Protein AF-E2AE82-F1 (afdb_monomer_lite)

Secondary structure (DSSP, 8-state):
-HHHHSPPGGG--HHHHHHHHHTTS-GGGS-HHHHHHHHHHHHT---TTSPPEEEEEEEEEEEGGGSTTTS-----HHHHHHHHHHHHHHHHHHHHHHHHHTTS---------------------------SEEEEEEEEEEESEEETT-EEEEE-TT--HHHHHHHHHTT----TT--TTTPPTT--EEEEE--EEEEEETTEEEE-SEEETT-EEEEES-TTT-SS-EEEESSTTSPPPPP---SS---EEEEEEESSGGGHHHHHHHHHHHHHH-SS-EEEE-TTS-EEEEESSHHHHHHHHHHIIIIIS-S-EEEPPPBPPPEEEEEPPPSB-TTS-B---------EEEE-TTS-EEEEEEEEEPPHHHHHHHHHTHHHHHHHHHHHHTTTGGGS--------------PPPHHHHHHHHHHHHHHHHHHHHTT--TTSGGGEEEEETTTSSSEEEEE-SSS-PPPTT--------TTHHHHHHHHHHHHHHHHS-TTTSPPB-SEEEEEEEEEE---S-S-S-HHHHHHHHHHHHHHHHHHHHHHHHHSEEEEE-----------GGGS--

Structure (mmCIF, N/CA/C/O backbone):
data_AF-E2AE82-F1
#
_entry.id   AF-E2AE82-F1
#
loop_
_atom_site.group_PDB
_atom_site.id
_atom_site.type_symbol
_atom_site.label_atom_id
_atom_site.label_alt_id
_atom_site.label_comp_id
_atom_site.label_asym_id
_atom_site.label_entity_id
_atom_site.label_seq_id
_atom_site.pdbx_PDB_ins_code
_atom_site.Cartn_x
_atom_site.Cartn_y
_atom_site.Cartn_z
_atom_site.occupancy
_atom_site.B_iso_or_equiv
_atom_site.auth_seq_id
_atom_site.auth_comp_id
_atom_site.auth_asym_id
_atom_site.auth_atom_id
_atom_site.pdbx_PDB_model_num
ATOM 1 N N . MET A 1 1 ? -6.298 -28.578 24.357 1.00 80.62 1 MET A N 1
ATOM 2 C CA . MET A 1 1 ? -5.634 -28.427 23.041 1.00 80.62 1 MET A CA 1
ATOM 3 C C . MET A 1 1 ? -5.231 -26.990 22.696 1.00 80.62 1 MET A C 1
ATOM 5 O O . MET A 1 1 ? -4.040 -26.758 22.571 1.00 80.62 1 MET A O 1
ATOM 9 N N . VAL A 1 2 ? -6.140 -26.010 22.533 1.00 84.06 2 VAL A N 1
ATOM 10 C CA . VAL A 1 2 ? -5.733 -24.626 22.163 1.00 84.06 2 VAL A CA 1
ATOM 11 C C . VAL A 1 2 ? -4.888 -23.969 23.257 1.00 84.06 2 VAL A C 1
ATOM 13 O O . VAL A 1 2 ? -3.794 -23.511 22.957 1.00 84.06 2 VAL A O 1
ATOM 16 N N . CYS A 1 3 ? -5.317 -24.024 24.523 1.00 84.38 3 CYS A N 1
ATOM 17 C CA . CYS A 1 3 ? -4.539 -23.496 25.657 1.00 84.38 3 CYS A CA 1
ATOM 18 C C . CYS A 1 3 ? -3.195 -24.217 25.884 1.00 84.38 3 CYS A C 1
ATOM 20 O O . CYS A 1 3 ? -2.328 -23.691 26.569 1.00 84.38 3 CYS A O 1
ATOM 22 N N . GLU A 1 4 ? -3.027 -25.419 25.326 1.00 85.06 4 GLU A N 1
ATOM 23 C CA . GLU A 1 4 ? -1.782 -26.195 25.415 1.00 85.06 4 GLU A CA 1
ATOM 24 C C . GLU A 1 4 ? -0.842 -25.899 24.238 1.00 85.06 4 GLU A C 1
ATOM 26 O O . GLU A 1 4 ? 0.372 -25.917 24.406 1.00 85.06 4 GLU A O 1
ATOM 31 N N . LYS A 1 5 ? -1.392 -25.638 23.040 1.00 87.38 5 LYS A N 1
ATOM 32 C CA . LYS A 1 5 ? -0.624 -25.427 21.801 1.00 87.38 5 LYS A CA 1
ATOM 33 C C . LYS A 1 5 ? -0.334 -23.959 21.500 1.00 87.38 5 LYS A C 1
ATOM 35 O O . LYS A 1 5 ? 0.694 -23.657 20.902 1.00 87.38 5 LYS A O 1
ATOM 40 N N . VAL A 1 6 ? -1.243 -23.055 21.854 1.00 85.25 6 VAL A N 1
ATOM 41 C CA . VAL A 1 6 ? -1.092 -21.618 21.619 1.00 85.25 6 VAL A CA 1
ATOM 42 C C . VAL A 1 6 ? -0.493 -20.992 22.877 1.00 85.25 6 VAL A C 1
ATOM 44 O O . VAL A 1 6 ? -1.086 -21.114 23.950 1.00 85.25 6 VAL A O 1
ATOM 47 N N . PRO A 1 7 ? 0.674 -20.331 22.780 1.00 84.94 7 PRO A N 1
ATOM 48 C CA . PRO A 1 7 ? 1.296 -19.712 23.938 1.00 84.94 7 PRO A CA 1
ATOM 49 C C . PRO A 1 7 ? 0.413 -18.595 24.496 1.00 84.94 7 PRO A C 1
ATOM 51 O O . PRO A 1 7 ? -0.254 -17.870 23.752 1.00 84.94 7 PRO A O 1
ATOM 54 N N . ALA A 1 8 ? 0.445 -18.436 25.820 1.00 84.06 8 ALA A N 1
ATOM 55 C CA . ALA A 1 8 ? -0.186 -17.306 26.487 1.00 84.06 8 ALA A CA 1
ATOM 56 C C . ALA A 1 8 ? 0.379 -15.974 25.947 1.00 84.06 8 ALA A C 1
ATOM 58 O O . ALA A 1 8 ? 1.541 -15.938 25.533 1.00 84.06 8 ALA A O 1
ATOM 59 N N . PRO A 1 9 ? -0.385 -14.868 25.991 1.00 81.12 9 PRO A N 1
ATOM 60 C CA . PRO A 1 9 ? 0.091 -13.553 25.553 1.00 81.12 9 PRO A CA 1
ATOM 61 C C . PRO A 1 9 ? 1.410 -13.110 26.207 1.00 81.12 9 PRO A C 1
ATOM 63 O O . PRO A 1 9 ? 2.216 -12.470 25.546 1.00 81.12 9 PRO A O 1
ATOM 66 N N . SER A 1 10 ? 1.667 -13.522 27.451 1.00 81.75 10 SER A N 1
ATOM 67 C CA . SER A 1 10 ? 2.916 -13.267 28.183 1.00 81.75 10 SER A CA 1
ATOM 68 C C . SER A 1 10 ? 4.113 -14.113 27.727 1.00 81.75 10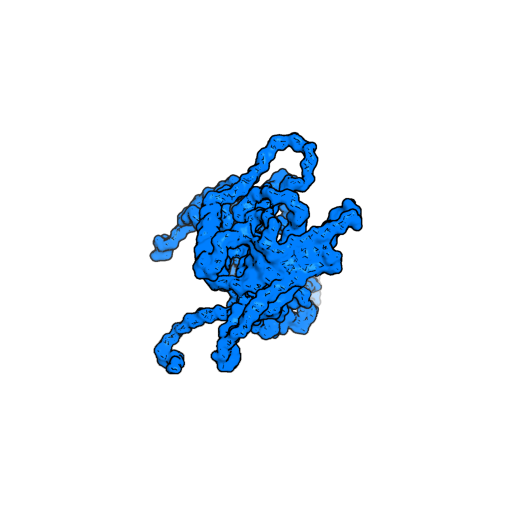 SER A C 1
ATOM 70 O O . SER A 1 10 ? 5.242 -13.843 28.110 1.00 81.75 10 SER A O 1
ATOM 72 N N . LYS A 1 11 ? 3.897 -15.153 26.913 1.00 82.25 11 LYS A N 1
ATOM 73 C CA . LYS A 1 11 ? 4.943 -16.057 26.400 1.00 82.25 11 LYS A CA 1
ATOM 74 C C . LYS A 1 11 ? 5.244 -15.796 24.922 1.00 82.25 11 LYS A C 1
ATOM 76 O O . LYS A 1 11 ? 5.406 -16.727 24.133 1.00 82.25 11 LYS A O 1
ATOM 81 N N . LEU A 1 12 ? 5.271 -14.527 24.524 1.00 79.62 12 LEU A N 1
ATOM 82 C CA . LEU A 1 12 ? 5.731 -14.132 23.196 1.00 79.62 12 LEU A CA 1
ATOM 83 C C . LEU A 1 12 ? 7.255 -14.289 23.109 1.00 79.62 12 LEU A C 1
ATOM 85 O O . LEU A 1 12 ? 7.984 -13.849 23.988 1.00 79.62 12 LEU A O 1
ATOM 89 N N . THR A 1 13 ? 7.736 -14.914 22.036 1.00 82.62 13 THR A N 1
ATOM 90 C CA . THR A 1 13 ? 9.173 -15.051 21.763 1.00 82.62 13 THR A CA 1
ATOM 91 C C . THR A 1 13 ? 9.798 -13.696 21.441 1.00 82.62 13 THR A C 1
ATOM 93 O O . THR A 1 13 ? 9.227 -12.951 20.636 1.00 82.62 13 THR A O 1
ATOM 96 N N . ASP A 1 14 ? 11.001 -13.437 21.953 1.00 82.88 14 ASP A N 1
ATOM 97 C CA . ASP A 1 14 ? 11.799 -12.235 21.675 1.00 82.88 14 ASP A CA 1
ATOM 98 C C . ASP A 1 14 ? 11.850 -11.873 20.188 1.00 82.88 14 ASP A C 1
ATOM 100 O O . ASP A 1 14 ? 11.563 -10.736 19.825 1.00 82.88 14 ASP A O 1
ATOM 104 N N . GLU A 1 15 ? 12.112 -12.848 19.313 1.00 80.81 15 GLU A N 1
ATOM 105 C CA . GLU A 1 15 ? 12.199 -12.620 17.864 1.00 80.81 15 GLU A CA 1
ATOM 106 C C . GLU A 1 15 ? 10.904 -12.057 17.268 1.00 80.81 15 GLU A C 1
ATOM 108 O O . GLU A 1 15 ? 10.925 -11.254 16.336 1.00 80.81 15 GLU A O 1
ATOM 113 N N . LYS A 1 16 ? 9.753 -12.480 17.797 1.00 80.38 16 LYS A N 1
ATOM 114 C CA . LYS A 1 16 ? 8.446 -12.027 17.319 1.00 80.38 16 LYS A CA 1
ATOM 115 C C . LYS A 1 16 ? 8.169 -10.600 17.775 1.00 80.38 16 LYS A C 1
ATOM 117 O O . LYS A 1 16 ? 7.620 -9.826 17.000 1.00 80.38 16 LYS A O 1
ATOM 122 N N . ILE A 1 17 ? 8.562 -10.254 18.999 1.00 82.25 17 ILE A N 1
ATOM 123 C CA . ILE A 1 17 ? 8.445 -8.890 19.528 1.00 82.25 17 ILE A CA 1
ATOM 124 C C . ILE A 1 17 ? 9.373 -7.952 18.759 1.00 82.25 17 ILE A C 1
ATOM 126 O O . ILE A 1 17 ? 8.938 -6.889 18.329 1.00 82.25 17 ILE A O 1
ATOM 130 N N . GLU A 1 18 ? 10.618 -8.366 18.525 1.00 82.62 18 GLU A N 1
ATOM 131 C CA . GLU A 1 18 ? 11.568 -7.592 17.730 1.00 82.62 18 GLU A CA 1
ATOM 132 C C . GLU A 1 18 ? 11.017 -7.338 16.330 1.00 82.62 18 GLU A C 1
ATOM 134 O O . GLU A 1 18 ? 10.918 -6.182 15.942 1.00 82.62 18 GLU A O 1
ATOM 139 N N . ARG A 1 19 ? 10.527 -8.369 15.627 1.00 79.25 19 ARG A N 1
ATOM 140 C CA . ARG A 1 19 ? 9.892 -8.198 14.307 1.00 79.25 19 ARG A CA 1
ATOM 141 C C . ARG A 1 19 ? 8.677 -7.269 14.328 1.00 79.25 19 ARG A C 1
ATOM 143 O O . ARG A 1 19 ? 8.459 -6.552 13.360 1.00 79.25 19 ARG A O 1
ATOM 150 N N . LEU A 1 20 ? 7.881 -7.271 15.399 1.00 79.25 20 LEU A N 1
ATOM 151 C CA . LEU A 1 20 ? 6.728 -6.372 15.521 1.00 79.25 20 LEU A CA 1
ATOM 152 C C . LEU A 1 20 ? 7.162 -4.914 15.715 1.00 79.25 20 LEU A C 1
ATOM 154 O O . LEU A 1 20 ? 6.654 -4.037 15.021 1.00 79.25 20 LEU A O 1
ATOM 158 N N . ILE A 1 21 ? 8.102 -4.662 16.632 1.00 80.12 21 ILE A N 1
ATOM 159 C CA . ILE A 1 21 ? 8.591 -3.318 16.981 1.00 80.12 21 ILE A CA 1
ATOM 160 C C . ILE A 1 21 ? 9.441 -2.734 15.851 1.00 80.12 21 ILE A C 1
ATOM 162 O O . ILE A 1 21 ? 9.303 -1.565 15.503 1.00 80.12 21 ILE A O 1
ATOM 166 N N . SER A 1 22 ? 10.362 -3.522 15.305 1.00 70.44 22 SER A N 1
ATOM 167 C CA . SER A 1 22 ? 11.329 -3.041 14.326 1.00 70.44 22 SER A CA 1
ATOM 168 C C . SER A 1 22 ? 10.821 -3.160 12.893 1.00 70.44 22 SER A C 1
ATOM 170 O O . SER A 1 22 ? 11.313 -2.446 12.019 1.00 70.44 22 SER A O 1
ATOM 172 N N . GLY A 1 23 ? 9.809 -3.995 12.640 1.00 72.56 23 GLY A N 1
ATOM 173 C CA . GLY A 1 23 ? 9.274 -4.189 11.302 1.00 72.56 23 GLY A CA 1
ATOM 174 C C . GLY A 1 23 ? 10.338 -4.734 10.358 1.00 72.56 23 GLY A C 1
ATOM 175 O O . GLY A 1 23 ? 10.967 -5.756 10.625 1.00 72.56 23 GLY A O 1
ATOM 176 N N . ASN A 1 24 ? 10.588 -3.986 9.282 1.00 63.53 24 ASN A N 1
ATOM 177 C CA . ASN A 1 24 ? 11.689 -4.245 8.348 1.00 63.53 24 ASN A CA 1
ATOM 178 C C . ASN A 1 24 ? 13.029 -3.633 8.804 1.00 63.53 24 ASN A C 1
ATOM 180 O O . ASN A 1 24 ? 14.074 -3.923 8.219 1.00 63.53 24 ASN A O 1
ATOM 184 N N . ASN A 1 25 ? 13.033 -2.768 9.821 1.00 66.44 25 ASN A N 1
ATOM 185 C CA . ASN A 1 25 ? 14.244 -2.181 10.392 1.00 66.44 25 ASN A CA 1
ATOM 186 C C . ASN A 1 25 ? 14.858 -3.111 11.445 1.00 66.44 25 ASN A C 1
ATOM 188 O O . ASN A 1 25 ? 14.202 -4.023 11.941 1.00 66.44 25 ASN A O 1
ATOM 192 N N . ASP A 1 26 ? 16.138 -2.911 11.765 1.00 68.12 26 ASP A N 1
ATOM 193 C CA . ASP A 1 26 ? 16.765 -3.705 12.823 1.00 68.12 26 ASP A CA 1
ATOM 194 C C . ASP A 1 26 ? 16.470 -3.084 14.171 1.00 68.12 26 ASP A C 1
ATOM 196 O O . ASP A 1 26 ? 16.619 -1.873 14.353 1.00 68.12 26 ASP A O 1
ATOM 200 N N . PHE A 1 27 ? 16.127 -3.928 15.135 1.00 74.44 27 PHE A N 1
ATOM 201 C CA . PHE A 1 27 ? 15.828 -3.499 16.492 1.00 74.44 27 PHE A CA 1
ATOM 202 C C . PHE A 1 27 ? 16.988 -2.717 17.137 1.00 74.44 27 PHE A C 1
ATOM 204 O O . PHE A 1 27 ? 16.759 -1.714 17.809 1.00 74.44 27 PHE A O 1
ATOM 211 N N . SER A 1 28 ? 18.239 -3.102 16.862 1.00 70.50 28 SER A N 1
ATOM 212 C CA . SER A 1 28 ? 19.435 -2.441 17.409 1.00 70.50 28 SER A CA 1
ATOM 213 C C . SER A 1 28 ? 19.640 -1.005 16.919 1.00 70.50 28 SER A C 1
ATOM 215 O O . SER A 1 28 ? 20.284 -0.214 17.602 1.00 70.50 28 SER A O 1
ATOM 217 N N . THR A 1 29 ? 19.082 -0.644 15.759 1.00 73.38 29 THR A N 1
ATOM 218 C CA . THR A 1 29 ? 19.197 0.714 15.196 1.00 73.38 29 THR A CA 1
ATOM 219 C C . THR A 1 29 ? 18.207 1.705 15.809 1.00 73.38 29 THR A C 1
ATOM 221 O O . THR A 1 29 ? 18.295 2.911 15.558 1.00 73.38 29 THR A O 1
ATOM 224 N N . LEU A 1 30 ? 17.246 1.206 16.593 1.00 79.12 30 LEU A N 1
ATOM 225 C CA . LEU A 1 30 ? 16.227 2.025 17.233 1.00 79.12 30 LEU A CA 1
ATOM 226 C C . LEU A 1 30 ? 16.790 2.748 18.468 1.00 79.12 30 LEU A C 1
ATOM 228 O O . LEU A 1 30 ? 17.711 2.236 19.107 1.00 79.12 30 LEU A O 1
ATOM 232 N N . PRO A 1 31 ? 16.227 3.917 18.833 1.00 81.25 31 PRO A N 1
ATOM 233 C CA . PRO A 1 31 ? 16.608 4.648 20.039 1.00 81.25 31 PRO A CA 1
ATOM 234 C C . PRO A 1 31 ? 16.547 3.783 21.303 1.00 81.25 31 PRO A C 1
ATOM 236 O O . PRO A 1 31 ? 15.691 2.908 21.425 1.00 81.25 31 PRO A O 1
ATOM 239 N N . LEU A 1 32 ? 17.405 4.076 22.284 1.00 82.31 32 LEU A N 1
ATOM 240 C CA . LEU A 1 32 ? 17.462 3.325 23.545 1.00 82.31 32 LEU A CA 1
ATOM 241 C C . LEU A 1 32 ? 16.112 3.315 24.285 1.00 82.31 32 LEU A C 1
ATOM 243 O O . LEU A 1 32 ? 15.723 2.304 24.862 1.00 82.31 32 LEU A O 1
ATOM 247 N N . GLU A 1 33 ? 15.369 4.421 24.231 1.00 81.75 33 GLU A N 1
ATOM 248 C CA . GLU A 1 33 ? 14.017 4.530 24.795 1.00 81.75 33 GLU A CA 1
ATOM 249 C C . GLU A 1 33 ? 13.037 3.560 24.128 1.00 81.75 33 GLU A C 1
ATOM 251 O O . GLU A 1 33 ? 12.271 2.884 24.810 1.00 81.75 33 GLU A O 1
ATOM 256 N N . THR A 1 34 ? 13.120 3.415 22.805 1.00 83.56 34 THR A N 1
ATOM 257 C CA . THR A 1 34 ? 12.347 2.423 22.056 1.00 83.56 34 THR A CA 1
ATOM 258 C C . THR A 1 34 ? 12.752 1.000 22.433 1.00 83.56 34 THR A C 1
ATOM 260 O O . THR A 1 34 ? 11.893 0.133 22.586 1.00 83.56 34 THR A O 1
ATOM 263 N N . GLN A 1 35 ? 14.049 0.745 22.623 1.00 83.44 35 GLN A N 1
ATOM 264 C CA . GLN A 1 35 ? 14.538 -0.580 23.007 1.00 83.44 35 GLN A CA 1
ATOM 265 C C . GLN A 1 35 ? 14.032 -1.002 24.391 1.00 83.44 35 GLN A C 1
ATOM 267 O O . GLN A 1 35 ? 13.719 -2.175 24.595 1.00 83.44 35 GLN A O 1
ATOM 272 N N . ARG A 1 36 ? 13.868 -0.053 25.324 1.00 85.50 36 ARG A N 1
ATOM 273 C CA . ARG A 1 36 ? 13.263 -0.318 26.640 1.00 85.50 36 ARG A CA 1
ATOM 274 C C . ARG A 1 36 ? 11.829 -0.825 26.537 1.00 85.50 36 ARG A C 1
ATOM 276 O O . ARG A 1 36 ? 11.420 -1.607 27.382 1.00 85.50 36 ARG A O 1
ATOM 283 N N . LEU A 1 37 ? 11.079 -0.470 25.492 1.00 84.69 37 LEU A N 1
ATOM 284 C CA . LEU A 1 37 ? 9.717 -0.983 25.322 1.00 84.69 37 LEU A CA 1
ATOM 285 C C . LEU A 1 37 ? 9.694 -2.507 25.146 1.00 84.69 37 LEU A C 1
ATOM 287 O O . LEU A 1 37 ? 8.719 -3.133 25.546 1.00 84.69 37 LEU A O 1
ATOM 291 N N . LYS A 1 38 ? 10.768 -3.135 24.637 1.00 85.12 38 LYS A N 1
ATOM 292 C CA . LYS A 1 38 ? 10.855 -4.602 24.503 1.00 85.12 38 LYS A CA 1
ATOM 293 C C . LYS A 1 38 ? 10.608 -5.318 25.833 1.00 85.12 38 LYS A C 1
ATOM 295 O O . LYS A 1 38 ? 9.912 -6.331 25.845 1.00 85.12 38 LYS A O 1
ATOM 300 N N . THR A 1 39 ? 11.124 -4.798 26.948 1.00 84.31 39 THR A N 1
ATOM 301 C CA . THR A 1 39 ? 10.893 -5.417 28.264 1.00 84.31 39 THR A CA 1
ATOM 302 C C . THR A 1 39 ? 9.424 -5.315 28.673 1.00 84.31 39 THR A C 1
ATOM 304 O O . THR A 1 39 ? 8.871 -6.282 29.189 1.00 84.31 39 THR A O 1
ATOM 307 N N . ALA A 1 40 ? 8.760 -4.204 28.344 1.00 83.38 40 ALA A N 1
ATOM 308 C CA . ALA A 1 40 ? 7.330 -4.011 28.582 1.00 83.38 40 ALA A CA 1
ATOM 309 C C . ALA A 1 40 ? 6.448 -4.979 27.764 1.00 83.38 40 ALA A C 1
ATOM 311 O O . ALA A 1 40 ? 5.409 -5.424 28.257 1.00 83.38 40 ALA A O 1
ATOM 312 N N . PHE A 1 41 ? 6.859 -5.354 26.544 1.00 82.12 41 PHE A N 1
ATOM 313 C CA . PHE A 1 41 ? 6.185 -6.403 25.759 1.00 82.12 41 PHE A CA 1
ATOM 314 C C . PHE A 1 41 ? 6.375 -7.799 26.341 1.00 82.12 41 PHE A C 1
ATOM 316 O O . PHE A 1 41 ? 5.440 -8.595 26.321 1.00 82.12 41 PHE A O 1
ATOM 323 N N . LEU A 1 42 ? 7.584 -8.104 26.819 1.00 83.81 42 LEU A N 1
ATOM 324 C CA . LEU A 1 42 ? 7.905 -9.419 27.374 1.00 83.81 42 LEU A CA 1
ATOM 325 C C . LEU A 1 42 ? 7.141 -9.687 28.666 1.00 83.81 42 LEU A C 1
ATOM 327 O O . LEU A 1 42 ? 6.625 -10.783 28.858 1.00 83.81 42 LEU A O 1
ATOM 331 N N . LEU A 1 43 ? 7.054 -8.680 29.534 1.00 83.25 43 LEU A N 1
ATOM 332 C CA . LEU A 1 43 ? 6.354 -8.809 30.807 1.00 83.25 43 LEU A CA 1
ATOM 333 C C . LEU A 1 43 ? 4.830 -8.821 30.625 1.00 83.25 43 LEU A C 1
ATOM 335 O O . LEU A 1 43 ? 4.139 -9.520 31.361 1.00 83.25 43 LEU A O 1
ATOM 339 N N . CYS A 1 44 ? 4.305 -8.125 29.604 1.00 83.38 44 CYS A N 1
ATOM 340 C CA . CYS A 1 44 ? 2.863 -8.005 29.354 1.00 83.38 44 CYS A CA 1
ATOM 341 C C . CYS A 1 44 ? 2.103 -7.537 30.618 1.00 83.38 44 CYS A C 1
ATOM 343 O O . CYS A 1 44 ? 1.003 -8.007 30.920 1.00 83.38 44 CYS A O 1
ATOM 345 N N . ASP A 1 45 ? 2.711 -6.618 31.373 1.00 84.12 45 ASP A N 1
ATOM 346 C CA . ASP A 1 45 ? 2.184 -6.176 32.661 1.00 84.12 45 ASP A CA 1
ATOM 347 C C . ASP A 1 45 ? 0.958 -5.255 32.492 1.00 84.12 45 ASP A C 1
ATOM 349 O O . ASP A 1 45 ? 0.974 -4.343 31.659 1.00 84.12 45 ASP A O 1
ATOM 353 N N . PRO A 1 46 ? -0.104 -5.438 33.303 1.00 82.81 46 PRO A N 1
ATOM 354 C CA . PRO A 1 46 ? -1.306 -4.600 33.283 1.00 82.81 46 PRO A CA 1
ATOM 355 C C . PRO A 1 46 ? -1.211 -3.364 34.201 1.00 82.81 46 PRO A C 1
ATOM 357 O O . PRO A 1 46 ? -2.221 -2.691 34.439 1.00 82.81 46 PRO A O 1
ATOM 360 N N . SER A 1 47 ? -0.037 -3.099 34.777 1.00 84.69 47 SER A N 1
ATOM 361 C CA . SER A 1 47 ? 0.200 -1.989 35.706 1.00 84.69 47 SER A CA 1
ATOM 362 C C . SER A 1 47 ? 0.108 -0.626 35.003 1.00 84.69 47 SER A C 1
ATOM 364 O O . SER A 1 47 ? 0.464 -0.523 33.830 1.00 84.69 47 SER A O 1
ATOM 366 N N . PRO A 1 48 ? -0.353 0.435 35.697 1.00 75.56 48 PRO A N 1
ATOM 367 C CA . PRO A 1 48 ? -0.480 1.775 35.114 1.00 75.56 48 PRO A CA 1
ATOM 368 C C . PRO A 1 48 ? 0.869 2.477 34.888 1.00 75.56 48 PRO A C 1
ATOM 370 O O . PRO A 1 48 ? 0.927 3.418 34.108 1.00 75.56 48 PRO A O 1
ATOM 373 N N . ASP A 1 49 ? 1.938 2.020 35.546 1.00 79.81 49 ASP A N 1
ATOM 374 C CA . ASP A 1 49 ? 3.275 2.627 35.451 1.00 79.81 49 ASP A CA 1
ATOM 375 C C . ASP A 1 49 ? 4.018 2.241 34.160 1.00 79.81 49 ASP A C 1
ATOM 377 O O . ASP A 1 49 ? 5.044 2.829 33.815 1.00 79.81 49 ASP A O 1
ATOM 381 N N . VAL A 1 50 ? 3.515 1.231 33.445 1.00 86.12 50 VAL A N 1
ATOM 382 C CA . VAL A 1 50 ? 4.105 0.705 32.210 1.00 86.12 50 VAL A CA 1
ATOM 383 C C . VAL A 1 50 ? 3.461 1.407 31.010 1.00 86.12 50 VAL A C 1
ATOM 385 O O . VAL A 1 50 ? 2.242 1.597 31.006 1.00 86.12 50 VAL A O 1
ATOM 388 N N . PRO A 1 51 ? 4.236 1.783 29.971 1.00 87.50 51 PRO A N 1
ATOM 389 C CA . PRO A 1 51 ? 3.681 2.429 28.789 1.00 87.50 51 PRO A CA 1
ATOM 390 C C . PRO A 1 51 ? 2.618 1.553 28.124 1.00 87.50 51 PRO A C 1
ATOM 392 O O . PRO A 1 51 ? 2.841 0.371 27.850 1.00 87.50 51 PRO A O 1
ATOM 395 N N . VAL A 1 52 ? 1.464 2.153 27.835 1.00 89.88 52 VAL A N 1
ATOM 396 C CA . VAL A 1 52 ? 0.371 1.461 27.151 1.00 89.88 52 VAL A CA 1
ATOM 397 C C . VAL A 1 52 ? 0.729 1.356 25.682 1.00 89.88 52 VAL A C 1
ATOM 399 O O . VAL A 1 52 ? 1.056 2.368 25.071 1.00 89.88 52 VAL A O 1
ATOM 402 N N . ILE A 1 53 ? 0.655 0.154 25.109 1.00 90.69 53 ILE A N 1
ATOM 403 C CA . ILE A 1 53 ? 0.877 -0.053 23.675 1.00 90.69 53 ILE A CA 1
ATOM 404 C C . ILE A 1 53 ? -0.256 -0.887 23.097 1.00 90.69 53 ILE A C 1
ATOM 406 O O . ILE A 1 53 ? -0.507 -2.019 23.521 1.00 90.69 53 ILE A O 1
ATOM 410 N N . VAL A 1 54 ? -0.922 -0.327 22.095 1.00 91.88 54 VAL A N 1
ATOM 411 C CA . VAL A 1 54 ? -2.074 -0.923 21.424 1.00 91.88 54 VAL A CA 1
ATOM 412 C C . VAL A 1 54 ? -1.833 -0.925 19.926 1.00 91.88 54 VAL A C 1
ATOM 414 O O . VAL A 1 54 ? -1.346 0.049 19.363 1.00 91.88 54 VAL A O 1
ATOM 417 N N . PHE A 1 55 ? -2.222 -2.004 19.258 1.00 91.62 55 PHE A N 1
ATOM 418 C CA . PHE A 1 55 ? -2.248 -2.051 17.802 1.00 91.62 55 PHE A CA 1
ATOM 419 C C . PHE A 1 55 ? -3.677 -2.075 17.289 1.00 91.62 55 PHE A C 1
ATOM 421 O O . PHE A 1 55 ? -4.430 -2.983 17.641 1.00 91.62 55 PHE A O 1
ATOM 428 N N . VAL A 1 56 ? -4.019 -1.125 16.425 1.00 91.00 56 VAL A N 1
ATOM 429 C CA . VAL A 1 56 ? -5.271 -1.101 15.670 1.00 91.00 56 VAL A CA 1
ATOM 430 C C . VAL A 1 56 ? -5.034 -1.789 14.329 1.00 91.00 56 VAL A C 1
ATOM 432 O O . VAL A 1 56 ? -4.243 -1.313 13.514 1.00 91.00 56 VAL A O 1
ATOM 435 N N . SER A 1 57 ? -5.709 -2.920 14.109 1.00 87.38 57 SER A N 1
ATOM 436 C CA . SER A 1 57 ? -5.528 -3.734 12.896 1.00 87.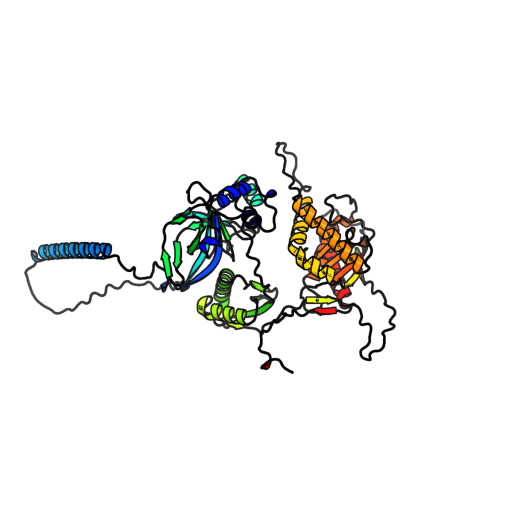38 57 SER A CA 1
ATOM 437 C C . SER A 1 57 ? -6.493 -3.372 11.772 1.00 87.38 57 SER A C 1
ATOM 439 O O . SER A 1 57 ? -6.117 -3.452 10.609 1.00 87.38 57 SER A O 1
ATOM 441 N N . LYS A 1 58 ? -7.739 -3.033 12.111 1.00 86.81 58 LYS A N 1
ATOM 442 C CA . LYS A 1 58 ? -8.774 -2.622 11.155 1.00 86.81 58 LYS A CA 1
ATOM 443 C C . LYS A 1 58 ? -9.866 -1.845 11.868 1.00 86.81 58 LYS A C 1
ATOM 445 O O . LYS A 1 58 ? -10.058 -2.027 13.071 1.00 86.81 58 LYS A O 1
ATOM 450 N N . MET A 1 59 ? -10.621 -1.047 11.133 1.00 88.50 59 MET A N 1
ATOM 451 C CA . MET A 1 59 ? -11.880 -0.495 11.624 1.00 88.50 59 MET A CA 1
ATOM 452 C C . MET A 1 59 ? -13.049 -1.279 11.042 1.00 88.50 59 MET A C 1
ATOM 454 O O . MET A 1 59 ? -12.910 -1.994 10.058 1.00 88.50 59 MET A O 1
ATOM 458 N N . PHE A 1 60 ? -14.208 -1.220 11.671 1.00 87.69 60 PHE A N 1
ATOM 459 C CA . PHE A 1 60 ? -15.425 -1.735 11.065 1.00 87.69 60 PHE A CA 1
ATOM 460 C C . PHE A 1 60 ? -16.597 -0.860 11.478 1.00 87.69 60 PHE A C 1
ATOM 462 O O . PHE A 1 60 ? -16.614 -0.284 12.567 1.00 87.69 60 PHE A O 1
ATOM 469 N N . LEU A 1 61 ? -17.554 -0.728 10.567 1.00 86.12 61 LEU A N 1
ATOM 470 C CA . LEU A 1 61 ? -18.748 0.067 10.794 1.00 86.12 61 LEU A CA 1
ATOM 471 C C . LEU A 1 61 ? -19.727 -0.729 11.649 1.00 86.12 61 LEU A C 1
ATOM 473 O O . LEU A 1 61 ? -20.009 -1.893 11.358 1.00 86.12 61 LEU A O 1
ATOM 477 N N . VAL A 1 62 ? -20.247 -0.084 12.685 1.00 86.00 62 VAL A N 1
ATOM 478 C CA . VAL A 1 62 ? -21.302 -0.612 13.540 1.00 86.00 62 VAL A CA 1
ATOM 479 C C . VAL A 1 62 ? -22.488 0.331 13.459 1.00 86.00 62 VAL A C 1
ATOM 481 O O . VAL A 1 62 ? -22.353 1.528 13.702 1.00 86.00 62 VAL A O 1
ATOM 484 N N . GLU A 1 63 ? -23.651 -0.207 13.109 1.00 82.75 63 GLU A N 1
ATOM 485 C CA . GLU A 1 63 ? -24.911 0.537 13.124 1.00 82.75 63 GLU A CA 1
ATOM 486 C C . GLU A 1 63 ? -25.186 1.074 14.529 1.00 82.75 63 GLU A C 1
ATOM 488 O O . GLU A 1 63 ? -24.941 0.386 15.527 1.00 82.75 63 GLU A O 1
ATOM 493 N N . ARG A 1 64 ? -25.693 2.306 14.628 1.00 80.44 64 ARG A N 1
ATOM 494 C CA . ARG A 1 64 ? -25.912 2.944 15.933 1.00 80.44 64 ARG A CA 1
ATOM 495 C C . ARG A 1 64 ? -26.827 2.143 16.851 1.00 80.44 64 ARG A C 1
ATOM 497 O O . ARG A 1 64 ? -26.595 2.154 18.058 1.00 80.44 64 ARG A O 1
ATOM 504 N N . ASP A 1 65 ? -27.785 1.409 16.304 1.00 78.44 65 ASP A N 1
ATOM 505 C CA . ASP A 1 65 ? -28.718 0.570 17.066 1.00 78.44 65 ASP A CA 1
ATOM 506 C C . ASP A 1 65 ? -28.025 -0.606 17.766 1.00 78.44 65 ASP A C 1
ATOM 508 O O . ASP A 1 65 ? -28.463 -1.092 18.811 1.00 78.44 65 ASP A O 1
ATOM 512 N N . MET A 1 66 ? -26.902 -1.062 17.211 1.00 77.62 66 MET A N 1
ATOM 513 C CA . MET A 1 66 ? -26.112 -2.155 17.770 1.00 77.62 66 MET A CA 1
ATOM 514 C C . MET A 1 66 ? -25.138 -1.682 18.852 1.00 77.62 66 MET A C 1
ATOM 516 O O . MET A 1 66 ? -24.565 -2.520 19.553 1.00 77.62 66 MET A O 1
ATOM 520 N N . LEU A 1 67 ? -24.953 -0.367 19.018 1.00 81.31 67 LEU A N 1
ATOM 521 C CA . LEU A 1 67 ? -24.075 0.169 20.051 1.00 81.31 67 LEU A CA 1
ATOM 522 C C . LEU A 1 67 ? -24.686 -0.025 21.449 1.00 81.31 67 LEU A C 1
ATOM 524 O O . LEU A 1 67 ? -25.887 0.181 21.641 1.00 81.31 67 LEU A O 1
ATOM 528 N N . PRO A 1 68 ? -23.865 -0.331 22.469 1.00 76.44 68 PRO A N 1
ATOM 529 C CA . PRO A 1 68 ? -24.363 -0.644 23.814 1.00 76.44 68 PRO A CA 1
ATOM 530 C C . PRO A 1 68 ? -25.051 0.541 24.499 1.00 76.44 68 PRO A C 1
ATOM 532 O O . PRO A 1 68 ? -25.837 0.356 25.421 1.00 76.44 68 PRO A O 1
ATOM 535 N N . GLU A 1 69 ? -24.729 1.762 24.070 1.00 75.81 69 GLU A N 1
ATOM 536 C CA . GLU A 1 69 ? -25.289 3.009 24.600 1.00 75.81 69 GLU A CA 1
ATOM 537 C C . GLU A 1 69 ? -26.746 3.216 24.186 1.00 75.81 69 GLU A C 1
ATOM 539 O O . GLU A 1 69 ? -27.530 3.760 24.960 1.00 75.81 69 GLU A O 1
ATOM 544 N N . ASN A 1 70 ? -27.093 2.759 22.981 1.00 74.31 70 ASN A N 1
ATOM 545 C CA . ASN A 1 70 ? -28.415 2.941 22.389 1.00 74.31 70 ASN A CA 1
ATOM 546 C C . ASN A 1 70 ? -29.319 1.730 22.624 1.00 74.31 70 ASN A C 1
ATOM 548 O O . ASN A 1 70 ? -30.540 1.836 22.511 1.00 74.31 70 ASN A O 1
ATOM 552 N N . ARG A 1 71 ? -28.744 0.577 22.992 1.00 70.69 71 ARG A N 1
ATOM 553 C CA . ARG A 1 71 ? -29.539 -0.571 23.416 1.00 70.69 71 ARG A CA 1
ATOM 554 C C . ARG A 1 71 ? -30.213 -0.273 24.759 1.00 70.69 71 ARG A C 1
ATOM 556 O O . ARG A 1 71 ? -29.551 0.194 25.691 1.00 70.69 71 ARG A O 1
ATOM 563 N N . PRO A 1 72 ? -31.508 -0.598 24.915 1.00 63.72 72 PRO A N 1
ATOM 564 C CA . PRO A 1 72 ? -32.147 -0.538 26.219 1.00 63.72 72 PRO A CA 1
ATOM 565 C C . PRO A 1 72 ? -31.419 -1.511 27.152 1.00 63.72 72 PRO A C 1
ATOM 567 O O . PRO A 1 72 ? -31.481 -2.725 26.962 1.00 63.72 72 PRO A O 1
ATOM 570 N N . LYS A 1 73 ? -30.687 -0.980 28.141 1.00 63.41 73 LYS A N 1
ATOM 571 C CA . LYS A 1 73 ? -29.972 -1.799 29.128 1.00 63.41 73 LYS A CA 1
ATOM 572 C C . LYS A 1 73 ? -30.948 -2.790 29.763 1.00 63.41 73 LYS A C 1
ATOM 574 O O . LYS A 1 73 ? -31.963 -2.376 30.329 1.00 63.41 73 LYS A O 1
ATOM 579 N N . SER A 1 74 ? -30.629 -4.081 29.706 1.00 56.78 74 SER A N 1
ATOM 580 C CA . SER A 1 74 ? -31.303 -5.093 30.516 1.00 56.78 74 SER A CA 1
ATOM 581 C C . SER A 1 74 ? -30.968 -4.812 31.979 1.00 56.78 74 SER A C 1
ATOM 583 O O . SER A 1 74 ? -29.862 -5.099 32.433 1.00 56.78 74 SER A O 1
ATOM 585 N N . LEU A 1 75 ? -31.891 -4.161 32.685 1.00 64.25 75 LEU A N 1
ATOM 586 C CA . LEU A 1 75 ? -31.699 -3.759 34.076 1.00 64.25 75 LEU A CA 1
ATOM 587 C C . LEU A 1 75 ? -31.502 -4.992 34.955 1.00 64.25 75 LEU A C 1
ATOM 589 O O . LEU A 1 75 ? -32.250 -5.968 34.855 1.00 64.25 75 LEU A O 1
ATOM 593 N N . THR A 1 76 ? -30.523 -4.919 35.848 1.00 69.56 76 THR A N 1
ATOM 594 C CA . THR A 1 76 ? -30.334 -5.935 36.887 1.00 69.56 76 THR A CA 1
ATOM 595 C C . THR A 1 76 ? -31.508 -5.927 37.876 1.00 69.56 76 THR A C 1
ATOM 597 O O . THR A 1 76 ? -32.226 -4.931 38.017 1.00 69.56 76 THR A O 1
ATOM 600 N N . SER A 1 77 ? -31.736 -7.042 38.581 1.00 65.12 77 SER A N 1
ATOM 601 C CA . SER A 1 77 ? -32.828 -7.150 39.565 1.00 65.12 77 SER A CA 1
ATOM 602 C C . SER A 1 77 ? -32.729 -6.105 40.682 1.00 65.12 77 SER A C 1
ATOM 604 O O . SER A 1 77 ? -33.757 -5.638 41.173 1.00 65.12 77 SER A O 1
ATOM 606 N N . GLU A 1 78 ? -31.510 -5.702 41.049 1.00 72.12 78 GLU A N 1
ATOM 607 C CA . GLU A 1 78 ? -31.245 -4.652 42.039 1.00 72.12 78 GLU A CA 1
ATOM 608 C C . GLU A 1 78 ? -31.560 -3.249 41.500 1.00 72.12 78 GLU A C 1
ATOM 610 O O . GLU A 1 78 ? -32.230 -2.471 42.178 1.00 72.12 78 GLU A O 1
ATOM 615 N N . GLU A 1 79 ? -31.184 -2.934 40.257 1.00 73.44 79 GLU A N 1
ATOM 616 C CA . GLU A 1 79 ? -31.526 -1.653 39.616 1.00 73.44 79 GLU A CA 1
ATOM 617 C C . GLU A 1 79 ? -33.039 -1.511 39.376 1.00 73.44 79 GLU A C 1
ATOM 619 O O . GLU A 1 79 ? -33.598 -0.418 39.503 1.00 73.44 79 GLU A O 1
ATOM 624 N N . LEU A 1 80 ? -33.733 -2.616 39.076 1.00 67.88 80 LEU A N 1
ATOM 625 C CA . LEU A 1 80 ? -35.197 -2.666 38.999 1.00 67.88 80 LEU A CA 1
ATOM 626 C C . LEU A 1 80 ? -35.849 -2.401 40.361 1.00 67.88 80 LEU A C 1
ATOM 628 O O . LEU A 1 80 ? -36.862 -1.702 40.418 1.00 67.88 80 LEU A O 1
ATOM 632 N N . ALA A 1 81 ? -35.280 -2.927 41.448 1.00 74.44 81 ALA A N 1
ATOM 633 C CA . ALA A 1 81 ? -35.756 -2.666 42.804 1.00 74.44 81 ALA A CA 1
ATOM 634 C C . ALA A 1 81 ? -35.546 -1.195 43.199 1.00 74.44 81 ALA A C 1
ATOM 636 O O . ALA A 1 81 ? -36.492 -0.544 43.636 1.00 74.44 81 ALA A O 1
ATOM 637 N N . GLN A 1 82 ? -34.362 -0.634 42.939 1.00 78.50 82 GLN A N 1
ATOM 638 C CA . GLN A 1 82 ? -34.063 0.777 43.211 1.00 78.50 82 GLN A CA 1
ATOM 639 C C . GLN A 1 82 ? -34.942 1.729 42.391 1.00 78.50 82 GLN A C 1
ATOM 641 O O . GLN A 1 82 ? -35.473 2.697 42.932 1.00 78.50 82 GLN A O 1
ATOM 646 N N . ARG A 1 83 ? -35.182 1.443 41.102 1.00 77.44 83 ARG A N 1
ATOM 647 C CA . ARG A 1 83 ? -36.130 2.232 40.294 1.00 77.44 83 ARG A CA 1
ATOM 648 C C . ARG A 1 83 ? -37.556 2.148 40.827 1.00 77.44 83 ARG A C 1
ATOM 650 O O . ARG A 1 83 ? -38.241 3.165 40.831 1.00 77.44 83 ARG A O 1
ATOM 657 N N . ARG A 1 84 ? -38.008 0.977 41.288 1.00 76.94 84 ARG A N 1
ATOM 658 C CA . ARG A 1 84 ? -39.330 0.823 41.922 1.00 76.94 84 ARG A CA 1
ATOM 659 C C . ARG A 1 84 ? -39.429 1.626 43.221 1.00 76.94 84 ARG A C 1
ATOM 661 O O . ARG A 1 84 ? -40.465 2.243 43.447 1.00 76.94 84 ARG A O 1
ATOM 668 N N . GLU A 1 85 ? -38.365 1.668 44.020 1.00 79.38 85 GLU A N 1
ATOM 669 C CA . GLU A 1 85 ? -38.282 2.468 45.249 1.00 79.38 85 GLU A CA 1
ATOM 670 C C . GLU A 1 85 ? -38.353 3.973 44.943 1.00 79.38 85 GLU A C 1
ATOM 672 O O . GLU A 1 85 ? -39.176 4.682 45.513 1.00 79.38 85 GLU A O 1
ATOM 677 N N . ILE A 1 86 ? -37.574 4.449 43.964 1.00 83.56 86 ILE A N 1
ATOM 678 C CA . ILE A 1 86 ? -37.559 5.858 43.533 1.00 83.56 86 ILE A CA 1
ATOM 679 C C . ILE A 1 86 ? -38.915 6.271 42.951 1.00 83.56 86 ILE A C 1
ATOM 681 O O . ILE A 1 86 ? -39.404 7.363 43.233 1.00 83.56 86 ILE A O 1
ATOM 685 N N . VAL A 1 87 ? -39.547 5.415 42.141 1.00 82.31 87 VAL A N 1
ATOM 686 C CA . VAL A 1 87 ? -40.892 5.677 41.606 1.00 82.31 87 VAL A CA 1
ATOM 687 C C . VAL A 1 87 ? -41.919 5.723 42.737 1.00 82.31 87 VAL A C 1
ATOM 689 O O . VAL A 1 87 ? -42.773 6.605 42.734 1.00 82.31 87 VAL A O 1
ATOM 692 N N . ARG A 1 88 ? -41.814 4.833 43.733 1.00 81.69 88 ARG A N 1
ATOM 693 C CA . ARG A 1 88 ? -42.689 4.833 44.913 1.00 81.69 88 ARG A CA 1
ATOM 694 C C . ARG A 1 88 ? -42.507 6.102 45.753 1.00 81.69 88 ARG A C 1
ATOM 696 O O . ARG A 1 88 ? -43.509 6.690 46.142 1.00 81.69 88 ARG A O 1
ATOM 703 N N . GLN A 1 89 ? -41.271 6.552 45.968 1.00 82.12 89 GLN A N 1
ATOM 704 C CA . GLN A 1 89 ? -40.964 7.803 46.672 1.00 82.12 89 GLN A CA 1
ATOM 705 C C . GLN A 1 89 ? -41.485 9.027 45.912 1.00 82.12 89 GLN A C 1
ATOM 707 O O . GLN A 1 89 ? -42.200 9.833 46.490 1.00 82.12 89 GLN A O 1
ATOM 712 N N . LYS A 1 90 ? -41.245 9.125 44.597 1.00 84.81 90 LYS A N 1
ATOM 713 C CA . LYS A 1 90 ? -41.780 10.224 43.771 1.00 84.81 90 LYS A CA 1
ATOM 714 C C . LYS A 1 90 ? -43.306 10.241 43.718 1.00 84.81 90 LYS A C 1
ATOM 716 O O . LYS A 1 90 ? -43.904 11.312 43.693 1.00 84.81 90 LYS A O 1
ATOM 721 N N . HIS A 1 91 ? -43.941 9.071 43.688 1.00 82.12 91 HIS A N 1
ATOM 722 C CA . HIS A 1 91 ? -45.397 8.958 43.723 1.00 82.12 91 HIS A CA 1
ATOM 723 C C . HIS A 1 91 ? -45.961 9.341 45.099 1.00 82.12 91 HIS A C 1
ATOM 725 O O . HIS A 1 91 ? -46.996 9.996 45.165 1.00 82.12 91 HIS A O 1
ATOM 731 N N . ALA A 1 92 ? -45.269 8.985 46.188 1.00 82.50 92 ALA A N 1
ATOM 732 C CA . ALA A 1 92 ? -45.611 9.423 47.539 1.00 82.50 92 ALA A CA 1
ATOM 733 C C . ALA A 1 92 ? -45.467 10.947 47.687 1.00 82.50 92 ALA A C 1
ATOM 735 O O . ALA A 1 92 ? -46.411 11.599 48.111 1.00 82.50 92 ALA A O 1
ATOM 736 N N . GLU A 1 93 ? -44.363 11.532 47.215 1.00 81.75 93 GLU A N 1
ATOM 737 C CA . GLU A 1 93 ? -44.152 12.987 47.196 1.00 81.75 93 GLU A CA 1
ATOM 738 C C . GLU A 1 93 ? -45.183 13.722 46.323 1.00 81.75 93 GLU A C 1
ATOM 740 O O . GLU A 1 93 ? -45.618 14.821 46.660 1.00 81.75 93 GLU A O 1
ATOM 745 N N . GLN A 1 94 ? -45.604 13.143 45.192 1.00 78.56 94 GLN A N 1
ATOM 746 C CA . GLN A 1 94 ? -46.679 13.709 44.368 1.00 78.56 94 GLN A CA 1
ATOM 747 C C . GLN A 1 94 ? -48.049 13.616 45.038 1.00 78.56 94 GLN A C 1
ATOM 749 O O . GLN A 1 94 ? -48.846 14.541 44.893 1.00 78.56 94 GLN A O 1
ATOM 754 N N . LEU A 1 95 ? -48.332 12.528 45.757 1.00 75.62 95 LEU A N 1
ATOM 755 C CA . LEU A 1 95 ? -49.542 12.388 46.565 1.00 75.62 95 LEU A CA 1
ATOM 756 C C . LEU A 1 95 ? -49.552 13.389 47.717 1.00 75.62 95 LEU A C 1
ATOM 758 O O . LEU A 1 95 ? -50.564 14.045 47.914 1.00 75.62 95 LEU A O 1
ATOM 762 N N . GLU A 1 96 ? -48.428 13.576 48.405 1.00 72.25 96 GLU A N 1
ATOM 763 C CA . GLU A 1 96 ? -48.274 14.591 49.451 1.00 72.25 96 GLU A CA 1
ATOM 764 C C . GLU A 1 96 ? -48.402 16.014 48.893 1.00 72.25 96 GLU A C 1
ATOM 766 O O . GLU A 1 96 ? -49.050 16.868 49.491 1.00 72.25 96 GLU A O 1
ATOM 771 N N . ARG A 1 97 ? -47.869 16.284 47.695 1.00 68.94 97 ARG A N 1
ATOM 772 C CA . ARG A 1 97 ? -48.096 17.572 47.021 1.00 68.94 97 ARG A CA 1
ATOM 773 C C . ARG A 1 97 ? -49.553 17.761 46.610 1.00 68.94 97 ARG A C 1
ATOM 775 O O . ARG A 1 97 ? -50.048 18.882 46.694 1.00 68.94 97 ARG A O 1
ATOM 782 N N . LYS A 1 98 ? -50.254 16.702 46.195 1.00 66.50 98 LYS A N 1
ATOM 783 C CA . LYS A 1 98 ? -51.684 16.771 45.858 1.00 66.50 98 LYS A CA 1
ATOM 784 C C . LYS A 1 98 ? -52.555 16.985 47.095 1.00 66.50 98 LYS A C 1
ATOM 786 O O . LYS A 1 98 ? -53.410 17.857 47.054 1.00 66.50 98 LYS A O 1
ATOM 791 N N . THR A 1 99 ? -52.284 16.307 48.208 1.00 56.91 99 THR A N 1
ATOM 792 C CA . THR A 1 99 ? -53.041 16.487 49.460 1.00 56.91 99 THR A CA 1
ATOM 793 C C . THR A 1 99 ? -52.800 17.847 50.118 1.00 56.91 99 THR A C 1
ATOM 795 O O . THR A 1 99 ? -53.696 18.383 50.763 1.00 56.91 99 THR A O 1
ATOM 798 N N . VAL A 1 100 ? -51.625 18.456 49.924 1.00 56.03 100 VAL A N 1
ATOM 799 C CA . VAL A 1 100 ? -51.366 19.849 50.338 1.00 56.03 100 VAL A CA 1
ATOM 800 C C . VAL A 1 100 ? -52.069 20.859 49.417 1.00 56.03 100 VAL A C 1
ATOM 802 O O . VAL A 1 100 ? -52.476 21.920 49.883 1.00 56.03 100 VAL A O 1
ATOM 805 N N . SER A 1 101 ? -52.267 20.524 48.138 1.00 49.12 101 SER A N 1
ATOM 806 C CA . SER A 1 101 ? -52.966 21.382 47.163 1.00 49.12 101 SER A CA 1
ATOM 807 C C . SER A 1 101 ? -54.496 21.292 47.271 1.00 49.12 101 SER A C 1
ATOM 809 O O . SER A 1 101 ? -55.183 22.263 46.988 1.00 49.12 101 SER A O 1
ATOM 811 N N . GLU A 1 102 ? -55.042 20.164 47.734 1.00 47.91 102 GLU A N 1
ATOM 812 C CA . GLU A 1 102 ? -56.491 19.962 47.922 1.00 47.91 102 GLU A CA 1
ATOM 813 C C . GLU A 1 102 ? -57.071 20.689 49.154 1.00 47.91 102 GLU A C 1
ATOM 815 O O . GLU A 1 102 ? -58.287 20.791 49.286 1.00 47.91 102 GLU A O 1
ATOM 820 N N . ASN A 1 103 ? -56.234 21.262 50.031 1.00 44.59 103 ASN A N 1
ATOM 821 C CA . ASN A 1 103 ? -56.695 22.065 51.177 1.00 44.59 103 ASN A CA 1
ATOM 822 C C . ASN A 1 103 ? -56.879 23.564 50.865 1.00 44.59 103 ASN A C 1
ATOM 824 O O . ASN A 1 103 ? -57.328 24.320 51.728 1.00 44.59 103 ASN A O 1
ATOM 828 N N . HIS A 1 104 ? -56.572 24.004 49.644 1.00 43.03 104 HIS A N 1
ATOM 829 C CA . HIS A 1 104 ? -56.836 25.360 49.167 1.00 43.03 104 HIS A CA 1
ATOM 830 C C . HIS A 1 104 ? -57.493 25.290 47.788 1.00 43.03 104 HIS A C 1
ATOM 832 O O . HIS A 1 104 ? -56.791 25.387 46.795 1.00 43.03 104 HIS A O 1
ATOM 838 N N . GLU A 1 105 ? -58.817 25.094 47.745 1.00 33.41 105 GLU A N 1
ATOM 839 C CA . GLU A 1 105 ? -59.769 25.678 46.772 1.00 33.41 105 GLU A CA 1
ATOM 840 C C . GLU A 1 105 ? -61.060 24.839 46.687 1.00 33.41 105 GLU A C 1
ATOM 842 O O . GLU A 1 105 ? -61.225 23.980 45.827 1.00 33.41 105 GLU A O 1
ATOM 847 N N . GLU A 1 106 ? -62.041 25.151 47.540 1.00 33.22 106 GLU A N 1
ATOM 848 C CA . GLU A 1 106 ? -63.451 24.982 47.175 1.00 33.22 106 GLU A CA 1
ATOM 849 C C . GLU A 1 106 ? -64.015 26.357 46.794 1.00 33.22 106 GLU A C 1
ATOM 851 O O . GLU A 1 106 ? -64.261 27.200 47.655 1.00 33.22 106 GLU A O 1
ATOM 856 N N . SER A 1 107 ? -64.219 26.608 45.496 1.00 30.50 107 SER A N 1
ATOM 857 C CA . SER A 1 107 ? -65.488 27.157 44.986 1.00 30.50 107 SER A CA 1
ATOM 858 C C . SER A 1 107 ? -65.525 27.316 43.454 1.00 30.50 107 SER A C 1
ATOM 860 O O . SER A 1 107 ? -64.762 28.054 42.841 1.00 30.50 107 SER A O 1
ATOM 862 N N . THR A 1 108 ? -66.586 26.726 42.890 1.00 29.83 108 THR A N 1
ATOM 863 C CA . THR A 1 108 ? -67.371 27.125 41.700 1.00 29.83 108 THR A CA 1
ATOM 864 C C . THR A 1 108 ? -66.973 26.733 40.254 1.00 29.83 108 THR A C 1
ATOM 866 O O . THR A 1 108 ? -66.107 27.319 39.623 1.00 29.83 108 THR A O 1
ATOM 869 N N . TYR A 1 109 ? -67.826 25.836 39.720 1.00 31.38 109 TYR A N 1
ATOM 870 C CA . TYR A 1 109 ? -68.389 25.661 38.361 1.00 31.38 109 TYR A CA 1
ATOM 871 C C . TYR A 1 109 ? -67.530 25.239 37.143 1.00 31.38 109 TYR A C 1
ATOM 873 O O . TYR A 1 109 ? -66.885 26.037 36.476 1.00 31.38 109 TYR A O 1
ATOM 881 N N . ASN A 1 110 ? -67.727 23.960 36.781 1.00 32.56 110 ASN A N 1
ATOM 882 C CA . ASN A 1 110 ? -67.807 23.315 35.455 1.00 32.56 110 ASN A CA 1
ATOM 883 C C . ASN A 1 110 ? -67.485 24.132 34.183 1.00 32.56 110 ASN A C 1
ATOM 885 O O . ASN A 1 110 ? -68.257 25.002 33.790 1.00 32.56 110 ASN A O 1
ATOM 889 N N . SER A 1 111 ? -66.545 23.633 33.370 1.00 28.73 111 SER A N 1
ATOM 890 C CA . SER A 1 111 ? -66.880 23.022 32.067 1.00 28.73 111 SER A CA 1
ATOM 891 C C . SER A 1 111 ? -65.684 22.298 31.425 1.00 28.73 111 SER A C 1
ATOM 893 O O . SER A 1 111 ? -64.521 22.599 31.665 1.00 28.73 111 SER A O 1
ATOM 895 N N . VAL A 1 112 ? -66.044 21.280 30.647 1.00 40.50 112 VAL A N 1
ATOM 896 C CA . VAL A 1 112 ? -65.257 20.304 29.885 1.00 40.50 112 VAL A CA 1
ATOM 897 C C . VAL A 1 112 ? -64.005 20.871 29.198 1.00 40.50 112 VAL A C 1
ATOM 899 O O . VAL A 1 112 ? -64.111 21.718 28.317 1.00 40.50 112 VAL A O 1
ATOM 902 N N . ALA A 1 113 ? -62.838 20.290 29.497 1.00 28.09 113 ALA A N 1
ATOM 903 C CA . ALA A 1 113 ? -61.674 20.301 28.610 1.00 28.09 113 ALA A CA 1
ATOM 904 C C . ALA A 1 113 ? -60.769 19.088 28.888 1.00 28.09 113 ALA A C 1
ATOM 906 O O . ALA A 1 113 ? -59.997 19.066 29.845 1.00 28.09 113 ALA A O 1
ATOM 907 N N . SER A 1 114 ? -60.847 18.073 28.027 1.00 34.19 114 SER A N 1
ATOM 908 C CA . SER A 1 114 ? -59.799 17.062 27.892 1.00 34.19 114 SER A CA 1
ATOM 909 C C . SER A 1 114 ? -58.546 17.740 27.339 1.00 34.19 114 SER A C 1
ATOM 911 O O . SER A 1 114 ? -58.483 18.055 26.153 1.00 34.19 114 SER A O 1
ATOM 913 N N . LYS A 1 115 ? -57.550 17.976 28.194 1.00 28.53 115 LYS A N 1
ATOM 914 C CA . LYS A 1 115 ? -56.181 18.273 27.770 1.00 28.53 115 LYS A CA 1
ATOM 915 C C . LYS A 1 115 ? -55.343 17.011 27.928 1.00 28.53 115 LYS A C 1
ATOM 917 O O . LYS A 1 115 ? -54.907 16.673 29.023 1.00 28.53 115 LYS A O 1
ATOM 922 N N . ASN A 1 116 ? -55.138 16.328 26.805 1.00 27.95 116 ASN A N 1
ATOM 923 C CA . ASN A 1 116 ? -53.907 15.587 26.580 1.00 27.95 116 ASN A CA 1
ATOM 924 C C . ASN A 1 116 ? -52.784 16.627 26.533 1.00 27.95 116 ASN A C 1
ATOM 926 O O . ASN A 1 116 ? -52.689 17.381 25.567 1.00 27.95 116 ASN A O 1
ATOM 930 N N . GLU A 1 117 ? -51.970 16.707 27.580 1.00 26.41 117 GLU A N 1
ATOM 931 C CA . GLU A 1 117 ? -50.690 17.404 27.488 1.00 26.41 117 GLU A CA 1
ATOM 932 C C . GLU A 1 117 ? -49.670 16.449 26.868 1.00 26.41 117 GLU A C 1
ATOM 934 O O . GLU A 1 117 ? -48.956 15.709 27.541 1.00 26.41 117 GLU A O 1
ATOM 939 N N . GLU A 1 118 ? -49.638 16.470 25.536 1.00 26.55 118 GLU A N 1
ATOM 940 C CA . GLU A 1 118 ? -48.420 16.222 24.780 1.00 26.55 118 GLU A CA 1
ATOM 941 C C . GLU A 1 118 ? -47.400 17.294 25.178 1.00 26.55 118 GLU A C 1
ATOM 943 O O . GLU A 1 118 ? -47.539 18.470 24.836 1.00 26.55 118 GLU A O 1
ATOM 948 N N . VAL A 1 119 ? -46.356 16.901 25.907 1.00 28.84 119 VAL A N 1
ATOM 949 C CA . VAL A 1 119 ? -45.163 17.740 26.022 1.00 28.84 119 VAL A CA 1
ATOM 950 C C . VAL A 1 119 ? -44.387 17.597 24.720 1.00 28.84 119 VAL A C 1
ATOM 952 O O . VAL A 1 119 ? -43.595 16.677 24.527 1.00 28.84 119 VAL A O 1
ATOM 955 N N . SER A 1 120 ? -44.655 18.536 23.819 1.00 23.98 120 SER A N 1
ATOM 956 C CA . SER A 1 120 ? -43.866 18.815 22.630 1.00 23.98 120 SER A CA 1
ATOM 957 C C . SER A 1 120 ? -42.434 19.198 23.027 1.00 23.98 120 SER A C 1
ATOM 959 O O . SER A 1 120 ? -42.175 20.332 23.440 1.00 23.98 120 SER A O 1
ATOM 961 N N . MET A 1 121 ? -41.488 18.276 22.865 1.00 26.34 121 MET A N 1
ATOM 962 C CA . MET A 1 121 ? -40.107 18.654 22.576 1.00 26.34 121 MET A CA 1
ATOM 963 C C . MET A 1 121 ? -40.089 19.133 21.125 1.00 26.34 121 MET A C 1
ATOM 965 O O . MET A 1 121 ? -40.269 18.350 20.197 1.00 26.34 121 MET A O 1
ATOM 969 N N . LYS A 1 122 ? -39.937 20.446 20.936 1.00 23.84 122 LYS A N 1
ATOM 970 C CA . LYS A 1 122 ? -39.555 21.017 19.647 1.00 23.84 122 LYS A CA 1
ATOM 971 C C . LYS A 1 122 ? -38.155 20.500 19.325 1.00 23.84 122 LYS A C 1
ATOM 973 O O . LYS A 1 122 ? -37.178 21.002 19.869 1.00 23.84 122 LYS A O 1
ATOM 978 N N . GLU A 1 123 ? -38.077 19.500 18.459 1.00 25.86 123 GLU A N 1
ATOM 979 C CA . GLU A 1 123 ? -36.884 19.265 17.660 1.00 25.86 123 GLU A CA 1
ATOM 980 C C . GLU A 1 123 ? -36.764 20.444 16.693 1.00 25.86 123 GLU A C 1
ATOM 982 O O . GLU A 1 123 ? -37.532 20.595 15.740 1.00 25.86 123 GLU A O 1
ATOM 987 N N . GLU A 1 124 ? -35.825 21.342 16.979 1.00 25.16 124 GLU A N 1
ATOM 988 C CA . GLU A 1 124 ? -35.264 22.170 15.927 1.00 25.16 124 GLU A CA 1
ATOM 989 C C . GLU A 1 124 ? -34.594 21.225 14.928 1.00 25.16 124 GLU A C 1
ATOM 991 O O . GLU A 1 124 ? -33.589 20.582 15.230 1.00 25.16 124 GLU A O 1
ATOM 996 N N . ASN A 1 125 ? -35.195 21.134 13.741 1.00 26.41 125 ASN A N 1
ATOM 997 C CA . ASN A 1 125 ? -34.591 20.571 12.544 1.00 26.41 125 ASN A CA 1
ATOM 998 C C . ASN A 1 125 ? -33.317 21.354 12.209 1.00 26.41 125 ASN A C 1
ATOM 1000 O O . ASN A 1 125 ? -33.322 22.270 11.387 1.00 26.41 125 ASN A O 1
ATOM 1004 N N . VAL A 1 126 ? -32.214 20.965 12.835 1.00 28.97 126 VAL A N 1
ATOM 1005 C CA . VAL A 1 126 ? -30.905 21.016 12.203 1.00 28.97 126 VAL A CA 1
ATOM 1006 C C . VAL A 1 126 ? -30.759 19.662 11.530 1.00 28.97 126 VAL A C 1
ATOM 1008 O O . VAL A 1 126 ? -30.662 18.635 12.198 1.00 28.97 126 VAL A O 1
ATOM 1011 N N . THR A 1 127 ? -30.818 19.655 10.201 1.00 32.22 127 THR A N 1
ATOM 1012 C CA . THR A 1 127 ? -30.430 18.518 9.366 1.00 32.22 127 THR A CA 1
ATOM 1013 C C . THR A 1 127 ? -28.963 18.205 9.635 1.00 32.22 127 THR A C 1
ATOM 1015 O O . THR A 1 127 ? -28.068 18.706 8.958 1.00 32.22 127 THR A O 1
ATOM 1018 N N . ASP A 1 128 ? -28.722 17.426 10.678 1.00 32.25 128 ASP A N 1
ATOM 1019 C CA . ASP A 1 128 ? -27.441 16.817 10.962 1.00 32.25 128 ASP A CA 1
ATOM 1020 C C . ASP A 1 128 ? -27.467 15.480 10.216 1.00 32.25 128 ASP A C 1
ATOM 1022 O O . ASP A 1 128 ? -28.086 14.515 10.671 1.00 32.25 128 ASP A O 1
ATOM 1026 N N . ASP A 1 129 ? -26.837 15.441 9.038 1.00 37.38 129 ASP A N 1
ATOM 1027 C CA . ASP A 1 129 ? -26.492 14.229 8.280 1.00 37.38 129 ASP A CA 1
ATOM 1028 C C . ASP A 1 129 ? -25.518 13.372 9.126 1.00 37.38 129 ASP A C 1
ATOM 1030 O O . ASP A 1 129 ? -24.350 13.159 8.796 1.00 37.38 129 ASP A O 1
ATOM 1034 N N . LYS A 1 130 ? -25.963 12.900 10.293 1.00 47.62 130 LYS A N 1
ATOM 1035 C CA . LYS A 1 130 ? -25.182 12.042 11.176 1.00 47.62 130 LYS A CA 1
ATOM 1036 C C . LYS A 1 130 ? -25.174 10.653 10.568 1.00 47.62 130 LYS A C 1
ATOM 1038 O O . LYS A 1 130 ? -26.106 9.882 10.768 1.00 47.62 130 LYS A O 1
ATOM 1043 N N . SER A 1 131 ? -24.089 10.329 9.871 1.00 54.16 131 SER A N 1
ATOM 1044 C CA . SER A 1 131 ? -23.707 8.993 9.393 1.00 54.16 131 SER A CA 1
ATOM 1045 C C . SER A 1 131 ? -24.252 7.870 10.278 1.00 54.16 131 SER A C 1
ATOM 1047 O O . SER A 1 131 ? -23.846 7.727 11.416 1.00 54.16 131 SER A O 1
ATOM 1049 N N . ASP A 1 132 ? -25.193 7.078 9.783 1.00 61.22 132 ASP A N 1
ATOM 1050 C CA . ASP A 1 132 ? -26.017 6.119 10.546 1.00 61.22 132 ASP A CA 1
ATOM 1051 C C . ASP A 1 132 ? -25.246 5.029 11.340 1.00 61.22 132 ASP A C 1
ATOM 1053 O O . ASP A 1 132 ? -25.810 4.287 12.145 1.00 61.22 132 ASP A O 1
ATOM 1057 N N . GLY A 1 133 ? -23.929 4.927 11.143 1.00 72.12 133 GLY A N 1
ATOM 1058 C CA . GLY A 1 133 ? -23.045 4.010 11.856 1.00 72.12 133 GLY A CA 1
ATOM 1059 C C . GLY A 1 133 ? -21.853 4.719 12.497 1.00 72.12 133 GLY A C 1
ATOM 1060 O O . GLY A 1 133 ? -21.368 5.733 12.001 1.00 72.12 133 GLY A O 1
ATOM 1061 N N . ALA A 1 134 ? -21.365 4.161 13.603 1.00 82.38 134 ALA A N 1
ATOM 1062 C CA . ALA A 1 134 ? -20.104 4.549 14.221 1.00 82.38 134 ALA A CA 1
ATOM 1063 C C . ALA A 1 134 ? -19.010 3.545 13.840 1.00 82.38 134 ALA A C 1
ATOM 1065 O O . ALA A 1 134 ? -19.230 2.332 13.866 1.00 82.38 134 ALA A O 1
ATOM 1066 N N . LEU A 1 135 ? -17.813 4.034 13.521 1.00 85.62 135 LEU A N 1
ATOM 1067 C CA . LEU A 1 135 ? -16.656 3.166 13.338 1.00 85.62 135 LEU A CA 1
ATOM 1068 C C . LEU A 1 135 ? -16.092 2.720 14.687 1.00 85.62 135 LEU A C 1
ATOM 1070 O O . LEU A 1 135 ? -15.786 3.534 15.564 1.00 85.62 135 LEU A O 1
ATOM 1074 N N . VAL A 1 136 ? -15.905 1.409 14.818 1.00 90.25 136 VAL A N 1
ATOM 1075 C CA . VAL A 1 136 ? -15.214 0.787 15.945 1.00 90.25 136 VAL A CA 1
ATOM 1076 C C . VAL A 1 136 ? -13.895 0.209 15.447 1.00 90.25 136 VAL A C 1
ATOM 1078 O O . VAL A 1 136 ? -13.839 -0.569 14.494 1.00 90.25 136 VAL A O 1
ATOM 1081 N N . ALA A 1 137 ? -12.807 0.603 16.097 1.00 91.19 137 ALA A N 1
ATOM 1082 C CA . ALA A 1 137 ? -11.466 0.138 15.799 1.00 91.19 137 ALA A CA 1
ATOM 1083 C C . ALA A 1 137 ? -11.211 -1.204 16.486 1.00 91.19 137 ALA A C 1
ATOM 1085 O O . ALA A 1 137 ? -11.254 -1.287 17.709 1.00 91.19 137 ALA A O 1
ATOM 1086 N N . PHE A 1 138 ? -10.912 -2.246 15.714 1.00 91.81 138 PHE A N 1
ATOM 1087 C CA . PHE A 1 138 ? -10.478 -3.536 16.232 1.00 91.81 138 PHE A CA 1
ATOM 1088 C C . PHE A 1 138 ? -9.005 -3.462 16.635 1.00 91.81 138 PHE A C 1
ATOM 1090 O O . PHE A 1 138 ? -8.123 -3.269 15.786 1.00 91.81 138 PHE A O 1
ATOM 1097 N N . ALA A 1 139 ? -8.740 -3.633 17.925 1.00 92.50 139 ALA A N 1
ATOM 1098 C CA . ALA A 1 139 ? -7.429 -3.412 18.500 1.00 92.50 139 ALA A CA 1
ATOM 1099 C C . ALA A 1 139 ? -7.012 -4.507 19.487 1.00 92.50 139 ALA A C 1
ATOM 1101 O O . ALA A 1 139 ? -7.836 -5.222 20.058 1.00 92.50 139 ALA A O 1
ATOM 1102 N N . ARG A 1 140 ? -5.701 -4.628 19.706 1.00 92.12 140 ARG A N 1
ATOM 1103 C CA . ARG A 1 140 ? -5.110 -5.507 20.722 1.00 92.12 140 ARG A CA 1
ATOM 1104 C C . ARG A 1 140 ? -4.164 -4.723 21.619 1.00 92.12 140 ARG A C 1
ATOM 1106 O O . ARG A 1 140 ? -3.285 -4.031 21.106 1.00 92.12 140 ARG A O 1
ATOM 1113 N N . VAL A 1 141 ? -4.310 -4.874 22.938 1.00 92.00 141 VAL A N 1
ATOM 1114 C CA . VAL A 1 141 ? -3.359 -4.324 23.917 1.00 92.00 141 VAL A CA 1
ATOM 1115 C C . VAL A 1 141 ? -2.188 -5.291 24.056 1.00 92.00 141 VAL A C 1
ATOM 1117 O O . VAL A 1 141 ? -2.389 -6.472 24.342 1.00 92.00 141 VAL A O 1
ATOM 1120 N N . TYR A 1 142 ? -0.968 -4.803 23.873 1.00 89.44 142 TYR A N 1
ATOM 1121 C CA . TYR A 1 142 ? 0.245 -5.592 24.085 1.00 89.44 142 TYR A CA 1
ATOM 1122 C C . TYR A 1 142 ? 0.912 -5.313 25.431 1.00 89.44 142 TYR A C 1
ATOM 1124 O O . TYR A 1 142 ? 1.503 -6.220 26.007 1.00 89.44 142 TYR A O 1
ATOM 1132 N N . SER A 1 143 ? 0.817 -4.083 25.932 1.00 90.00 143 SER A N 1
ATOM 1133 C CA . SER A 1 143 ? 1.386 -3.692 27.222 1.00 90.00 143 SER A CA 1
ATOM 1134 C C . SER A 1 143 ? 0.532 -2.611 27.882 1.00 90.00 143 SER A C 1
ATOM 1136 O O . SER A 1 143 ? -0.126 -1.839 27.177 1.00 90.00 143 SER A O 1
ATOM 1138 N N . GLY A 1 144 ? 0.528 -2.582 29.215 1.00 90.25 144 GLY A N 1
ATOM 1139 C CA . GLY A 1 144 ? -0.215 -1.624 30.027 1.00 90.25 144 GLY A CA 1
ATOM 1140 C C . GLY A 1 144 ? -1.717 -1.909 30.120 1.00 90.25 144 GLY A C 1
ATOM 1141 O O . GLY A 1 144 ? -2.216 -2.985 29.781 1.00 90.25 144 GLY A O 1
ATOM 1142 N N . SER A 1 145 ? -2.464 -0.922 30.611 1.00 91.44 145 SER A N 1
ATOM 1143 C CA . SER A 1 145 ? -3.925 -0.972 30.654 1.00 91.44 145 SER A CA 1
ATOM 1144 C C . SER A 1 145 ? -4.516 0.351 30.199 1.00 91.44 145 SER A C 1
ATOM 1146 O O . SER A 1 145 ? -4.065 1.395 30.656 1.00 91.44 145 SER A O 1
ATOM 1148 N N . ILE A 1 146 ? -5.520 0.288 29.328 1.00 92.12 146 ILE A N 1
ATOM 1149 C CA . ILE A 1 146 ? -6.199 1.464 28.780 1.00 92.12 146 ILE A CA 1
ATOM 1150 C C . ILE A 1 146 ? -7.519 1.684 29.514 1.00 92.12 146 ILE A C 1
ATOM 1152 O O . ILE A 1 146 ? -8.266 0.727 29.752 1.00 92.12 146 ILE A O 1
ATOM 1156 N N . LYS A 1 147 ? -7.795 2.930 29.891 1.00 92.75 147 LYS A N 1
ATOM 1157 C CA . LYS A 1 147 ? -9.039 3.356 30.531 1.00 92.75 147 LYS A CA 1
ATOM 1158 C C . LYS A 1 147 ? -9.729 4.440 29.713 1.00 92.75 147 LYS A C 1
ATOM 1160 O O . LYS A 1 147 ? -9.113 5.144 28.917 1.00 92.75 147 LYS A O 1
ATOM 1165 N N . ILE A 1 148 ? -11.031 4.580 29.939 1.00 92.81 148 ILE A N 1
ATOM 1166 C CA . ILE A 1 148 ? -11.795 5.719 29.426 1.00 92.81 148 ILE A CA 1
ATOM 1167 C C . ILE A 1 148 ? -11.260 7.006 30.072 1.00 92.81 148 ILE A C 1
ATOM 1169 O O . ILE A 1 148 ? -11.145 7.081 31.295 1.00 92.81 148 ILE A O 1
ATOM 1173 N N . GLY A 1 149 ? -10.953 8.005 29.247 1.00 89.19 149 GLY A N 1
ATOM 1174 C CA . GLY A 1 149 ? -10.372 9.287 29.646 1.00 89.19 149 GLY A CA 1
ATOM 1175 C C . GLY A 1 149 ? -8.850 9.371 29.514 1.00 89.19 149 GLY A C 1
ATOM 1176 O O . GLY A 1 149 ? -8.311 10.467 29.644 1.00 89.19 149 GLY A O 1
ATOM 1177 N N . ASP A 1 150 ? -8.160 8.264 29.221 1.00 89.81 150 ASP A N 1
ATOM 1178 C CA . ASP A 1 150 ? -6.709 8.290 29.026 1.00 89.81 150 ASP A CA 1
ATOM 1179 C C . ASP A 1 150 ? -6.339 9.039 27.736 1.00 89.81 150 ASP A C 1
ATOM 1181 O O . ASP A 1 150 ? -7.000 8.909 26.700 1.00 89.81 150 ASP A O 1
ATOM 1185 N N . GLU A 1 151 ? -5.249 9.803 27.792 1.00 90.12 151 GLU A N 1
ATOM 1186 C CA . GLU A 1 151 ? -4.654 10.457 26.629 1.00 90.12 151 GLU A CA 1
ATOM 1187 C C . GLU A 1 151 ? -3.591 9.552 26.002 1.00 90.12 151 GLU A C 1
ATOM 1189 O O . GLU A 1 151 ? -2.618 9.167 26.653 1.00 90.12 151 GLU A O 1
ATOM 1194 N N . VAL A 1 152 ? -3.756 9.230 24.718 1.00 91.00 152 VAL A N 1
ATOM 1195 C CA . VAL A 1 152 ? -2.835 8.367 23.968 1.00 91.00 152 VAL A CA 1
ATOM 1196 C C . VAL A 1 152 ? -2.413 9.018 22.655 1.00 91.00 152 VAL A C 1
ATOM 1198 O O . VAL A 1 152 ? -3.184 9.725 22.006 1.00 91.00 152 VAL A O 1
ATOM 1201 N N . PHE A 1 153 ? -1.178 8.760 22.234 1.00 90.69 153 PHE A N 1
ATOM 1202 C CA . PHE A 1 153 ? -0.678 9.156 20.923 1.00 90.69 153 PHE A CA 1
ATOM 1203 C C . PHE A 1 153 ? -1.043 8.097 19.885 1.00 90.69 153 PHE A C 1
ATOM 1205 O O . PHE A 1 153 ? -0.717 6.923 20.049 1.00 90.69 153 PHE A O 1
ATOM 1212 N N . VAL A 1 154 ? -1.688 8.516 18.800 1.00 89.94 154 VAL A N 1
ATOM 1213 C CA . VAL A 1 154 ? -1.957 7.701 17.614 1.00 89.94 154 VAL A CA 1
ATOM 1214 C C . VAL A 1 154 ? -0.795 7.878 16.644 1.00 89.94 154 VAL A C 1
ATOM 1216 O O . VAL A 1 154 ? -0.554 8.970 16.124 1.00 89.94 154 VAL A O 1
ATOM 1219 N N . LEU A 1 155 ? -0.074 6.790 16.401 1.00 88.69 155 LEU A N 1
ATOM 1220 C CA . LEU A 1 155 ? 1.101 6.735 15.543 1.00 88.69 155 LEU A CA 1
ATOM 1221 C C . LEU A 1 155 ? 0.715 6.117 14.197 1.00 88.69 155 LEU A C 1
ATOM 1223 O O . LEU A 1 155 ? 0.281 4.962 14.126 1.00 88.69 155 LEU A O 1
ATOM 1227 N N . GLY A 1 156 ? 0.881 6.888 13.124 1.00 84.75 156 GLY A N 1
ATOM 1228 C CA . GLY A 1 156 ? 0.626 6.434 11.758 1.00 84.75 156 GLY A CA 1
ATOM 1229 C C . GLY A 1 156 ? 1.700 5.469 11.229 1.00 84.75 156 GLY A C 1
ATOM 1230 O O . GLY A 1 156 ? 2.806 5.418 11.765 1.00 84.75 156 GLY A O 1
ATOM 1231 N N . PRO A 1 157 ? 1.439 4.753 10.120 1.00 80.62 157 PRO A N 1
ATOM 1232 C CA . PRO A 1 157 ? 2.308 3.682 9.601 1.00 80.62 157 PRO A CA 1
ATOM 1233 C C . PRO A 1 157 ? 3.690 4.149 9.110 1.00 80.62 157 PRO A C 1
ATOM 1235 O O . PRO A 1 157 ? 4.599 3.346 8.937 1.00 80.62 157 PRO A O 1
ATOM 1238 N N . LYS A 1 158 ? 3.864 5.453 8.861 1.00 80.62 158 LYS A N 1
ATOM 1239 C CA . LYS A 1 158 ? 5.147 6.060 8.456 1.00 80.62 158 LYS A CA 1
ATOM 1240 C C . LYS A 1 158 ? 5.899 6.709 9.625 1.00 80.62 158 LYS A C 1
ATOM 1242 O O . LYS A 1 158 ? 6.887 7.410 9.406 1.00 80.62 158 LYS A O 1
ATOM 1247 N N . HIS A 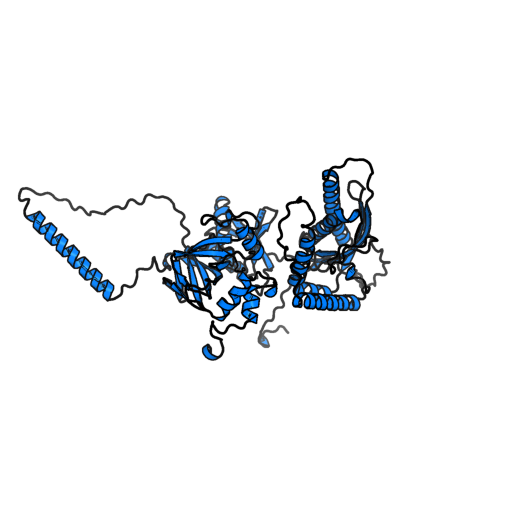1 159 ? 5.424 6.532 10.859 1.00 82.94 159 HIS A N 1
ATOM 1248 C CA . HIS A 1 159 ? 6.040 7.124 12.044 1.00 82.94 159 HIS A CA 1
ATOM 1249 C C . HIS A 1 159 ? 7.418 6.519 12.318 1.00 82.94 159 HIS A C 1
ATOM 1251 O O . HIS A 1 159 ? 7.551 5.303 12.472 1.00 82.94 159 HIS A O 1
ATOM 1257 N N . ASN A 1 160 ? 8.420 7.394 12.435 1.00 81.44 160 ASN A N 1
ATOM 1258 C CA . ASN A 1 160 ? 9.783 7.047 12.816 1.00 81.44 160 ASN A CA 1
ATOM 1259 C C . ASN A 1 160 ? 10.087 7.628 14.207 1.00 81.44 160 ASN A C 1
ATOM 1261 O O . ASN A 1 160 ? 10.149 8.855 14.341 1.00 81.44 160 ASN A O 1
ATOM 1265 N N . PRO A 1 161 ? 10.372 6.792 15.223 1.00 81.19 161 PRO A N 1
ATOM 1266 C CA . PRO A 1 161 ? 10.540 7.261 16.599 1.00 81.19 161 PRO A CA 1
ATOM 1267 C C . PRO A 1 161 ? 11.765 8.165 16.767 1.00 81.19 161 PRO A C 1
ATOM 1269 O O . PRO A 1 161 ? 11.776 9.053 17.602 1.00 81.19 161 PRO A O 1
ATOM 1272 N N . SER A 1 162 ? 12.801 7.988 15.945 1.00 80.75 162 SER A N 1
ATOM 1273 C CA . SER A 1 162 ? 14.024 8.799 16.029 1.00 80.75 162 SER A CA 1
ATOM 1274 C C . SER A 1 162 ? 13.803 10.266 15.693 1.00 80.75 162 SER A C 1
ATOM 1276 O O . SER A 1 162 ? 14.203 11.133 16.456 1.00 80.75 162 SER A O 1
ATOM 1278 N N . VAL A 1 163 ? 13.122 10.521 14.576 1.00 81.44 163 VAL A N 1
ATOM 1279 C CA . VAL A 1 163 ? 12.807 11.882 14.132 1.00 81.44 163 VAL A CA 1
ATOM 1280 C C . VAL A 1 163 ? 11.823 12.530 15.104 1.00 81.44 163 VAL A C 1
ATOM 1282 O O . VAL A 1 163 ? 11.922 13.716 15.392 1.00 81.44 163 VAL A O 1
ATOM 1285 N N . ALA A 1 164 ? 10.884 11.746 15.635 1.00 80.31 164 ALA A N 1
ATOM 1286 C CA . ALA A 1 164 ? 9.919 12.240 16.604 1.00 80.31 164 ALA A CA 1
ATOM 1287 C C . ALA A 1 164 ? 10.574 12.647 17.935 1.00 80.31 164 ALA A C 1
ATOM 1289 O O . ALA A 1 164 ? 10.289 13.730 18.431 1.00 80.31 164 ALA A O 1
ATOM 1290 N N . LEU A 1 165 ? 11.498 11.838 18.462 1.00 81.81 165 LEU A N 1
ATOM 1291 C CA . LEU A 1 165 ? 12.241 12.158 19.685 1.00 81.81 165 LEU A CA 1
ATOM 1292 C C . LEU A 1 165 ? 13.181 13.358 19.510 1.00 81.81 165 LEU A C 1
ATOM 1294 O O . LEU A 1 165 ? 13.350 14.149 20.431 1.00 81.81 165 LEU A O 1
ATOM 1298 N N . GLU A 1 166 ? 13.802 13.515 18.339 1.00 81.94 166 GLU A N 1
ATOM 1299 C CA . GLU A 1 166 ? 14.611 14.704 18.032 1.00 81.94 166 GLU A CA 1
ATOM 1300 C C . GLU A 1 166 ? 13.759 15.980 18.027 1.00 81.94 166 GLU A C 1
ATOM 1302 O O . GLU A 1 166 ? 14.177 17.001 18.569 1.00 81.94 166 GLU A O 1
ATOM 1307 N N . ARG A 1 167 ? 12.540 15.910 17.484 1.00 80.31 167 ARG A N 1
ATOM 1308 C CA . ARG A 1 167 ? 11.590 17.033 17.481 1.00 80.31 167 ARG A CA 1
ATOM 1309 C C . ARG A 1 167 ? 11.045 17.354 18.868 1.00 80.31 167 ARG A C 1
ATOM 1311 O O . ARG A 1 167 ? 10.949 18.524 19.223 1.00 80.31 167 ARG A O 1
ATOM 1318 N N . GLU A 1 168 ? 10.758 16.334 19.671 1.00 79.94 168 GLU A N 1
ATOM 1319 C CA . GLU A 1 168 ? 10.357 16.515 21.069 1.00 79.94 168 GLU A CA 1
ATOM 1320 C C . GLU A 1 168 ? 11.469 17.212 21.869 1.00 79.94 168 GLU A C 1
ATOM 1322 O O . GLU A 1 168 ? 11.212 18.175 22.590 1.00 79.94 168 GLU A O 1
ATOM 1327 N N . LYS A 1 169 ? 12.733 16.815 21.659 1.00 80.19 169 LYS A N 1
ATOM 1328 C CA . LYS A 1 169 ? 13.902 17.493 22.249 1.00 80.19 169 LYS A CA 1
ATOM 1329 C C . LYS A 1 169 ? 14.082 18.925 21.749 1.00 80.19 169 LYS A C 1
ATOM 1331 O O . LYS A 1 169 ? 14.574 19.762 22.499 1.00 80.19 169 LYS A O 1
ATOM 1336 N N . ALA A 1 170 ? 13.671 19.215 20.516 1.00 78.38 170 ALA A N 1
ATOM 1337 C CA . ALA A 1 170 ? 13.636 20.568 19.965 1.00 78.38 170 ALA A CA 1
ATOM 1338 C C . ALA A 1 170 ? 12.469 21.424 20.510 1.00 78.38 170 ALA A C 1
ATOM 1340 O O . ALA A 1 170 ? 12.352 22.590 20.139 1.00 78.38 170 ALA A O 1
ATOM 1341 N N . GLY A 1 171 ? 11.628 20.877 21.398 1.00 70.38 171 GLY A N 1
ATOM 1342 C CA . GLY A 1 171 ? 10.541 21.594 22.068 1.00 70.38 171 GLY A CA 1
ATOM 1343 C C . GLY A 1 171 ? 9.212 21.601 21.309 1.00 70.38 171 GLY A C 1
ATOM 1344 O O . GLY A 1 171 ? 8.313 22.360 21.669 1.00 70.38 171 GLY A O 1
ATOM 1345 N N . GLU A 1 172 ? 9.063 20.781 20.266 1.00 74.69 172 GLU A N 1
ATOM 1346 C CA . GLU A 1 172 ? 7.811 20.675 19.519 1.00 74.69 172 GLU A CA 1
ATOM 1347 C C . GLU A 1 172 ? 6.791 19.816 20.283 1.00 74.69 172 GLU A C 1
ATOM 1349 O O . GLU A 1 172 ? 6.977 18.608 20.440 1.00 74.69 172 GLU A O 1
ATOM 1354 N N . GLN A 1 173 ? 5.699 20.431 20.745 1.00 66.81 173 GLN A N 1
ATOM 1355 C CA . GLN A 1 173 ? 4.585 19.710 21.361 1.00 66.81 173 GLN A CA 1
ATOM 1356 C C . GLN A 1 173 ? 3.536 19.307 20.324 1.00 66.81 173 GLN A C 1
ATOM 1358 O O . GLN A 1 173 ? 3.277 20.019 19.354 1.00 66.81 173 GLN A O 1
ATOM 1363 N N . VAL A 1 174 ? 2.934 18.136 20.536 1.00 70.62 174 VAL A N 1
ATOM 1364 C CA . VAL A 1 174 ? 1.836 17.636 19.706 1.00 70.62 174 VAL A CA 1
ATOM 1365 C C . VAL A 1 174 ? 0.524 18.166 20.274 1.00 70.62 174 VAL A C 1
ATOM 1367 O O . VAL A 1 174 ? 0.091 17.729 21.341 1.00 70.62 174 VAL A O 1
ATOM 1370 N N . ASP A 1 175 ? -0.108 19.087 19.551 1.00 70.00 175 ASP A N 1
ATOM 1371 C CA . ASP A 1 175 ? -1.406 19.642 19.932 1.00 70.00 175 ASP A CA 1
ATOM 1372 C C . ASP A 1 175 ? -2.521 18.584 19.856 1.00 70.00 175 ASP A C 1
ATOM 1374 O O . ASP A 1 175 ? -2.629 17.833 18.882 1.00 70.00 175 ASP A O 1
ATOM 1378 N N . SER A 1 176 ? -3.388 18.558 20.873 1.00 65.25 176 SER A N 1
ATOM 1379 C CA . SER A 1 176 ? -4.507 17.606 20.985 1.00 65.25 176 SER A CA 1
ATOM 1380 C C . SER A 1 176 ? -5.653 17.852 19.995 1.00 65.25 176 SER A C 1
ATOM 1382 O O . SER A 1 176 ? -6.517 16.996 19.852 1.00 65.25 176 SER A O 1
ATOM 1384 N N . SER A 1 177 ? -5.704 19.014 19.337 1.00 63.75 177 SER A N 1
ATOM 1385 C CA . SER A 1 177 ? -6.780 19.384 18.403 1.00 63.75 177 SER A CA 1
ATOM 1386 C C . SER A 1 177 ? -6.485 19.036 16.942 1.00 63.75 177 SER A C 1
ATOM 1388 O O . SER A 1 177 ? -7.367 19.183 16.100 1.00 63.75 177 SER A O 1
ATOM 1390 N N . LEU A 1 178 ? -5.261 18.604 16.619 1.00 72.94 178 LEU A N 1
ATOM 1391 C CA . LEU A 1 178 ? -4.862 18.341 15.238 1.00 72.94 178 LEU A CA 1
ATOM 1392 C C . LEU A 1 178 ? -5.397 16.994 14.740 1.00 72.94 178 LEU A C 1
ATOM 1394 O O . LEU A 1 178 ? -5.124 15.934 15.311 1.00 72.94 178 LEU A O 1
ATOM 1398 N N . VAL A 1 179 ? -6.099 17.048 13.611 1.00 72.50 179 VAL A N 1
ATOM 1399 C CA . VAL A 1 179 ? -6.625 15.889 12.882 1.00 72.50 179 VAL A CA 1
ATOM 1400 C C . VAL A 1 179 ? -5.656 15.494 11.760 1.00 72.50 179 VAL A C 1
ATOM 1402 O O . VAL A 1 179 ? -4.838 16.304 11.322 1.00 72.50 179 VAL A O 1
ATOM 1405 N N . LEU A 1 180 ? -5.747 14.262 11.233 1.00 69.44 180 LEU A N 1
ATOM 1406 C CA . LEU A 1 180 ? -4.915 13.794 10.108 1.00 69.44 180 LEU A CA 1
ATOM 1407 C C . LEU A 1 180 ? -4.881 14.757 8.906 1.00 69.44 180 LEU A C 1
ATOM 1409 O O . LEU A 1 180 ? -3.876 14.805 8.200 1.00 69.44 180 LEU A O 1
ATOM 1413 N N . LYS A 1 181 ? -5.968 15.500 8.661 1.00 67.94 181 LYS A N 1
ATOM 1414 C CA . LYS A 1 181 ? -6.097 16.447 7.540 1.00 67.94 181 LYS A CA 1
ATOM 1415 C C . LYS A 1 181 ? -5.219 17.693 7.706 1.00 67.94 181 LYS A C 1
ATOM 1417 O O . LYS A 1 181 ? -4.771 18.240 6.704 1.00 67.94 181 LYS A O 1
ATOM 1422 N N . ASP A 1 182 ? -4.937 18.088 8.946 1.00 72.56 182 ASP A N 1
ATOM 1423 C CA . ASP A 1 182 ? -4.227 19.329 9.283 1.00 72.56 182 ASP A CA 1
ATOM 1424 C C . ASP A 1 182 ? -2.728 19.098 9.541 1.00 72.56 182 ASP A C 1
ATOM 1426 O O . ASP A 1 182 ? -1.959 20.032 9.789 1.00 72.56 182 ASP A O 1
ATOM 1430 N N . LEU A 1 183 ? -2.279 17.838 9.480 1.00 76.69 183 LEU A N 1
ATOM 1431 C CA . LEU A 1 183 ? -0.880 17.480 9.681 1.00 76.69 183 LEU A CA 1
ATOM 1432 C C . LEU A 1 183 ? -0.016 17.900 8.489 1.00 76.69 183 LEU A C 1
ATOM 1434 O O . LEU A 1 183 ? -0.255 17.530 7.339 1.00 76.69 183 LEU A O 1
ATOM 1438 N N . LYS A 1 184 ? 1.084 18.599 8.787 1.00 74.62 184 LYS A N 1
ATOM 1439 C CA . LYS A 1 184 ? 2.122 18.909 7.795 1.00 74.62 184 LYS A CA 1
ATOM 1440 C C . LYS A 1 184 ? 2.792 17.624 7.270 1.00 74.62 184 LYS A C 1
ATOM 1442 O O . LYS A 1 184 ? 2.964 16.671 8.040 1.00 74.62 184 LYS A O 1
ATOM 1447 N N . PRO A 1 185 ? 3.257 17.601 6.004 1.00 70.75 185 PRO A N 1
ATOM 1448 C CA . PRO A 1 185 ? 4.007 16.475 5.450 1.00 70.75 185 PRO A CA 1
ATOM 1449 C C . PRO A 1 185 ? 5.184 16.074 6.352 1.00 70.75 185 PRO A C 1
ATOM 1451 O O . PRO A 1 185 ? 5.963 16.916 6.793 1.00 70.75 185 PRO A O 1
ATOM 1454 N N . GLY A 1 186 ? 5.297 14.780 6.662 1.00 71.69 186 GLY A N 1
ATOM 1455 C CA . GLY A 1 186 ? 6.321 14.248 7.570 1.00 71.69 186 GLY A CA 1
ATOM 1456 C C . GLY A 1 186 ? 5.963 14.298 9.063 1.00 71.69 186 GLY A C 1
ATOM 1457 O O . GLY A 1 186 ? 6.807 13.949 9.894 1.00 71.69 186 GLY A O 1
ATOM 1458 N N . ARG A 1 187 ? 4.741 14.712 9.428 1.00 79.31 187 ARG A N 1
ATOM 1459 C CA . ARG A 1 187 ? 4.157 14.511 10.765 1.00 79.31 187 ARG A CA 1
ATOM 1460 C C . ARG A 1 187 ? 3.131 13.381 10.704 1.00 79.31 187 ARG A C 1
ATOM 1462 O O . ARG A 1 187 ? 2.246 13.384 9.855 1.00 79.31 187 ARG A O 1
ATOM 1469 N N . HIS A 1 188 ? 3.273 12.400 11.592 1.00 81.25 188 HIS A N 1
ATOM 1470 C CA . HIS A 1 188 ? 2.463 11.173 11.595 1.00 81.25 188 HIS A CA 1
ATOM 1471 C C . HIS A 1 188 ? 1.933 10.823 12.991 1.00 81.25 188 HIS A C 1
ATOM 1473 O O . HIS A 1 188 ? 1.654 9.659 13.266 1.00 81.25 188 HIS A O 1
ATOM 1479 N N . ILE A 1 189 ? 1.843 11.820 13.873 1.00 84.25 189 ILE A N 1
ATOM 1480 C CA . ILE A 1 189 ? 1.439 11.661 15.269 1.00 84.25 189 ILE A CA 1
ATOM 1481 C C . ILE A 1 189 ? 0.232 12.559 15.500 1.00 84.25 189 ILE A C 1
ATOM 1483 O O . ILE A 1 189 ? 0.271 13.737 15.149 1.00 84.25 189 ILE A O 1
ATOM 1487 N N . THR A 1 190 ? -0.809 12.005 16.106 1.00 85.81 190 THR A N 1
ATOM 1488 C CA . THR A 1 190 ? -1.919 12.776 16.677 1.00 85.81 190 THR A CA 1
ATOM 1489 C C . THR A 1 190 ? -2.137 12.338 18.117 1.00 85.81 190 THR A C 1
ATOM 1491 O O . THR A 1 190 ? -1.690 11.258 18.506 1.00 85.81 190 THR A O 1
ATOM 1494 N N . LYS A 1 191 ? -2.781 13.170 18.930 1.00 88.56 191 LYS A N 1
ATOM 1495 C CA . LYS A 1 191 ? -3.084 12.859 20.328 1.00 88.56 191 LYS A CA 1
ATOM 1496 C C . LYS A 1 191 ? -4.597 12.764 20.493 1.00 88.56 191 LYS A C 1
ATOM 1498 O O . LYS A 1 191 ? -5.309 13.637 20.013 1.00 88.56 191 LYS A O 1
ATOM 1503 N N . VAL A 1 192 ? -5.075 11.698 21.132 1.00 88.88 192 VAL A N 1
ATOM 1504 C CA . VAL A 1 192 ? -6.506 11.396 21.270 1.00 88.88 192 VAL A CA 1
ATOM 1505 C C . VAL A 1 192 ? -6.839 11.011 22.704 1.00 88.88 192 VAL A C 1
ATOM 1507 O O . VAL A 1 192 ? -6.093 10.274 23.350 1.00 88.88 192 VAL A O 1
ATOM 1510 N N . THR A 1 193 ? -7.988 11.481 23.185 1.00 90.62 193 THR A N 1
ATOM 1511 C CA . THR A 1 193 ? -8.607 11.034 24.435 1.00 90.62 193 THR A CA 1
ATOM 1512 C C . THR A 1 193 ? -9.516 9.834 24.179 1.00 90.62 193 THR A C 1
ATOM 1514 O O . THR A 1 193 ? -10.389 9.846 23.308 1.00 90.62 193 THR A O 1
ATOM 1517 N N . VAL A 1 194 ? -9.322 8.762 24.945 1.00 90.56 194 VAL A N 1
ATOM 1518 C CA . VAL A 1 194 ? -10.113 7.535 24.808 1.00 90.56 194 VAL A CA 1
ATOM 1519 C C . VAL A 1 194 ? -11.521 7.776 25.346 1.00 90.56 194 VAL A C 1
ATOM 1521 O O . VAL A 1 194 ? -11.731 7.843 26.554 1.00 90.56 194 VAL A O 1
ATOM 1524 N N . SER A 1 195 ? -12.507 7.884 24.458 1.00 88.81 195 SER A N 1
ATOM 1525 C CA . SER A 1 195 ? -13.900 8.131 24.848 1.00 88.81 195 SER A CA 1
ATOM 1526 C C . SER A 1 195 ? -14.661 6.847 25.183 1.00 88.81 195 SER A C 1
ATOM 1528 O O . SER A 1 195 ? -15.385 6.790 26.174 1.00 88.81 195 SER A O 1
ATOM 1530 N N . LYS A 1 196 ? -14.520 5.815 24.344 1.00 89.50 196 LYS A N 1
ATOM 1531 C CA . LYS A 1 196 ? -15.377 4.623 24.362 1.00 89.50 196 LYS A CA 1
ATOM 1532 C C . LYS A 1 196 ? -14.560 3.358 24.125 1.00 89.50 196 LYS A C 1
ATOM 1534 O O . LYS A 1 196 ? -13.816 3.266 23.147 1.00 89.50 196 LYS A O 1
ATOM 1539 N N . LEU A 1 197 ? -14.737 2.379 25.007 1.00 92.50 197 LEU A N 1
ATOM 1540 C CA . LEU A 1 197 ? -14.058 1.086 24.980 1.00 92.50 197 LEU A CA 1
ATOM 1541 C C . LEU A 1 197 ? -15.088 -0.045 25.006 1.00 92.50 197 LEU A C 1
ATOM 1543 O O . LEU A 1 197 ? -16.035 -0.017 25.796 1.00 92.50 197 LEU A O 1
ATOM 1547 N N . TYR A 1 198 ? -14.879 -1.048 24.156 1.00 91.94 198 TYR A N 1
ATOM 1548 C CA . TYR A 1 198 ? -15.803 -2.161 23.970 1.00 91.94 198 TYR A CA 1
ATOM 1549 C C . TYR A 1 198 ? -15.087 -3.511 23.980 1.00 91.94 198 TYR A C 1
ATOM 1551 O O . TYR A 1 198 ? -14.010 -3.647 23.406 1.00 91.94 198 TYR A O 1
ATOM 1559 N N . ILE A 1 199 ? -15.701 -4.544 24.550 1.00 92.06 199 ILE A N 1
ATOM 1560 C CA . ILE A 1 199 ? -15.328 -5.938 24.294 1.00 92.06 199 ILE A CA 1
ATOM 1561 C C . ILE A 1 199 ? -16.220 -6.484 23.178 1.00 92.06 199 ILE A C 1
ATOM 1563 O O . ILE A 1 199 ? -17.421 -6.227 23.128 1.00 92.06 199 ILE A O 1
ATOM 1567 N N . LEU A 1 200 ? -15.599 -7.209 22.250 1.00 89.81 200 LEU A N 1
ATOM 1568 C CA . LEU A 1 200 ? -16.221 -7.707 21.029 1.00 89.81 200 LEU A CA 1
ATOM 1569 C C . LEU A 1 200 ? -16.737 -9.133 21.245 1.00 89.81 200 LEU A C 1
ATOM 1571 O O . LEU A 1 200 ? -15.965 -10.086 21.147 1.00 89.81 200 LEU A O 1
ATOM 1575 N N . MET A 1 201 ? -18.041 -9.288 21.479 1.00 88.19 201 MET A N 1
ATOM 1576 C CA . MET A 1 201 ? -18.720 -10.585 21.618 1.00 88.19 201 MET A CA 1
ATOM 1577 C C . MET A 1 201 ? -19.402 -10.992 20.300 1.00 88.19 201 MET A C 1
ATOM 1579 O O . MET A 1 201 ? -20.582 -11.339 20.237 1.00 88.19 201 MET A O 1
ATOM 1583 N N . GLY A 1 202 ? -18.655 -10.915 19.195 1.00 83.25 202 GLY A N 1
ATOM 1584 C CA . GLY A 1 202 ? -19.153 -11.230 17.853 1.00 83.25 202 GLY A CA 1
ATOM 1585 C C . GLY A 1 202 ? -20.042 -10.125 17.279 1.00 83.25 202 GLY A C 1
ATOM 1586 O O . GLY A 1 202 ? -19.529 -9.188 16.675 1.00 83.25 202 GLY A O 1
ATOM 1587 N N . ARG A 1 203 ? -21.368 -10.255 17.425 1.00 79.06 203 ARG A N 1
ATOM 1588 C CA . ARG A 1 203 ? -22.336 -9.221 16.995 1.00 79.06 203 ARG A CA 1
ATOM 1589 C C . ARG A 1 203 ? -22.601 -8.181 18.076 1.00 79.06 203 ARG A C 1
ATOM 1591 O O . ARG A 1 203 ? -23.059 -7.087 17.768 1.00 79.06 203 ARG A O 1
ATOM 1598 N N . GLU A 1 204 ? -22.360 -8.544 19.328 1.00 82.56 204 GLU A N 1
ATOM 1599 C CA . GLU A 1 204 ? -22.635 -7.684 20.469 1.00 82.56 204 GLU A CA 1
ATOM 1600 C C . GLU A 1 204 ? -21.359 -6.990 20.927 1.00 82.56 204 GLU A C 1
ATOM 1602 O O . GLU A 1 204 ? -20.267 -7.564 20.910 1.00 82.56 204 GLU A O 1
ATOM 1607 N N . LEU A 1 205 ? -21.518 -5.734 21.324 1.00 86.31 205 LEU A N 1
ATOM 1608 C CA . LEU A 1 205 ? -20.483 -4.941 21.960 1.00 86.31 205 LEU A CA 1
ATOM 1609 C C . LEU A 1 205 ? -20.839 -4.827 23.439 1.00 86.31 205 LEU A C 1
ATOM 1611 O O . LEU A 1 205 ? -21.989 -4.569 23.786 1.00 86.31 205 LEU A O 1
ATOM 1615 N N . GLU A 1 206 ? -19.857 -4.994 24.310 1.00 88.19 206 GLU A N 1
ATOM 1616 C CA . GLU A 1 206 ? -20.019 -4.752 25.741 1.00 88.19 206 GLU A CA 1
ATOM 1617 C C . GLU A 1 206 ? -19.154 -3.558 26.132 1.00 88.19 206 GLU A C 1
ATOM 1619 O O . GLU A 1 206 ? -17.951 -3.561 25.880 1.00 88.19 206 GLU A O 1
ATOM 1624 N N . ALA A 1 207 ? -19.751 -2.510 26.699 1.00 90.25 207 ALA A N 1
ATOM 1625 C CA . ALA A 1 207 ? -19.008 -1.320 27.105 1.00 90.25 207 ALA A CA 1
ATOM 1626 C C . ALA A 1 207 ? -18.222 -1.590 28.395 1.00 90.25 207 ALA A C 1
ATOM 1628 O O . ALA A 1 207 ? -18.801 -1.993 29.403 1.00 90.25 207 ALA A O 1
ATOM 1629 N N . VAL A 1 208 ? -16.913 -1.332 28.376 1.00 91.19 208 VAL A N 1
ATOM 1630 C CA . VAL A 1 208 ? -16.011 -1.612 29.504 1.00 91.19 208 VAL A CA 1
ATOM 1631 C C . VAL A 1 208 ? -15.167 -0.385 29.825 1.00 91.19 208 VAL A C 1
ATOM 1633 O O . VAL A 1 208 ? -14.739 0.329 28.931 1.00 91.19 208 VAL A O 1
ATOM 1636 N N . SER A 1 209 ? -14.906 -0.127 31.106 1.00 90.69 209 SER A N 1
ATOM 1637 C CA . SER A 1 209 ? -14.157 1.060 31.546 1.00 90.69 209 SER A CA 1
ATOM 1638 C C . SER A 1 209 ? -12.635 0.915 31.468 1.00 90.69 209 SER A C 1
ATOM 1640 O O . SER A 1 209 ? -11.940 1.915 31.295 1.00 90.69 209 SER A O 1
ATOM 1642 N N . LYS A 1 210 ? -12.111 -0.309 31.616 1.00 92.00 210 LYS A N 1
ATOM 1643 C CA . LYS A 1 210 ? -10.675 -0.617 31.641 1.00 92.00 210 LYS A CA 1
ATOM 1644 C C . LYS A 1 210 ? -10.379 -1.944 30.951 1.00 92.00 210 LYS A C 1
ATOM 1646 O O . LYS A 1 210 ? -11.024 -2.944 31.253 1.00 92.00 210 LYS A O 1
ATOM 1651 N N . ILE A 1 211 ? -9.343 -1.980 30.113 1.00 92.69 211 ILE A N 1
ATOM 1652 C CA . ILE A 1 211 ? -8.897 -3.202 29.428 1.00 92.69 211 ILE A CA 1
ATOM 1653 C C . ILE A 1 211 ? -7.407 -3.455 29.717 1.00 92.69 211 ILE A C 1
ATOM 1655 O O . ILE A 1 211 ? -6.589 -2.557 29.503 1.00 92.69 211 ILE A O 1
ATOM 1659 N N . PRO A 1 212 ? -7.034 -4.647 30.226 1.00 92.56 212 PRO A N 1
ATOM 1660 C CA . PRO A 1 212 ? -5.640 -5.004 30.488 1.00 92.56 212 PRO A CA 1
ATOM 1661 C C . PRO A 1 212 ? -4.914 -5.541 29.241 1.00 92.56 212 PRO A C 1
ATOM 1663 O O . PRO A 1 212 ? -5.541 -5.917 28.246 1.00 92.56 212 PRO A O 1
ATOM 1666 N N . ALA A 1 213 ? -3.583 -5.617 29.330 1.00 91.06 213 ALA A N 1
ATOM 1667 C CA . ALA A 1 213 ? -2.713 -6.202 28.315 1.00 91.06 213 ALA A CA 1
ATOM 1668 C C . ALA A 1 213 ? -3.101 -7.645 27.941 1.00 91.06 213 ALA A C 1
ATOM 1670 O O . ALA A 1 213 ? -3.583 -8.426 28.760 1.00 91.06 213 ALA A O 1
ATOM 1671 N N . GLY A 1 214 ? -2.886 -7.997 26.673 1.00 88.50 214 GLY A N 1
ATOM 1672 C CA . GLY A 1 214 ? -3.158 -9.316 26.104 1.00 88.50 214 GLY A CA 1
ATOM 1673 C C . GLY A 1 214 ? -4.530 -9.449 25.440 1.00 88.50 214 GLY A C 1
ATOM 1674 O O . GLY A 1 214 ? -4.671 -10.279 24.536 1.00 88.50 214 GLY A O 1
ATOM 1675 N N . ASN A 1 215 ? -5.497 -8.610 25.821 1.00 91.56 215 ASN A N 1
ATOM 1676 C CA . ASN A 1 215 ? -6.872 -8.674 25.335 1.00 91.56 215 ASN A CA 1
ATOM 1677 C C . ASN A 1 215 ? -7.082 -7.957 23.995 1.00 91.56 215 ASN A C 1
ATOM 1679 O O . ASN A 1 215 ? -6.366 -7.022 23.620 1.00 91.56 215 ASN A O 1
ATOM 1683 N N . VAL A 1 216 ? -8.108 -8.418 23.282 1.00 93.19 216 VAL A N 1
ATOM 1684 C CA . VAL A 1 216 ? -8.629 -7.818 22.051 1.00 93.19 216 VAL A CA 1
ATOM 1685 C C . VAL A 1 216 ? -9.876 -7.014 22.394 1.00 93.19 216 VAL A C 1
ATOM 1687 O O . VAL A 1 216 ? -10.690 -7.452 23.206 1.00 93.19 216 VAL A O 1
ATOM 1690 N N . PHE A 1 217 ? -10.023 -5.845 21.785 1.00 94.06 217 PHE A N 1
ATOM 1691 C CA . PHE A 1 217 ? -11.079 -4.904 22.116 1.00 94.06 217 PHE A CA 1
ATOM 1692 C C . PHE A 1 217 ? -11.419 -3.964 20.961 1.00 94.06 217 PHE A C 1
ATOM 1694 O O . PHE A 1 217 ? -10.695 -3.870 19.971 1.00 94.06 217 PHE A O 1
ATOM 1701 N N . GLY A 1 218 ? -12.553 -3.287 21.100 1.00 93.00 218 GLY A N 1
ATOM 1702 C CA . GLY A 1 218 ? -13.020 -2.210 20.246 1.00 93.00 218 GLY A CA 1
ATOM 1703 C C . GLY A 1 218 ? -12.739 -0.843 20.871 1.00 93.00 218 GLY A C 1
ATOM 1704 O O . GLY A 1 218 ? -13.015 -0.647 22.053 1.00 93.00 218 GLY A O 1
ATOM 1705 N N . ILE A 1 219 ? -12.247 0.114 20.085 1.00 92.31 219 ILE A N 1
ATOM 1706 C CA . ILE A 1 219 ? -12.153 1.531 20.481 1.00 92.31 219 ILE A CA 1
ATOM 1707 C C . ILE A 1 219 ? -13.071 2.357 19.585 1.00 92.31 219 ILE A C 1
ATOM 1709 O O . ILE A 1 219 ? -12.995 2.249 18.362 1.00 92.31 219 ILE A O 1
ATOM 1713 N N . GLY A 1 220 ? -13.929 3.183 20.178 1.00 89.25 220 GLY A N 1
ATOM 1714 C CA . GLY A 1 220 ? -14.750 4.145 19.440 1.00 89.25 220 GLY A CA 1
ATOM 1715 C C . GLY A 1 220 ? -14.052 5.496 19.255 1.00 89.25 220 GLY A C 1
ATOM 1716 O O . GLY A 1 220 ? -13.219 5.885 20.071 1.00 89.25 220 GLY A O 1
ATOM 1717 N N . GLY A 1 221 ? -14.422 6.234 18.203 1.00 84.75 221 GLY A N 1
ATOM 1718 C CA . GLY A 1 221 ? -14.027 7.642 18.030 1.00 84.75 221 GLY A CA 1
ATOM 1719 C C . GLY A 1 221 ? -12.631 7.881 17.442 1.00 84.75 221 GLY A C 1
ATOM 1720 O O . GLY A 1 221 ? -12.083 8.962 17.609 1.00 84.75 221 GLY A O 1
ATOM 1721 N N . LEU A 1 222 ? -12.050 6.892 16.754 1.00 84.88 222 LEU A N 1
ATOM 1722 C CA . LEU A 1 222 ? -10.720 6.997 16.127 1.00 84.88 222 LEU A CA 1
ATOM 1723 C C . LEU A 1 222 ? -10.748 7.279 14.611 1.00 84.88 222 LEU A C 1
ATOM 1725 O O . LEU A 1 222 ? -9.698 7.256 13.969 1.00 84.88 222 LEU A O 1
ATOM 1729 N N . GLU A 1 223 ? -11.923 7.542 14.040 1.00 81.94 223 GLU A N 1
ATOM 1730 C CA . GLU A 1 223 ? -12.153 7.683 12.592 1.00 81.94 223 GLU A CA 1
ATOM 1731 C C . GLU A 1 223 ? -11.233 8.711 11.923 1.00 81.94 223 GLU A C 1
ATOM 1733 O O . GLU A 1 223 ? -10.669 8.442 10.865 1.00 81.94 223 GLU A O 1
ATOM 1738 N N . GLU A 1 224 ? -11.021 9.868 12.549 1.00 83.44 224 GLU A N 1
ATOM 1739 C CA . GLU A 1 224 ? -10.240 10.946 11.934 1.00 83.44 224 GLU A CA 1
ATOM 1740 C C . GLU A 1 224 ? -8.726 10.857 12.195 1.00 83.44 224 GLU A C 1
ATOM 1742 O O . GLU A 1 224 ? -7.953 11.656 11.659 1.00 83.44 224 GLU A O 1
ATOM 1747 N N . HIS A 1 225 ? -8.289 9.880 12.995 1.00 84.56 225 HIS A N 1
ATOM 1748 C CA . HIS A 1 225 ? -6.898 9.736 13.440 1.00 84.56 225 HIS A CA 1
ATOM 1749 C C . HIS A 1 225 ? -6.177 8.526 12.837 1.00 84.56 225 HIS A C 1
ATOM 1751 O O . HIS A 1 225 ? -4.945 8.473 12.839 1.00 84.56 225 HIS A O 1
ATOM 1757 N N . VAL A 1 226 ? -6.919 7.556 12.296 1.00 85.50 226 VAL A N 1
ATOM 1758 C CA . VAL A 1 226 ? -6.364 6.315 11.742 1.00 85.50 226 VAL A CA 1
ATOM 1759 C C . VAL A 1 226 ? -6.655 6.221 10.248 1.00 85.50 226 VAL A C 1
ATOM 1761 O O . VAL A 1 226 ? -7.769 6.454 9.798 1.00 85.50 226 VAL A O 1
ATOM 1764 N N . LEU A 1 227 ? -5.645 5.842 9.463 1.00 80.38 227 LEU A N 1
ATOM 1765 C CA . LEU A 1 227 ? -5.797 5.648 8.016 1.00 80.38 227 LEU A CA 1
ATOM 1766 C C . LEU A 1 227 ? -6.192 4.217 7.645 1.00 80.38 227 LEU A C 1
ATOM 1768 O O . LEU A 1 227 ? -7.135 4.015 6.894 1.00 80.38 227 LEU A O 1
ATOM 1772 N N . LYS A 1 228 ? -5.435 3.232 8.131 1.00 81.69 228 LYS A N 1
ATOM 1773 C CA . LYS A 1 228 ? -5.617 1.806 7.815 1.00 81.69 228 LYS A CA 1
ATOM 1774 C C . LYS A 1 228 ? -5.246 0.968 9.027 1.00 81.69 228 LYS A C 1
ATOM 1776 O O . LYS A 1 228 ? -6.067 0.268 9.605 1.00 81.69 228 LYS A O 1
ATOM 1781 N N . THR A 1 229 ? -4.013 1.159 9.478 1.00 86.06 229 THR A N 1
ATOM 1782 C CA . THR A 1 229 ? -3.499 0.662 10.750 1.00 86.06 229 THR A CA 1
ATOM 1783 C C . THR A 1 229 ? -2.916 1.821 11.542 1.00 86.06 229 THR A C 1
ATOM 1785 O O . THR A 1 229 ? -2.468 2.818 10.969 1.00 86.06 229 THR A O 1
ATOM 1788 N N . ALA A 1 230 ? -2.899 1.685 12.862 1.00 88.56 230 ALA A N 1
ATOM 1789 C CA . ALA A 1 230 ? -2.224 2.627 13.741 1.00 88.56 230 ALA A CA 1
ATOM 1790 C C . ALA A 1 230 ? -1.733 1.918 15.000 1.00 88.56 230 ALA A C 1
ATOM 1792 O O . ALA A 1 230 ? -2.342 0.951 15.465 1.00 88.56 230 ALA A O 1
ATOM 1793 N N . THR A 1 231 ? -0.651 2.431 15.569 1.00 90.75 231 THR A N 1
ATOM 1794 C CA . THR A 1 231 ? -0.194 2.031 16.901 1.00 90.75 231 THR A CA 1
ATOM 1795 C C . THR A 1 231 ? -0.563 3.137 17.875 1.00 90.75 231 THR A C 1
ATOM 1797 O O . THR A 1 231 ? -0.237 4.292 17.628 1.00 90.75 231 THR A O 1
ATOM 1800 N N . LEU A 1 232 ? -1.245 2.806 18.968 1.00 90.88 232 LEU A N 1
ATOM 1801 C CA . LEU A 1 232 ? -1.504 3.750 20.051 1.00 90.88 232 LEU A CA 1
ATOM 1802 C C . LEU A 1 232 ? -0.470 3.537 21.144 1.00 90.88 232 LEU A C 1
ATOM 1804 O O . LEU A 1 232 ? -0.199 2.393 21.519 1.00 90.88 232 LEU A O 1
ATOM 1808 N N . SER A 1 233 ? 0.090 4.626 21.652 1.00 90.56 233 SER A N 1
ATOM 1809 C CA . SER A 1 233 ? 1.085 4.578 22.714 1.00 90.56 233 SER A CA 1
ATOM 1810 C C . SER A 1 233 ? 0.968 5.779 23.643 1.00 90.56 233 SER A C 1
ATOM 1812 O O . SER A 1 233 ? 0.667 6.880 23.194 1.00 90.56 233 SER A O 1
ATOM 1814 N N . THR A 1 234 ? 1.262 5.606 24.930 1.00 89.25 234 THR A N 1
ATOM 1815 C CA . THR A 1 234 ? 1.469 6.741 25.855 1.00 89.25 234 THR A CA 1
ATOM 1816 C C . THR A 1 234 ? 2.802 7.450 25.617 1.00 89.25 234 THR A C 1
ATOM 1818 O O . THR A 1 234 ? 2.994 8.574 26.061 1.00 89.25 234 THR A O 1
ATOM 1821 N N . THR A 1 235 ? 3.738 6.808 24.915 1.00 86.81 235 THR A N 1
ATOM 1822 C CA . THR A 1 235 ? 5.083 7.333 24.648 1.00 86.81 235 THR A CA 1
ATOM 1823 C C . THR A 1 235 ? 5.325 7.485 23.148 1.00 86.81 235 THR A C 1
ATOM 1825 O O . THR A 1 235 ? 5.091 6.549 22.378 1.00 86.81 235 THR A O 1
ATOM 1828 N N . ILE A 1 236 ? 5.877 8.630 22.738 1.00 84.19 236 ILE A N 1
ATOM 1829 C CA . ILE A 1 236 ? 6.209 8.954 21.337 1.00 84.19 236 ILE A CA 1
ATOM 1830 C C . ILE A 1 236 ? 7.351 8.070 20.791 1.00 84.19 236 ILE A C 1
ATOM 1832 O O . ILE A 1 236 ? 7.421 7.788 19.592 1.00 84.19 236 ILE A O 1
ATOM 1836 N N . ALA A 1 237 ? 8.205 7.561 21.686 1.00 83.56 237 ALA A N 1
ATOM 1837 C CA . ALA A 1 237 ? 9.302 6.638 21.390 1.00 83.56 237 ALA A CA 1
ATOM 1838 C C . ALA A 1 237 ? 8.855 5.279 20.817 1.00 83.56 237 ALA A C 1
ATOM 1840 O O . ALA A 1 237 ? 9.699 4.506 20.354 1.00 83.56 237 ALA A O 1
ATOM 1841 N N . CYS A 1 238 ? 7.562 4.948 20.861 1.00 83.31 238 CYS A N 1
ATOM 1842 C CA . CYS A 1 238 ? 7.061 3.716 20.265 1.00 83.31 238 CYS A CA 1
ATOM 1843 C C . CYS A 1 238 ? 7.123 3.812 18.726 1.00 83.31 238 CYS A C 1
ATOM 1845 O O . CYS A 1 238 ? 6.711 4.824 18.160 1.00 83.31 238 CYS A O 1
ATOM 1847 N N . PRO A 1 239 ? 7.664 2.805 18.021 1.00 83.69 239 PRO A N 1
ATOM 1848 C CA . PRO A 1 239 ? 7.599 2.749 16.573 1.00 83.69 239 PRO A CA 1
ATOM 1849 C C . PRO A 1 239 ? 6.194 2.346 16.134 1.00 83.69 239 PRO A C 1
ATOM 1851 O O . PRO A 1 239 ? 5.460 1.664 16.851 1.00 83.69 239 PRO A O 1
ATOM 1854 N N . SER A 1 240 ? 5.829 2.748 14.920 1.00 83.44 240 SER A N 1
ATOM 1855 C CA . SER A 1 240 ? 4.627 2.206 14.299 1.00 83.44 240 SER A CA 1
ATOM 1856 C C . SER A 1 240 ? 4.833 0.725 14.002 1.00 83.44 240 SER A C 1
ATOM 1858 O O . SER A 1 240 ? 5.874 0.311 13.488 1.00 83.44 240 SER A O 1
ATOM 1860 N N . PHE A 1 241 ? 3.842 -0.089 14.347 1.00 81.38 241 PHE A N 1
ATOM 1861 C CA . PHE A 1 241 ? 3.870 -1.486 13.960 1.00 81.38 241 PHE A CA 1
ATOM 1862 C C . PHE A 1 241 ? 3.644 -1.589 12.464 1.00 81.38 241 PHE A C 1
ATOM 1864 O O . PHE A 1 241 ? 2.796 -0.900 11.894 1.00 81.38 241 PHE A O 1
ATOM 1871 N N . THR A 1 242 ? 4.445 -2.445 11.838 1.00 65.81 242 THR A N 1
ATOM 1872 C CA . THR A 1 242 ? 4.412 -2.617 10.390 1.00 65.81 242 THR A CA 1
ATOM 1873 C C . THR A 1 242 ? 3.067 -3.182 9.965 1.00 65.81 242 THR A C 1
ATOM 1875 O O . THR A 1 242 ? 2.524 -4.080 10.613 1.00 65.81 242 THR A O 1
ATOM 1878 N N . GLU A 1 243 ? 2.539 -2.633 8.871 1.00 60.94 243 GLU A N 1
ATOM 1879 C CA . GLU A 1 243 ? 1.331 -3.126 8.224 1.00 60.94 243 GLU A CA 1
ATOM 1880 C C . GLU A 1 243 ? 1.443 -4.641 8.025 1.00 60.94 243 GLU A C 1
ATOM 1882 O O . GLU A 1 243 ? 2.463 -5.143 7.543 1.00 60.94 243 GLU A O 1
ATOM 1887 N N . LEU A 1 244 ? 0.391 -5.376 8.398 1.00 56.28 244 LEU A N 1
ATOM 1888 C CA . LEU A 1 244 ? 0.232 -6.760 7.967 1.00 56.28 244 LEU A CA 1
ATOM 1889 C C . LEU A 1 244 ? 0.398 -6.759 6.448 1.00 56.28 244 LEU A C 1
ATOM 1891 O O . LEU A 1 244 ? -0.428 -6.185 5.741 1.00 56.28 244 LEU A O 1
ATOM 1895 N N . THR A 1 245 ? 1.492 -7.344 5.956 1.00 54.91 245 THR A N 1
ATOM 1896 C CA . THR A 1 245 ? 1.675 -7.556 4.524 1.00 54.91 245 THR A CA 1
ATOM 1897 C C . THR A 1 245 ? 0.518 -8.442 4.101 1.00 54.91 245 THR A C 1
ATOM 1899 O O . THR A 1 245 ? 0.491 -9.625 4.446 1.00 54.91 245 THR A O 1
ATOM 1902 N N . SER A 1 246 ? -0.496 -7.851 3.463 1.00 53.81 246 SER A N 1
ATOM 1903 C CA . SER A 1 246 ? -1.580 -8.643 2.905 1.00 53.81 246 SER A CA 1
ATOM 1904 C C . SER A 1 246 ? -0.938 -9.652 1.966 1.00 53.81 246 SER A C 1
ATOM 1906 O O . SER A 1 246 ? -0.108 -9.289 1.133 1.00 53.81 246 SER A O 1
ATOM 1908 N N . LEU A 1 247 ? -1.278 -10.926 2.147 1.00 58.78 247 LEU A N 1
ATOM 1909 C CA . LEU A 1 247 ? -0.713 -12.018 1.355 1.00 58.78 247 LEU A CA 1
ATOM 1910 C C . LEU A 1 247 ? -1.041 -11.858 -0.139 1.00 58.78 247 LEU A C 1
ATOM 1912 O O . LEU A 1 247 ? -0.351 -12.435 -0.974 1.00 58.78 247 LEU A O 1
ATOM 1916 N N . ALA A 1 248 ? -2.069 -11.068 -0.467 1.00 66.00 248 ALA A N 1
ATOM 1917 C CA . ALA A 1 248 ? -2.471 -10.746 -1.825 1.00 66.00 248 ALA A CA 1
ATOM 1918 C C . ALA A 1 248 ? -2.205 -9.266 -2.137 1.00 66.00 248 ALA A C 1
ATOM 1920 O O . ALA A 1 248 ? -2.699 -8.367 -1.451 1.00 66.00 248 ALA A O 1
ATOM 1921 N N . VAL A 1 249 ? -1.445 -9.020 -3.205 1.00 73.06 249 VAL A N 1
ATOM 1922 C CA . VAL A 1 249 ? -1.311 -7.688 -3.804 1.00 73.06 249 VAL A CA 1
ATOM 1923 C C . VAL A 1 249 ? -2.618 -7.379 -4.545 1.00 73.06 249 VAL A C 1
ATOM 1925 O O . VAL A 1 249 ? -3.067 -8.232 -5.307 1.00 73.06 249 VAL A O 1
ATOM 1928 N N . PRO A 1 250 ? -3.251 -6.209 -4.347 1.00 80.62 250 PRO A N 1
ATOM 1929 C CA . PRO A 1 250 ? -4.438 -5.841 -5.108 1.00 80.62 250 PRO A CA 1
ATOM 1930 C C . PRO A 1 250 ? -4.071 -5.620 -6.579 1.00 80.62 250 PRO A C 1
ATOM 1932 O O . PRO A 1 250 ? -3.207 -4.796 -6.889 1.00 80.62 250 PRO A O 1
ATOM 1935 N N . ILE A 1 251 ? -4.700 -6.389 -7.468 1.00 84.25 251 ILE A N 1
ATOM 1936 C CA . ILE A 1 251 ? -4.408 -6.403 -8.907 1.00 84.25 251 ILE A CA 1
ATOM 1937 C C . ILE A 1 251 ? -5.549 -5.768 -9.701 1.00 84.25 251 ILE A C 1
ATOM 1939 O O . ILE A 1 251 ? -5.286 -5.026 -10.637 1.00 84.25 251 ILE A O 1
ATOM 1943 N N . LEU A 1 252 ? -6.806 -6.022 -9.340 1.00 89.19 252 LEU A N 1
ATOM 1944 C CA . LEU A 1 252 ? -7.952 -5.565 -10.121 1.00 89.19 252 LEU A CA 1
ATOM 1945 C C . LEU A 1 252 ? -8.203 -4.077 -9.867 1.00 89.19 252 LEU A C 1
ATOM 1947 O O . LEU A 1 252 ? -8.311 -3.675 -8.711 1.00 89.19 252 LEU A O 1
ATOM 1951 N N . ARG A 1 253 ? -8.292 -3.262 -10.920 1.00 89.75 253 ARG A N 1
ATOM 1952 C CA . ARG A 1 253 ? -8.561 -1.821 -10.842 1.00 89.75 253 ARG A CA 1
ATOM 1953 C C . ARG A 1 253 ? -9.888 -1.481 -11.501 1.00 89.75 253 ARG A C 1
ATOM 1955 O O . ARG A 1 253 ? -10.211 -2.006 -12.562 1.00 89.75 253 ARG A O 1
ATOM 1962 N N . VAL A 1 254 ? -10.618 -0.562 -10.883 1.00 93.25 254 VAL A N 1
ATOM 1963 C CA . VAL A 1 254 ? -11.910 -0.073 -11.369 1.00 93.25 254 VAL A CA 1
ATOM 1964 C C . VAL A 1 254 ? -12.028 1.419 -11.114 1.00 93.25 254 VAL A C 1
ATOM 1966 O O . VAL A 1 254 ? -11.764 1.865 -9.996 1.00 93.25 254 VAL A O 1
ATOM 1969 N N . ALA A 1 255 ? -12.448 2.177 -12.125 1.00 93.44 255 ALA A N 1
ATOM 1970 C CA . ALA A 1 255 ? -12.796 3.583 -11.976 1.00 93.44 255 ALA A CA 1
ATOM 1971 C C . ALA A 1 255 ? -14.225 3.725 -11.432 1.00 93.44 255 ALA A C 1
ATOM 1973 O O . ALA A 1 255 ? -15.147 3.009 -11.839 1.00 93.44 255 ALA A O 1
ATOM 1974 N N . LEU A 1 256 ? -14.392 4.636 -10.475 1.00 93.56 256 LEU A N 1
ATOM 1975 C CA . LEU A 1 256 ? -15.642 4.894 -9.774 1.00 93.56 256 LEU A CA 1
ATOM 1976 C C . LEU A 1 256 ? -16.069 6.340 -9.975 1.00 93.56 256 LEU A C 1
ATOM 1978 O O . LEU A 1 256 ? -15.331 7.269 -9.643 1.00 93.56 256 LEU A O 1
ATOM 1982 N N . GLU A 1 257 ? -17.310 6.518 -10.412 1.00 92.31 257 GLU A N 1
ATOM 1983 C CA . GLU A 1 257 ? -17.936 7.828 -10.556 1.00 92.31 257 GLU A CA 1
ATOM 1984 C C . GLU A 1 257 ? -19.319 7.825 -9.897 1.00 92.31 257 GLU A C 1
ATOM 1986 O O . GLU A 1 257 ? -20.077 6.862 -10.042 1.00 92.31 257 GLU A O 1
ATOM 1991 N N . PRO A 1 258 ? -19.701 8.873 -9.152 1.00 94.31 258 PRO A N 1
ATOM 1992 C CA . PRO A 1 258 ? -21.054 8.964 -8.624 1.00 94.31 258 PRO A CA 1
ATOM 1993 C C . PRO A 1 258 ? -22.038 9.246 -9.770 1.00 94.31 258 PRO A C 1
ATOM 1995 O O . PRO A 1 258 ? -21.737 10.026 -10.672 1.00 94.31 258 PRO A O 1
ATOM 1998 N N . LYS A 1 259 ? -23.250 8.674 -9.723 1.00 93.19 259 LYS A N 1
ATOM 1999 C CA . LYS A 1 259 ? -24.292 8.986 -10.726 1.00 93.19 259 LYS A CA 1
ATOM 2000 C C . LYS A 1 259 ? -24.658 10.468 -10.743 1.00 93.19 259 LYS A C 1
ATOM 2002 O O . LYS A 1 259 ? -24.978 11.023 -11.793 1.00 93.19 259 LYS A O 1
ATOM 2007 N N . HIS A 1 260 ? -24.636 11.095 -9.570 1.00 93.31 260 HIS A N 1
ATOM 2008 C CA . HIS A 1 260 ? -24.898 12.513 -9.400 1.00 93.31 260 HIS A CA 1
ATOM 2009 C C . HIS A 1 260 ? -23.625 13.226 -8.927 1.00 93.31 260 HIS A C 1
ATOM 2011 O O . HIS A 1 260 ? -23.040 12.829 -7.918 1.00 93.31 260 HIS A O 1
ATOM 2017 N N . PRO A 1 261 ? -23.205 14.320 -9.587 1.00 90.44 261 PRO A N 1
ATOM 2018 C CA . PRO A 1 261 ? -21.963 15.016 -9.242 1.00 90.44 261 PRO A CA 1
ATOM 2019 C C . PRO A 1 261 ? -21.994 15.637 -7.836 1.00 90.44 261 PRO A C 1
ATOM 2021 O O . PRO A 1 261 ? -20.954 15.762 -7.193 1.00 90.44 261 PRO A O 1
ATOM 2024 N N . ASN A 1 262 ? -23.183 15.965 -7.321 1.00 93.38 262 ASN A N 1
ATOM 2025 C CA . ASN A 1 262 ? -23.361 16.505 -5.969 1.00 93.38 262 ASN A CA 1
ATOM 2026 C C . ASN A 1 262 ? -22.970 15.509 -4.865 1.00 93.38 262 ASN A C 1
ATOM 2028 O O . ASN A 1 262 ? -22.654 15.928 -3.753 1.00 93.38 262 ASN A O 1
ATOM 2032 N N . ASP A 1 263 ? -22.958 14.208 -5.166 1.00 92.56 263 ASP A N 1
ATOM 2033 C CA . ASP A 1 263 ? -22.654 13.148 -4.203 1.00 92.56 263 ASP A CA 1
ATOM 2034 C C . ASP A 1 263 ? -21.166 12.760 -4.172 1.00 92.56 263 ASP A C 1
ATOM 2036 O O . ASP A 1 263 ? -20.753 11.916 -3.373 1.00 92.56 263 ASP A O 1
ATOM 2040 N N . LEU A 1 264 ? -20.322 13.413 -4.978 1.00 91.06 264 LEU A N 1
ATOM 2041 C CA . LEU A 1 264 ? -18.871 13.221 -4.962 1.00 91.06 264 LEU A CA 1
ATOM 2042 C C . LEU A 1 264 ? -18.226 13.332 -3.560 1.00 91.06 264 LEU A C 1
ATOM 2044 O O . LEU A 1 264 ? -17.436 12.451 -3.212 1.00 91.06 264 LEU A O 1
ATOM 2048 N N . PRO A 1 265 ? -18.537 14.330 -2.704 1.00 92.19 265 PRO A N 1
ATOM 2049 C CA . PRO A 1 265 ? -17.959 14.390 -1.359 1.00 92.19 265 PRO A CA 1
ATOM 2050 C C . PRO A 1 265 ? -18.384 13.206 -0.479 1.00 92.19 265 PRO A C 1
ATOM 2052 O O . PRO A 1 265 ? -17.573 12.703 0.303 1.00 92.19 265 PRO A O 1
ATOM 2055 N N . LYS A 1 266 ? -19.623 12.717 -0.630 1.00 91.56 266 LYS A N 1
ATOM 2056 C CA . LYS A 1 266 ? -20.117 11.530 0.083 1.00 91.56 266 LYS A CA 1
ATOM 2057 C C . LYS A 1 266 ? -19.387 10.273 -0.379 1.00 91.56 266 LYS A C 1
ATOM 2059 O O . LYS A 1 266 ? -18.971 9.478 0.460 1.00 91.56 266 LYS A O 1
ATOM 2064 N N . LEU A 1 267 ? -19.144 10.140 -1.685 1.00 92.00 267 LEU A N 1
ATOM 2065 C CA . LEU A 1 267 ? -18.347 9.051 -2.249 1.00 92.00 267 LEU A CA 1
ATOM 2066 C C . LEU A 1 267 ? -16.907 9.067 -1.720 1.00 92.00 267 LEU A C 1
ATOM 2068 O O . LEU A 1 267 ? -16.419 8.041 -1.256 1.00 92.00 267 LEU A O 1
ATOM 2072 N N . ILE A 1 268 ? -16.239 10.226 -1.723 1.00 91.31 268 ILE A N 1
ATOM 2073 C CA . ILE A 1 268 ? -14.869 10.368 -1.203 1.00 91.31 268 ILE A CA 1
ATOM 2074 C C . ILE A 1 268 ? -14.808 10.005 0.285 1.00 91.31 268 ILE A C 1
ATOM 2076 O O . ILE A 1 268 ? -13.880 9.319 0.715 1.00 91.31 268 ILE A O 1
ATOM 2080 N N . ASN A 1 269 ? -15.787 10.441 1.081 1.00 89.31 269 ASN A N 1
ATOM 2081 C CA . ASN A 1 269 ? -15.861 10.076 2.494 1.00 89.31 269 ASN A CA 1
ATOM 2082 C C . ASN A 1 269 ? -16.116 8.572 2.667 1.00 89.31 269 ASN A C 1
ATOM 2084 O O . ASN A 1 269 ? -15.385 7.925 3.411 1.00 89.31 269 ASN A O 1
ATOM 2088 N N . GLY A 1 270 ? -17.053 7.986 1.920 1.00 90.88 270 GLY A N 1
ATOM 2089 C CA . GLY A 1 270 ? -17.317 6.546 1.953 1.00 90.88 270 GLY A CA 1
ATOM 2090 C C . GLY A 1 270 ? -16.108 5.700 1.545 1.00 90.88 270 GLY A C 1
ATOM 2091 O O . GLY A 1 270 ? -15.825 4.685 2.175 1.00 90.88 270 GLY A O 1
ATOM 2092 N N . LEU A 1 271 ? -15.333 6.148 0.557 1.00 91.44 271 LEU A N 1
ATOM 2093 C CA . LEU A 1 271 ? -14.090 5.497 0.137 1.00 91.44 271 LEU A CA 1
ATOM 2094 C C . LEU A 1 271 ? -12.991 5.567 1.206 1.00 91.44 271 LEU A C 1
ATOM 2096 O O . LEU A 1 271 ? -12.237 4.608 1.367 1.00 91.44 271 LEU A O 1
ATOM 2100 N N . LYS A 1 272 ? -12.910 6.663 1.974 1.00 89.00 272 LYS A N 1
ATOM 2101 C CA . LYS A 1 272 ? -12.006 6.745 3.135 1.00 89.00 272 LYS A CA 1
ATOM 2102 C C . LYS A 1 272 ? -12.385 5.720 4.204 1.00 89.00 272 LYS A C 1
ATOM 2104 O O . LYS A 1 272 ? -11.499 5.028 4.701 1.00 89.00 272 LYS A O 1
ATOM 2109 N N . LEU A 1 273 ? -13.679 5.580 4.500 1.00 88.62 273 LEU A N 1
ATOM 2110 C CA . LEU A 1 273 ? -14.181 4.574 5.445 1.00 88.62 273 LEU A CA 1
ATOM 2111 C C . LEU A 1 273 ? -13.906 3.148 4.950 1.00 88.62 273 LEU A C 1
ATOM 2113 O O . LEU A 1 273 ? -13.484 2.295 5.729 1.00 88.62 273 LEU A O 1
ATOM 2117 N N . LEU A 1 274 ? -14.084 2.895 3.650 1.00 90.25 274 LEU A N 1
ATOM 2118 C CA . LEU A 1 274 ? -13.781 1.602 3.035 1.00 90.25 274 LEU A CA 1
ATOM 2119 C C . LEU A 1 274 ? -12.293 1.245 3.181 1.00 90.25 274 LEU A C 1
ATOM 2121 O O . LEU A 1 274 ? -11.972 0.131 3.584 1.00 90.25 274 LEU A O 1
ATOM 2125 N N . ASN A 1 275 ? -11.390 2.199 2.932 1.00 89.00 275 ASN A N 1
ATOM 2126 C CA . ASN A 1 275 ? -9.942 2.007 3.082 1.00 89.00 275 ASN A CA 1
ATOM 2127 C C . ASN A 1 275 ? -9.507 1.769 4.546 1.00 89.00 275 ASN A C 1
ATOM 2129 O O . ASN A 1 275 ? -8.502 1.107 4.796 1.00 89.00 275 ASN A O 1
ATOM 2133 N N . GLN A 1 276 ? -10.256 2.292 5.523 1.00 86.44 276 GLN A N 1
ATOM 2134 C CA . GLN A 1 276 ?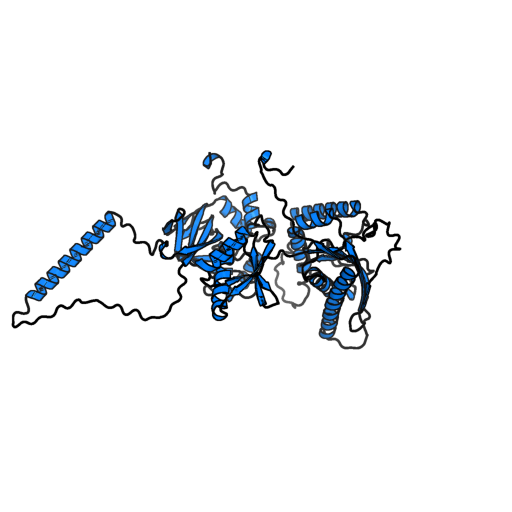 -10.049 1.995 6.948 1.00 86.44 276 GLN A CA 1
ATOM 2135 C C . GLN A 1 276 ? -10.578 0.608 7.341 1.00 86.44 276 GLN A C 1
ATOM 2137 O O . GLN A 1 276 ? -10.051 -0.027 8.263 1.00 86.44 276 GLN A O 1
ATOM 2142 N N . ALA A 1 277 ? -11.645 0.154 6.681 1.00 86.75 277 ALA A N 1
ATOM 2143 C CA . ALA A 1 277 ? -12.314 -1.094 7.014 1.00 86.75 277 ALA A CA 1
ATOM 2144 C C . ALA A 1 277 ? -11.652 -2.326 6.391 1.00 86.75 277 ALA A C 1
ATOM 2146 O O . ALA A 1 277 ? -11.550 -3.378 7.030 1.00 86.75 277 ALA A O 1
ATOM 2147 N N . ASP A 1 278 ? -11.189 -2.188 5.153 1.00 86.69 278 ASP A N 1
ATOM 2148 C CA . ASP A 1 278 ? -10.599 -3.262 4.377 1.00 86.69 278 ASP A CA 1
ATOM 2149 C C . ASP A 1 278 ? -9.111 -3.020 4.108 1.00 86.69 278 ASP A C 1
ATOM 2151 O O . ASP A 1 278 ? -8.692 -2.014 3.543 1.00 86.69 278 ASP A O 1
ATOM 2155 N N . ALA A 1 279 ? -8.295 -4.002 4.489 1.00 80.81 279 ALA A N 1
ATOM 2156 C CA . ALA A 1 279 ? -6.856 -3.944 4.317 1.00 80.81 279 ALA A CA 1
ATOM 2157 C C . ALA A 1 279 ? -6.401 -4.140 2.857 1.00 80.81 279 ALA A C 1
ATOM 2159 O O . ALA A 1 279 ? -5.264 -3.794 2.535 1.00 80.81 279 ALA A O 1
ATOM 2160 N N . CYS A 1 280 ? -7.222 -4.714 1.978 1.00 84.19 280 CYS A N 1
ATOM 2161 C CA . CYS A 1 280 ? -6.826 -4.982 0.591 1.00 84.19 280 CYS A CA 1
ATOM 2162 C C . CYS A 1 280 ? -7.301 -3.906 -0.391 1.00 84.19 280 CYS A C 1
ATOM 2164 O O . CYS A 1 280 ? -6.684 -3.750 -1.443 1.00 84.19 280 CYS A O 1
ATOM 2166 N N . ALA A 1 281 ? -8.349 -3.154 -0.049 1.00 87.75 281 ALA A N 1
ATOM 2167 C CA . ALA A 1 281 ? -8.820 -2.031 -0.845 1.00 87.75 281 ALA A CA 1
ATOM 2168 C C . ALA A 1 281 ? -7.804 -0.881 -0.813 1.00 87.75 281 ALA A C 1
ATOM 2170 O O . ALA A 1 281 ? -7.444 -0.384 0.253 1.00 87.75 281 ALA A O 1
ATOM 2171 N N . ILE A 1 282 ? -7.341 -0.446 -1.986 1.00 87.75 282 ILE A N 1
ATOM 2172 C CA . ILE A 1 282 ? -6.498 0.747 -2.125 1.00 87.75 282 ILE A CA 1
ATOM 2173 C C . ILE A 1 282 ? -7.206 1.735 -3.037 1.00 87.75 282 ILE A C 1
ATOM 2175 O O . ILE A 1 282 ? -7.405 1.475 -4.224 1.00 87.75 282 ILE A O 1
ATOM 2179 N N . VAL A 1 283 ? -7.535 2.896 -2.481 1.00 89.81 283 VAL A N 1
ATOM 2180 C CA . VAL A 1 283 ? -8.120 4.009 -3.228 1.00 89.81 283 VAL A CA 1
ATOM 2181 C C . VAL A 1 283 ? -6.997 4.929 -3.689 1.00 89.81 283 VAL A C 1
ATOM 2183 O O . VAL A 1 283 ? -6.177 5.371 -2.883 1.00 89.81 283 VAL A O 1
ATOM 2186 N N . HIS A 1 284 ? -6.953 5.217 -4.985 1.00 86.19 284 HIS A N 1
ATOM 2187 C CA . HIS A 1 284 ? -6.011 6.165 -5.569 1.00 86.19 284 HIS A CA 1
ATOM 2188 C C . HIS A 1 284 ? -6.726 7.083 -6.556 1.00 86.19 284 HIS A C 1
ATOM 2190 O O . HIS A 1 284 ? -7.671 6.678 -7.224 1.00 86.19 284 HIS A O 1
ATOM 2196 N N . MET A 1 285 ? -6.278 8.333 -6.622 1.00 87.62 285 MET A N 1
ATOM 2197 C CA . MET A 1 285 ? -6.735 9.300 -7.615 1.00 87.62 285 MET A CA 1
ATOM 2198 C C . MET A 1 285 ? -5.684 9.364 -8.717 1.00 87.62 285 MET A C 1
ATOM 2200 O O . MET A 1 285 ? -4.497 9.522 -8.417 1.00 87.62 285 MET A O 1
ATOM 2204 N N . GLN A 1 286 ? -6.106 9.178 -9.962 1.00 82.25 286 GLN A N 1
ATOM 2205 C CA . GLN A 1 286 ? -5.223 9.286 -11.119 1.00 82.25 286 GLN A CA 1
ATOM 2206 C C . GLN A 1 286 ? -5.018 10.752 -11.521 1.00 82.25 286 GLN A C 1
ATOM 2208 O O . GLN A 1 286 ? -5.774 11.634 -11.114 1.00 82.25 286 GLN A O 1
ATOM 2213 N N . GLU A 1 287 ? -3.998 11.018 -12.339 1.00 77.75 287 GLU A N 1
ATOM 2214 C CA . GLU A 1 287 ? -3.725 12.363 -12.876 1.00 77.75 287 GLU A CA 1
ATOM 2215 C C . GLU A 1 287 ? -4.877 12.886 -13.751 1.00 77.75 287 GLU A C 1
ATOM 2217 O O . GLU A 1 287 ? -5.093 14.093 -13.829 1.00 77.75 287 GLU A O 1
ATOM 2222 N N . THR A 1 288 ? -5.665 11.980 -14.341 1.00 80.44 288 THR A N 1
ATOM 2223 C CA . THR A 1 288 ? -6.900 12.273 -15.088 1.00 80.44 288 THR A CA 1
ATOM 2224 C C . THR A 1 288 ? -8.024 12.832 -14.210 1.00 80.44 288 THR A C 1
ATOM 2226 O O . THR A 1 288 ? -8.995 13.371 -14.732 1.00 80.44 288 THR A O 1
ATOM 2229 N N . GLY A 1 289 ? -7.902 12.732 -12.881 1.00 83.50 289 GLY A N 1
ATOM 2230 C CA . GLY A 1 289 ? -8.950 13.087 -11.924 1.00 83.50 289 GLY A CA 1
ATOM 2231 C C . GLY A 1 289 ? -9.920 11.943 -11.615 1.00 83.50 289 GLY A C 1
ATOM 2232 O O . GLY A 1 289 ? -10.803 12.110 -10.774 1.00 83.50 289 GLY A O 1
ATOM 2233 N N . GLU A 1 290 ? -9.741 10.777 -12.238 1.00 88.75 290 GLU A N 1
ATOM 2234 C CA . GLU A 1 290 ? -10.555 9.591 -11.976 1.00 88.75 290 GLU A CA 1
ATOM 2235 C C . GLU A 1 290 ? -10.205 8.958 -10.624 1.00 88.75 290 GLU A C 1
ATOM 2237 O O . GLU A 1 290 ? -9.037 8.866 -10.220 1.00 88.75 290 GLU A O 1
ATOM 2242 N N . ILE A 1 291 ? -11.236 8.497 -9.912 1.00 92.44 291 ILE A N 1
ATOM 2243 C CA . ILE A 1 291 ? -11.082 7.793 -8.641 1.00 92.44 291 ILE A CA 1
ATOM 2244 C C . ILE A 1 291 ? -11.047 6.299 -8.928 1.00 92.44 291 ILE A C 1
ATOM 2246 O O . ILE A 1 291 ? -12.039 5.728 -9.370 1.00 92.44 291 ILE A O 1
ATOM 2250 N N . VAL A 1 292 ? -9.922 5.651 -8.632 1.00 91.56 292 VAL A N 1
ATOM 2251 C CA . VAL A 1 292 ? -9.726 4.233 -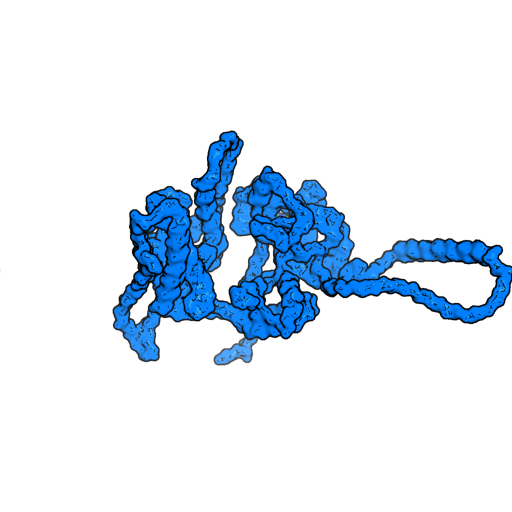8.928 1.00 91.56 292 VAL A CA 1
ATOM 2252 C C . VAL A 1 292 ? -9.581 3.421 -7.648 1.00 91.56 292 VAL A C 1
ATOM 2254 O O . VAL A 1 292 ? -8.760 3.703 -6.767 1.00 91.56 292 VAL A O 1
ATOM 2257 N N . LEU A 1 293 ? -10.390 2.371 -7.557 1.00 92.94 293 LEU A N 1
ATOM 2258 C CA . LEU A 1 293 ? -10.352 1.372 -6.502 1.00 92.94 293 LEU A CA 1
ATOM 2259 C C . LEU A 1 293 ? -9.549 0.161 -6.985 1.00 92.94 293 LEU A C 1
ATOM 2261 O O . LEU A 1 293 ? -9.875 -0.432 -8.010 1.00 92.94 293 LEU A O 1
ATOM 2265 N N . SER A 1 294 ? -8.507 -0.204 -6.236 1.00 91.19 294 SER A N 1
ATOM 2266 C CA . SER A 1 294 ? -7.750 -1.441 -6.448 1.00 91.19 294 SER A CA 1
ATOM 2267 C C . SER A 1 294 ? -8.169 -2.504 -5.432 1.00 91.19 294 SER A C 1
ATOM 2269 O O . SER A 1 294 ? -8.146 -2.231 -4.230 1.00 91.19 294 SER A O 1
ATOM 2271 N N . THR A 1 295 ? -8.488 -3.713 -5.890 1.00 90.06 295 THR A N 1
ATOM 2272 C CA . THR A 1 295 ? -8.908 -4.855 -5.060 1.00 90.06 295 THR A CA 1
ATOM 2273 C C . THR A 1 295 ? -8.125 -6.127 -5.399 1.00 90.06 295 THR A C 1
ATOM 2275 O O . THR A 1 295 ? -7.407 -6.207 -6.399 1.00 90.06 295 THR A O 1
ATOM 2278 N N . ALA A 1 296 ? -8.208 -7.141 -4.533 1.00 87.38 296 ALA A N 1
ATOM 2279 C CA . ALA A 1 296 ? -7.473 -8.397 -4.708 1.00 87.38 296 ALA A CA 1
ATOM 2280 C C . ALA A 1 296 ? -8.043 -9.289 -5.825 1.00 87.38 296 ALA A C 1
ATOM 2282 O O . ALA A 1 296 ? -7.299 -10.079 -6.399 1.00 87.38 296 ALA A O 1
ATOM 2283 N N . GLY A 1 297 ? -9.334 -9.160 -6.138 1.00 87.12 297 GLY A N 1
ATOM 2284 C CA . GLY A 1 297 ? -10.018 -9.957 -7.154 1.00 87.12 297 GLY A CA 1
ATOM 2285 C C . GLY A 1 297 ? -11.477 -9.538 -7.346 1.00 87.12 297 GLY A C 1
ATOM 2286 O O . GLY A 1 297 ? -11.942 -8.580 -6.732 1.00 87.12 297 GLY A O 1
ATOM 2287 N N . GLU A 1 298 ? -12.199 -10.279 -8.185 1.00 87.88 298 GLU A N 1
ATOM 2288 C CA . GLU A 1 298 ? -13.561 -9.945 -8.630 1.00 87.88 298 GLU A CA 1
ATOM 2289 C C . GLU A 1 298 ? -14.603 -10.040 -7.508 1.00 87.88 298 GLU A C 1
ATOM 2291 O O . GLU A 1 298 ? -15.272 -9.061 -7.204 1.00 87.88 298 GLU A O 1
ATOM 2296 N N . VAL A 1 299 ? -14.660 -11.164 -6.787 1.00 90.75 299 VAL A N 1
ATOM 2297 C CA . VAL A 1 299 ? -15.588 -11.337 -5.647 1.00 90.75 299 VAL A CA 1
ATOM 2298 C C . VAL A 1 299 ? -15.347 -10.279 -4.567 1.00 90.75 299 VAL A C 1
ATOM 2300 O O . VAL A 1 299 ? -16.258 -9.799 -3.893 1.00 90.75 299 VAL A O 1
ATOM 2303 N N . HIS A 1 300 ? -14.079 -9.907 -4.388 1.00 91.69 300 HIS A N 1
ATOM 2304 C CA . HIS A 1 300 ? -13.698 -8.862 -3.450 1.00 91.69 300 HIS A CA 1
ATOM 2305 C C . HIS A 1 300 ? -14.175 -7.485 -3.926 1.00 91.69 300 HIS A C 1
ATOM 2307 O O . HIS A 1 300 ? -14.737 -6.735 -3.131 1.00 91.69 300 HIS A O 1
ATOM 2313 N N . LEU A 1 301 ? -14.022 -7.186 -5.218 1.00 92.12 301 LEU A N 1
ATOM 2314 C CA . LEU A 1 301 ? -14.538 -5.971 -5.842 1.00 92.12 301 LEU A CA 1
ATOM 2315 C C . LEU A 1 301 ? -16.057 -5.843 -5.687 1.00 92.12 301 LEU A C 1
ATOM 2317 O O . LEU A 1 301 ? -16.514 -4.798 -5.231 1.00 92.12 301 LEU A O 1
ATOM 2321 N N . GLU A 1 302 ? -16.825 -6.883 -6.015 1.00 93.25 302 GLU A N 1
ATOM 2322 C CA . GLU A 1 302 ? -18.291 -6.873 -5.889 1.00 93.25 302 GLU A CA 1
ATOM 2323 C C . GLU A 1 302 ? -18.721 -6.508 -4.468 1.00 93.25 302 GLU A C 1
ATOM 2325 O O . GLU A 1 302 ? -19.521 -5.593 -4.263 1.00 93.25 302 GLU A O 1
ATOM 2330 N N . ARG A 1 303 ? -18.097 -7.144 -3.470 1.00 93.56 303 ARG A N 1
ATOM 2331 C CA . ARG A 1 303 ? -18.375 -6.860 -2.064 1.00 93.56 303 ARG A CA 1
ATOM 2332 C C . ARG A 1 303 ? -18.013 -5.428 -1.670 1.00 93.56 303 ARG A C 1
ATOM 2334 O O . ARG A 1 303 ? -18.789 -4.779 -0.974 1.00 93.56 303 ARG A O 1
ATOM 2341 N N . CYS A 1 304 ? -16.863 -4.918 -2.113 1.00 93.12 304 CYS A N 1
ATOM 2342 C CA . CYS A 1 304 ? -16.472 -3.531 -1.859 1.00 93.12 304 CYS A CA 1
ATOM 2343 C C . CYS A 1 304 ? -17.468 -2.535 -2.470 1.00 93.12 304 CYS A C 1
ATOM 2345 O O . CYS A 1 304 ? -17.785 -1.527 -1.839 1.00 93.12 304 CYS A O 1
ATOM 2347 N N . LEU A 1 305 ? -17.974 -2.812 -3.675 1.00 93.38 305 LEU A N 1
ATOM 2348 C CA . LEU A 1 305 ? -18.963 -1.972 -4.351 1.00 93.38 305 LEU A CA 1
ATOM 2349 C C . LEU A 1 305 ? -20.317 -1.995 -3.632 1.00 93.38 305 LEU A C 1
ATOM 2351 O O . LEU A 1 305 ? -20.921 -0.938 -3.443 1.00 93.38 305 LEU A O 1
ATOM 2355 N N . GLU A 1 306 ? -20.783 -3.169 -3.205 1.00 93.50 306 GLU A N 1
ATOM 2356 C CA . GLU A 1 306 ? -22.004 -3.305 -2.403 1.00 93.50 306 GLU A CA 1
ATOM 2357 C C . GLU A 1 306 ? -21.883 -2.585 -1.060 1.00 93.50 306 GLU A C 1
ATOM 2359 O O . GLU A 1 306 ? -22.768 -1.812 -0.691 1.00 93.50 306 GLU A O 1
ATOM 2364 N N . ASP A 1 307 ? -20.773 -2.777 -0.345 1.00 91.88 307 ASP A N 1
ATOM 2365 C CA . ASP A 1 307 ? -20.541 -2.127 0.943 1.00 91.88 307 ASP A CA 1
ATOM 2366 C C . ASP A 1 307 ? -20.474 -0.592 0.786 1.00 91.88 307 ASP A C 1
ATOM 2368 O O . ASP A 1 307 ? -21.009 0.151 1.615 1.00 91.88 307 ASP A O 1
ATOM 2372 N N . LEU A 1 308 ? -19.885 -0.089 -0.305 1.00 92.19 308 LEU A N 1
ATOM 2373 C CA . LEU A 1 308 ? -19.832 1.344 -0.598 1.00 92.19 308 LEU A CA 1
ATOM 2374 C C . LEU A 1 308 ? -21.227 1.927 -0.882 1.00 92.19 308 LEU A C 1
ATOM 2376 O O . LEU A 1 308 ? -21.556 2.990 -0.348 1.00 92.19 308 LEU A O 1
ATOM 2380 N N . LYS A 1 309 ? -22.060 1.212 -1.650 1.00 91.94 309 LYS A N 1
ATOM 2381 C CA . LYS A 1 309 ? -23.441 1.609 -1.979 1.00 91.94 309 LYS A CA 1
ATOM 2382 C C . LYS A 1 309 ? -24.396 1.505 -0.791 1.00 91.94 309 LYS A C 1
ATOM 2384 O O . LYS A 1 309 ? -25.241 2.374 -0.631 1.00 91.94 309 LYS A O 1
ATOM 2389 N N . LEU A 1 310 ? -24.285 0.467 0.038 1.00 89.62 310 LEU A N 1
ATOM 2390 C CA . LEU A 1 310 ? -25.260 0.181 1.099 1.00 89.62 310 LEU A CA 1
ATOM 2391 C C . LEU A 1 310 ? -24.872 0.767 2.461 1.00 89.62 310 LEU A C 1
ATOM 2393 O O . LEU A 1 310 ? -25.743 1.211 3.207 1.00 89.62 310 LEU A O 1
ATOM 2397 N N . ARG A 1 311 ? -23.580 0.745 2.815 1.00 85.88 311 ARG A N 1
ATOM 2398 C CA . ARG A 1 311 ? -23.125 0.984 4.197 1.00 85.88 311 ARG A CA 1
ATOM 2399 C C . ARG A 1 311 ? -22.340 2.275 4.366 1.00 85.88 311 ARG A C 1
ATOM 2401 O O . ARG A 1 311 ? -22.602 3.006 5.315 1.00 85.88 311 ARG A O 1
ATOM 2408 N N . TYR A 1 312 ? -21.385 2.545 3.477 1.00 87.50 312 TYR A N 1
ATOM 2409 C CA . TYR A 1 312 ? -20.443 3.653 3.663 1.00 87.50 312 TYR A CA 1
ATOM 2410 C C . TYR A 1 312 ? -20.919 4.961 3.029 1.00 87.50 312 TYR A C 1
ATOM 2412 O O . TYR A 1 312 ? -21.198 5.917 3.745 1.00 87.50 312 TYR A O 1
ATOM 2420 N N . ALA A 1 313 ? -21.003 5.020 1.696 1.00 87.44 313 ALA A N 1
ATOM 2421 C CA . ALA A 1 313 ? -21.366 6.248 0.992 1.00 87.44 313 ALA A CA 1
ATOM 2422 C C . ALA A 1 313 ? -22.886 6.439 0.910 1.00 87.44 313 ALA A C 1
ATOM 2424 O O . ALA A 1 313 ? -23.339 7.579 0.902 1.00 87.44 313 ALA A O 1
ATOM 2425 N N . LYS A 1 314 ? -23.665 5.343 0.860 1.00 89.62 314 LYS A N 1
ATOM 2426 C CA . LYS A 1 314 ? -25.123 5.371 0.614 1.00 89.62 314 LYS A CA 1
ATOM 2427 C C . LYS A 1 314 ? -25.486 6.156 -0.658 1.00 89.62 314 LYS A C 1
ATOM 2429 O O . LYS A 1 314 ? -26.462 6.899 -0.692 1.00 89.62 314 LYS A O 1
ATOM 2434 N N . VAL A 1 315 ? -24.652 6.018 -1.688 1.00 90.62 315 VAL A N 1
ATOM 2435 C CA . VAL A 1 315 ? -24.744 6.733 -2.966 1.00 90.62 315 VAL A CA 1
ATOM 2436 C C . VAL A 1 315 ? -24.739 5.720 -4.098 1.00 90.62 315 VAL A C 1
ATOM 2438 O O . VAL A 1 315 ? -24.074 4.686 -4.029 1.00 90.62 315 VAL A O 1
ATOM 2441 N N . ASP A 1 316 ? -25.455 6.054 -5.162 1.00 92.19 316 ASP A N 1
ATOM 2442 C CA . ASP A 1 316 ? -25.430 5.309 -6.406 1.00 92.19 316 ASP A CA 1
ATOM 2443 C C . ASP A 1 316 ? -24.173 5.620 -7.230 1.00 92.19 316 ASP A C 1
ATOM 2445 O O . ASP A 1 316 ? -23.875 6.774 -7.549 1.00 92.19 316 ASP A O 1
ATOM 2449 N N . ILE A 1 317 ? -23.460 4.566 -7.625 1.00 93.81 317 ILE A N 1
ATOM 2450 C CA . ILE A 1 317 ? -22.137 4.653 -8.257 1.00 93.81 317 ILE A CA 1
ATOM 2451 C C . ILE A 1 317 ? -22.176 3.963 -9.619 1.00 93.81 317 ILE A C 1
ATOM 2453 O O . ILE A 1 317 ? -22.679 2.837 -9.727 1.00 93.81 317 ILE A O 1
ATOM 2457 N N . ASN A 1 318 ? -21.627 4.641 -10.624 1.00 93.38 318 ASN A N 1
ATOM 2458 C CA . ASN A 1 318 ? -21.264 4.092 -11.921 1.00 93.38 318 ASN A CA 1
ATOM 2459 C C . ASN A 1 318 ? -19.846 3.528 -11.843 1.00 93.38 318 ASN A C 1
ATOM 2461 O O . ASN A 1 318 ? -18.934 4.142 -11.289 1.00 93.38 318 ASN A O 1
ATOM 2465 N N . VAL A 1 319 ? -19.692 2.322 -12.368 1.00 93.88 319 VAL A N 1
ATOM 2466 C CA . VAL A 1 319 ? -18.496 1.501 -12.214 1.00 93.88 319 VAL A CA 1
ATOM 2467 C C . VAL A 1 319 ? -18.009 1.161 -13.614 1.00 93.88 319 VAL A C 1
ATOM 2469 O O . VAL A 1 319 ? -18.814 0.718 -14.433 1.00 93.88 319 VAL A O 1
ATOM 2472 N N . SER A 1 320 ? -16.730 1.406 -13.899 1.00 93.56 320 SER A N 1
ATOM 2473 C CA . SER A 1 320 ? -16.118 0.982 -15.160 1.00 93.56 320 SER A CA 1
ATOM 2474 C C . SER A 1 320 ? -15.921 -0.532 -15.198 1.00 93.56 320 SER A C 1
ATOM 2476 O O . SER A 1 320 ? -15.927 -1.199 -14.160 1.00 93.56 320 SER A O 1
ATOM 2478 N N . ASP A 1 321 ? -15.639 -1.069 -16.382 1.00 92.06 321 ASP A N 1
ATOM 2479 C CA . ASP A 1 321 ? -15.208 -2.459 -16.488 1.00 92.06 321 ASP A CA 1
ATOM 2480 C C . ASP A 1 321 ? -13.906 -2.682 -15.693 1.00 92.06 321 ASP A C 1
ATOM 2482 O O . ASP A 1 321 ? -13.047 -1.789 -15.643 1.00 92.06 321 ASP A O 1
ATOM 2486 N N . PRO A 1 322 ? -13.756 -3.844 -15.035 1.00 91.75 322 PRO A N 1
ATOM 2487 C CA . PRO A 1 322 ? -12.570 -4.151 -14.256 1.00 91.75 322 PRO A CA 1
ATOM 2488 C C . PRO A 1 322 ? -11.371 -4.425 -15.161 1.00 91.75 322 PRO A C 1
ATOM 2490 O O . PRO A 1 322 ? -11.409 -5.279 -16.046 1.00 91.75 322 PRO A O 1
ATOM 2493 N N . ILE A 1 323 ? -10.275 -3.711 -14.905 1.00 89.06 323 ILE A N 1
ATOM 2494 C CA . ILE A 1 323 ? -9.041 -3.787 -15.688 1.00 89.06 323 ILE A CA 1
ATOM 2495 C C . ILE A 1 323 ? -7.904 -4.274 -14.791 1.00 89.06 323 ILE A C 1
ATOM 2497 O O . ILE A 1 323 ? -7.780 -3.896 -13.626 1.00 89.06 323 ILE A O 1
ATOM 2501 N N . VAL A 1 324 ? -7.042 -5.118 -15.349 1.00 87.25 324 VAL A N 1
ATOM 2502 C CA . VAL A 1 324 ? -5.790 -5.538 -14.715 1.00 87.25 324 VAL A CA 1
ATOM 2503 C C . VAL A 1 324 ? -4.655 -4.662 -15.253 1.00 87.25 324 VAL A C 1
ATOM 2505 O O . VAL A 1 324 ? -4.518 -4.554 -16.472 1.00 87.25 324 VAL A O 1
ATOM 2508 N N . PRO A 1 325 ? -3.822 -4.047 -14.393 1.00 82.44 325 PRO A N 1
ATOM 2509 C CA . PRO A 1 325 ? -2.686 -3.268 -14.849 1.00 82.44 325 PRO A CA 1
ATOM 2510 C C . PRO A 1 325 ? -1.661 -4.181 -15.513 1.00 82.44 325 PRO A C 1
ATOM 2512 O O . PRO A 1 325 ? -1.198 -5.166 -14.929 1.00 82.44 325 PRO A O 1
ATOM 2515 N N . PHE A 1 326 ? -1.296 -3.831 -16.738 1.00 87.69 326 PHE A N 1
ATOM 2516 C CA . PHE A 1 326 ? -0.242 -4.510 -17.475 1.00 87.69 326 PHE A CA 1
ATOM 2517 C C . PHE A 1 326 ? 1.129 -4.046 -16.988 1.00 87.69 326 PHE A C 1
ATOM 2519 O O . PHE A 1 326 ? 1.276 -2.999 -16.361 1.00 87.69 326 PHE A O 1
ATOM 2526 N N . ARG A 1 327 ? 2.162 -4.831 -17.280 1.00 88.88 327 ARG A N 1
ATOM 2527 C CA . ARG A 1 327 ? 3.555 -4.378 -17.192 1.00 88.88 327 ARG A CA 1
ATOM 2528 C C . ARG A 1 327 ? 4.162 -4.383 -18.579 1.00 88.88 327 ARG A C 1
ATOM 2530 O O . ARG A 1 327 ? 3.753 -5.160 -19.436 1.00 88.88 327 ARG A O 1
ATOM 2537 N N . GLU A 1 328 ? 5.151 -3.537 -18.804 1.00 91.25 328 GLU A N 1
ATOM 2538 C CA . GLU A 1 328 ? 5.824 -3.450 -20.100 1.00 91.25 328 GLU A CA 1
ATOM 2539 C C . GLU A 1 328 ? 7.211 -4.083 -20.021 1.00 91.25 328 GLU A C 1
ATOM 2541 O O . GLU A 1 328 ? 7.974 -3.801 -19.098 1.00 91.25 328 GLU A O 1
ATOM 2546 N N . THR A 1 329 ? 7.566 -4.931 -20.984 1.00 92.31 329 THR A N 1
ATOM 2547 C CA . THR A 1 329 ? 8.884 -5.573 -21.030 1.00 92.31 329 THR A CA 1
ATOM 2548 C C . THR A 1 329 ? 9.471 -5.570 -22.438 1.00 92.31 329 THR A C 1
ATOM 2550 O O . THR A 1 329 ? 8.755 -5.404 -23.425 1.00 92.31 329 THR A O 1
ATOM 2553 N N . ILE A 1 330 ? 10.787 -5.750 -22.535 1.00 90.56 330 ILE A N 1
ATOM 2554 C CA . ILE A 1 330 ? 11.481 -5.970 -23.807 1.00 90.56 330 ILE A CA 1
ATOM 2555 C C . ILE A 1 330 ? 11.731 -7.464 -23.935 1.00 90.56 330 ILE A C 1
ATOM 2557 O O . ILE A 1 330 ? 12.147 -8.100 -22.973 1.00 90.56 330 ILE A O 1
ATOM 2561 N N . VAL A 1 331 ? 11.537 -8.019 -25.125 1.00 88.19 331 VAL A N 1
ATOM 2562 C CA . VAL A 1 331 ? 11.897 -9.410 -25.424 1.00 88.19 331 VAL A CA 1
ATOM 2563 C C . VAL A 1 331 ? 13.063 -9.418 -26.419 1.00 88.19 331 VAL A C 1
ATOM 2565 O O . VAL A 1 331 ? 13.157 -8.511 -27.254 1.00 88.19 331 VAL A O 1
ATOM 2568 N N . PRO A 1 332 ? 13.986 -10.400 -26.351 1.00 80.62 332 PRO A N 1
ATOM 2569 C CA . PRO A 1 332 ? 14.952 -10.608 -27.422 1.00 80.62 332 PRO A CA 1
ATOM 2570 C C . PRO A 1 332 ? 14.245 -10.750 -28.780 1.00 80.62 332 PRO A C 1
ATOM 2572 O O . PRO A 1 332 ? 13.098 -11.205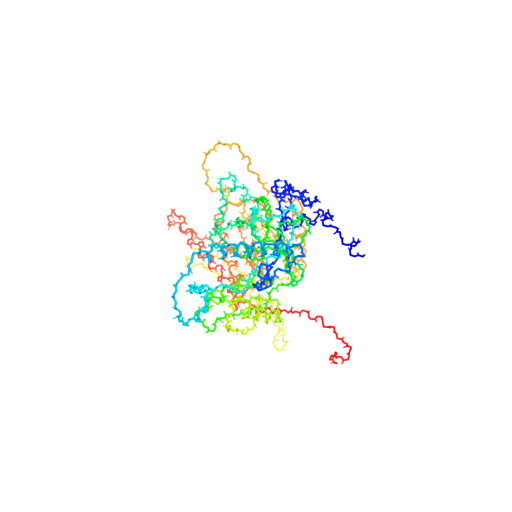 -28.824 1.00 80.62 332 PRO A O 1
ATOM 2575 N N . PRO A 1 333 ? 14.904 -10.397 -29.895 1.00 72.31 333 PRO A N 1
ATOM 2576 C CA . PRO A 1 333 ? 14.321 -10.616 -31.212 1.00 72.31 333 PRO A CA 1
ATOM 2577 C C . PRO A 1 333 ? 13.945 -12.098 -31.389 1.00 72.31 333 PRO A C 1
ATOM 2579 O O . PRO A 1 333 ? 14.709 -12.977 -30.967 1.00 72.31 333 PRO A O 1
ATOM 2582 N N . PRO A 1 334 ? 12.775 -12.398 -31.982 1.00 68.44 334 PRO A N 1
ATOM 2583 C CA . PRO A 1 334 ? 12.397 -13.772 -32.269 1.00 68.44 334 PRO A CA 1
ATOM 2584 C C . PRO A 1 334 ? 13.420 -14.392 -33.228 1.00 68.44 334 PRO A C 1
ATOM 2586 O O . PRO A 1 334 ? 13.878 -13.749 -34.169 1.00 68.44 334 PRO A O 1
ATOM 2589 N N . LYS A 1 335 ? 13.796 -15.649 -32.976 1.00 65.88 335 LYS A N 1
ATOM 2590 C CA . LYS A 1 335 ? 14.761 -16.380 -33.820 1.00 65.88 335 LYS A CA 1
ATOM 2591 C C . LYS A 1 335 ? 14.166 -16.800 -35.170 1.00 65.88 335 LYS A C 1
ATOM 2593 O O . LYS A 1 335 ? 14.910 -17.057 -36.112 1.00 65.88 335 LYS A O 1
ATOM 2598 N N . LEU A 1 336 ? 12.840 -16.897 -35.234 1.00 65.25 336 LEU A N 1
ATOM 2599 C CA . LEU A 1 336 ? 12.069 -17.397 -36.365 1.00 65.25 336 LEU A CA 1
ATOM 2600 C C . LEU A 1 336 ? 11.086 -16.316 -36.817 1.00 65.25 336 LEU A C 1
ATOM 2602 O O . LEU A 1 336 ? 10.480 -15.645 -35.979 1.00 65.25 336 LEU A O 1
ATOM 2606 N N . ASP A 1 337 ? 10.944 -16.153 -38.127 1.00 61.88 337 ASP A N 1
ATOM 2607 C CA . ASP A 1 337 ? 9.927 -15.299 -38.741 1.00 61.88 337 ASP A CA 1
ATOM 2608 C C . ASP A 1 337 ? 8.538 -15.970 -38.694 1.00 61.88 337 ASP A C 1
ATOM 2610 O O . ASP A 1 337 ? 8.421 -17.158 -38.391 1.00 61.88 337 ASP A O 1
ATOM 2614 N N . MET A 1 338 ? 7.471 -15.245 -39.048 1.00 60.75 338 MET A N 1
ATOM 2615 C CA . MET A 1 338 ? 6.094 -15.765 -39.135 1.00 60.75 338 MET A CA 1
ATOM 2616 C C . MET A 1 338 ? 5.934 -16.933 -40.127 1.00 60.75 338 MET A C 1
ATOM 2618 O O . MET A 1 338 ? 4.926 -17.633 -40.091 1.00 60.75 338 MET A O 1
ATOM 2622 N N . VAL A 1 339 ? 6.931 -17.167 -40.986 1.00 69.75 339 VAL A N 1
ATOM 2623 C CA . VAL A 1 339 ? 7.001 -18.287 -41.944 1.00 69.75 339 VAL A CA 1
ATOM 2624 C C . VAL A 1 339 ? 7.942 -19.409 -41.450 1.00 69.75 339 VAL A C 1
ATOM 2626 O O . VAL A 1 339 ? 8.254 -20.336 -42.187 1.00 69.75 339 VAL A O 1
ATOM 2629 N N . ASN A 1 340 ? 8.386 -19.370 -40.186 1.00 66.06 340 ASN A N 1
ATOM 2630 C CA . ASN A 1 340 ? 9.372 -20.284 -39.582 1.00 66.06 340 ASN A CA 1
ATOM 2631 C C . ASN A 1 340 ? 10.763 -20.273 -40.245 1.00 66.06 340 ASN A C 1
ATOM 2633 O O . ASN A 1 340 ? 11.562 -21.185 -40.029 1.00 66.06 340 ASN A O 1
ATOM 2637 N N . GLU A 1 341 ? 11.085 -19.239 -41.019 1.00 66.88 341 GLU A N 1
ATOM 2638 C CA . GLU A 1 341 ? 12.430 -19.040 -41.553 1.00 66.88 341 GLU A CA 1
ATOM 2639 C C . GLU A 1 341 ? 13.330 -18.401 -40.488 1.00 66.88 341 GLU A C 1
ATOM 2641 O O . GLU A 1 341 ? 12.902 -17.526 -39.728 1.00 66.88 341 GLU A O 1
ATOM 2646 N N . ALA A 1 342 ? 14.582 -18.858 -40.400 1.00 61.19 342 ALA A N 1
ATOM 2647 C CA . ALA A 1 342 ? 15.555 -18.284 -39.481 1.00 61.19 342 ALA A CA 1
ATOM 2648 C C . ALA A 1 342 ? 15.886 -16.852 -39.921 1.00 61.19 342 ALA A C 1
ATOM 2650 O O . ALA A 1 342 ? 16.331 -16.622 -41.045 1.00 61.19 342 ALA A O 1
ATOM 2651 N N . ILE A 1 343 ? 15.681 -15.882 -39.029 1.00 61.75 343 ILE A N 1
ATOM 2652 C CA . ILE A 1 343 ? 15.978 -14.480 -39.328 1.00 61.75 343 ILE A CA 1
ATOM 2653 C C . ILE A 1 343 ? 17.499 -14.284 -39.257 1.00 61.75 343 ILE A C 1
ATOM 2655 O O . ILE A 1 343 ? 18.051 -13.968 -38.204 1.00 61.75 343 ILE A O 1
ATOM 2659 N N . GLU A 1 344 ? 18.194 -14.422 -40.387 1.00 49.47 344 GLU A N 1
ATOM 2660 C CA . GLU A 1 344 ? 19.586 -13.976 -40.547 1.00 49.47 344 GLU A CA 1
ATOM 2661 C C . GLU A 1 344 ? 19.648 -12.447 -40.724 1.00 49.47 344 GLU A C 1
ATOM 2663 O O . GLU A 1 344 ? 20.092 -11.925 -41.746 1.00 49.47 344 GLU A O 1
ATOM 2668 N N . LYS A 1 345 ? 19.183 -11.674 -39.736 1.00 54.50 345 LYS A N 1
ATOM 2669 C CA . LYS A 1 345 ? 19.450 -10.229 -39.719 1.00 54.50 345 LYS A CA 1
ATOM 2670 C C . LYS A 1 345 ? 20.693 -9.955 -38.890 1.00 54.50 345 LYS A C 1
ATOM 2672 O O . LYS A 1 345 ? 20.730 -10.241 -37.695 1.00 54.50 345 LYS A O 1
ATOM 2677 N N . LYS A 1 346 ? 21.696 -9.341 -39.531 1.00 44.25 346 LYS A N 1
ATOM 2678 C CA . LYS A 1 346 ? 22.772 -8.616 -38.845 1.00 44.25 346 LYS A CA 1
ATOM 2679 C C . LYS A 1 346 ? 22.107 -7.692 -37.827 1.00 44.25 346 LYS A C 1
ATOM 2681 O O . LYS A 1 346 ? 21.394 -6.772 -38.218 1.00 44.25 346 LYS A O 1
ATOM 2686 N N . MET A 1 347 ? 22.285 -7.982 -36.539 1.00 46.62 347 MET A N 1
ATOM 2687 C CA . MET A 1 347 ? 21.830 -7.105 -35.468 1.00 46.62 347 MET A CA 1
ATOM 2688 C C . MET A 1 347 ? 22.559 -5.775 -35.629 1.00 46.62 347 MET A C 1
ATOM 2690 O O . MET A 1 347 ? 23.717 -5.648 -35.237 1.00 46.62 347 MET A O 1
ATOM 2694 N N . GLU A 1 348 ? 21.897 -4.777 -36.206 1.00 49.00 348 GLU A N 1
ATOM 2695 C CA . GLU A 1 348 ? 22.289 -3.405 -35.942 1.00 49.00 348 GLU A CA 1
ATOM 2696 C C . GLU A 1 348 ? 22.020 -3.191 -34.452 1.00 49.00 348 GLU A C 1
ATOM 2698 O O . GLU A 1 348 ? 20.877 -3.177 -33.987 1.00 49.00 348 GLU A O 1
ATOM 2703 N N . GLU A 1 349 ? 23.093 -3.147 -33.660 1.00 55.78 349 GLU A N 1
ATOM 2704 C CA . GLU A 1 349 ? 23.040 -2.667 -32.289 1.00 55.78 349 GLU A CA 1
ATOM 2705 C C . GLU A 1 349 ? 22.522 -1.228 -32.342 1.00 55.78 349 GLU A C 1
ATOM 2707 O O . GLU A 1 349 ? 23.310 -0.296 -32.460 1.00 55.78 349 GLU A O 1
ATOM 2712 N N . GLY A 1 350 ? 21.200 -1.046 -32.315 1.00 57.41 350 GLY A N 1
ATOM 2713 C CA . GLY A 1 350 ? 20.565 0.265 -32.287 1.00 57.41 350 GLY A CA 1
ATOM 2714 C C . GLY A 1 350 ? 20.993 1.004 -31.027 1.00 57.41 350 GLY A C 1
ATOM 2715 O O . GLY A 1 350 ? 20.390 0.835 -29.971 1.00 57.41 350 GLY A O 1
ATOM 2716 N N . ARG A 1 351 ? 22.091 1.752 -31.124 1.00 68.00 351 ARG A N 1
ATOM 2717 C CA . ARG A 1 351 ? 22.559 2.700 -30.118 1.00 68.00 351 ARG A CA 1
ATOM 2718 C C . ARG A 1 351 ? 21.805 3.987 -30.385 1.00 68.00 351 ARG A C 1
ATOM 2720 O O . ARG A 1 351 ? 21.841 4.491 -31.505 1.00 68.00 351 ARG A O 1
ATOM 2727 N N . LEU A 1 352 ? 21.076 4.470 -29.386 1.00 79.81 352 LEU A N 1
ATOM 2728 C CA . LEU A 1 352 ? 20.318 5.699 -29.532 1.00 79.81 352 LEU A CA 1
ATOM 2729 C C . LEU A 1 352 ? 21.143 6.867 -29.001 1.00 79.81 352 LEU A C 1
ATOM 2731 O O . LEU A 1 352 ? 21.435 6.937 -27.807 1.00 79.81 352 LEU A O 1
ATOM 2735 N N . GLU A 1 353 ? 21.496 7.767 -29.910 1.00 85.75 353 GLU A N 1
ATOM 2736 C CA . GLU A 1 353 ? 22.202 9.013 -29.632 1.00 85.75 353 GLU A CA 1
ATOM 2737 C C . GLU A 1 353 ? 21.191 10.124 -29.339 1.00 85.75 353 GLU A C 1
ATOM 2739 O O . GLU A 1 353 ? 20.320 10.411 -30.169 1.00 85.75 353 GLU A O 1
ATOM 2744 N N . ILE A 1 354 ? 21.272 10.747 -28.159 1.00 86.00 354 ILE A N 1
ATOM 2745 C CA . ILE A 1 354 ? 20.356 11.823 -27.765 1.00 86.00 354 ILE A CA 1
ATOM 2746 C C . ILE A 1 354 ? 21.114 13.052 -27.294 1.00 86.00 354 ILE A C 1
ATOM 2748 O O . ILE A 1 354 ? 22.078 12.985 -26.535 1.00 86.00 354 ILE A O 1
ATOM 2752 N N . TRP A 1 355 ? 20.602 14.190 -27.752 1.00 87.00 355 TRP A N 1
ATOM 2753 C CA . TRP A 1 355 ? 21.027 15.522 -27.368 1.00 87.00 355 TRP A CA 1
ATOM 2754 C C . TRP A 1 355 ? 19.946 16.176 -26.517 1.00 87.00 355 TRP A C 1
ATOM 2756 O O . TRP A 1 355 ? 18.750 16.013 -26.776 1.00 87.00 355 TRP A O 1
ATOM 2766 N N . THR A 1 356 ? 20.355 16.968 -25.533 1.00 86.50 356 THR A N 1
ATOM 2767 C CA . THR A 1 356 ? 19.441 17.901 -24.868 1.00 86.50 356 THR A CA 1
ATOM 2768 C C . THR A 1 356 ? 18.984 18.996 -25.834 1.00 86.50 356 THR A C 1
ATOM 2770 O O . THR A 1 356 ? 19.653 19.300 -26.823 1.00 86.50 356 THR A O 1
ATOM 2773 N N . SER A 1 357 ? 17.851 19.639 -25.538 1.00 83.06 357 SER A N 1
ATOM 2774 C CA . SER A 1 357 ? 17.291 20.713 -26.375 1.00 83.06 357 SER A CA 1
ATOM 2775 C C . SER A 1 357 ? 18.270 21.870 -26.604 1.00 83.06 357 SER A C 1
ATOM 2777 O O . SER A 1 357 ? 18.269 22.483 -27.667 1.00 83.06 357 SER A O 1
ATOM 2779 N N . ASN A 1 358 ? 19.137 22.139 -25.626 1.00 82.81 358 ASN A N 1
ATOM 2780 C CA . ASN A 1 358 ? 20.190 23.150 -25.701 1.00 82.81 358 ASN A CA 1
ATOM 2781 C C . ASN A 1 358 ? 21.518 22.645 -26.304 1.00 82.81 358 ASN A C 1
ATOM 2783 O O . ASN A 1 358 ? 22.474 23.410 -26.371 1.00 82.81 358 ASN A O 1
ATOM 2787 N N . ARG A 1 359 ? 21.596 21.372 -26.721 1.00 83.19 359 ARG A N 1
ATOM 2788 C CA . ARG A 1 359 ? 22.800 20.696 -27.243 1.00 83.19 359 ARG A CA 1
ATOM 2789 C C . ARG A 1 359 ? 24.031 20.753 -26.325 1.00 83.19 359 ARG A C 1
ATOM 2791 O O . ARG A 1 359 ? 25.148 20.558 -26.790 1.00 83.19 359 ARG A O 1
ATOM 2798 N N . GLN A 1 360 ? 23.835 20.990 -25.030 1.00 82.31 360 GLN A N 1
ATOM 2799 C CA . GLN A 1 360 ? 24.920 21.023 -24.045 1.00 82.31 360 GLN A CA 1
ATOM 2800 C C . GLN A 1 360 ? 25.258 19.642 -23.487 1.00 82.31 360 GLN A C 1
ATOM 2802 O O . GLN A 1 360 ? 26.331 19.463 -22.933 1.00 82.31 360 GLN A O 1
ATOM 2807 N N . CYS A 1 361 ? 24.367 18.659 -23.595 1.00 83.06 361 CYS A N 1
ATOM 2808 C CA . CYS A 1 361 ? 24.609 17.322 -23.070 1.00 83.06 361 CYS A CA 1
ATOM 2809 C C . CYS A 1 361 ? 24.294 16.280 -24.142 1.00 83.06 361 CYS A C 1
ATOM 2811 O O . CYS A 1 361 ? 23.248 16.342 -24.798 1.00 83.06 361 CYS A O 1
ATOM 2813 N N . TYR A 1 362 ? 25.217 15.339 -24.300 1.00 87.50 362 TYR A N 1
ATOM 2814 C CA . TYR A 1 362 ? 25.144 14.227 -25.232 1.00 87.50 362 TYR A CA 1
ATOM 2815 C C . TYR A 1 362 ? 25.253 12.919 -24.458 1.00 87.50 362 TYR A C 1
ATOM 2817 O O . TYR A 1 362 ? 26.135 12.767 -23.608 1.00 87.50 362 TYR A O 1
ATOM 2825 N N . PHE A 1 363 ? 24.370 11.965 -24.736 1.00 87.69 363 PHE A N 1
ATOM 2826 C CA . PHE A 1 363 ? 24.482 10.639 -24.145 1.00 87.69 363 PHE A CA 1
ATOM 2827 C C . PHE A 1 363 ? 23.898 9.534 -25.034 1.00 87.69 363 PHE A C 1
ATOM 2829 O O . PHE A 1 363 ? 22.973 9.751 -25.817 1.00 87.69 363 PHE A O 1
ATOM 2836 N N . GLU A 1 364 ? 24.462 8.333 -24.891 1.00 89.50 364 GLU A N 1
ATOM 2837 C CA . GLU A 1 364 ? 24.082 7.127 -25.635 1.00 89.50 364 GLU A CA 1
ATOM 2838 C C . GLU A 1 364 ? 23.468 6.095 -24.688 1.00 89.50 364 GLU A C 1
ATOM 2840 O O . GLU A 1 364 ? 24.142 5.630 -23.762 1.00 89.50 364 GLU A O 1
ATOM 2845 N N . ILE A 1 365 ? 22.213 5.704 -24.942 1.00 89.88 365 ILE A N 1
ATOM 2846 C CA . ILE A 1 365 ? 21.500 4.688 -24.150 1.00 89.88 365 ILE A CA 1
ATOM 2847 C C . ILE A 1 365 ? 21.193 3.459 -25.002 1.00 89.88 365 ILE A C 1
ATOM 2849 O O . ILE A 1 365 ? 20.816 3.551 -26.171 1.00 89.88 365 ILE A O 1
ATOM 2853 N N . ASP A 1 366 ? 21.333 2.295 -24.380 1.00 89.56 366 ASP A N 1
ATOM 2854 C CA . ASP A 1 366 ? 20.901 1.004 -24.897 1.00 89.56 366 ASP A CA 1
ATOM 2855 C C . ASP A 1 366 ? 19.971 0.316 -23.879 1.00 89.56 366 ASP A C 1
ATOM 2857 O O . ASP A 1 366 ? 20.020 0.615 -22.687 1.00 89.56 366 ASP A O 1
ATOM 2861 N N . ALA A 1 367 ? 19.120 -0.604 -24.329 1.00 90.06 367 ALA A N 1
ATOM 2862 C CA . ALA A 1 367 ? 18.209 -1.365 -23.479 1.00 90.06 367 ALA A CA 1
ATOM 2863 C C . ALA A 1 367 ? 18.196 -2.846 -23.873 1.00 90.06 367 ALA A C 1
ATOM 2865 O O . ALA A 1 367 ? 18.084 -3.184 -25.057 1.00 90.06 367 ALA A O 1
ATOM 2866 N N . LYS A 1 368 ? 18.291 -3.730 -22.872 1.00 89.56 368 LYS A N 1
ATOM 2867 C CA . LYS A 1 368 ? 18.246 -5.191 -23.027 1.00 89.56 368 LYS A CA 1
ATOM 2868 C C . LYS A 1 368 ? 17.290 -5.830 -22.011 1.00 89.56 368 LYS A C 1
ATOM 2870 O O . LYS A 1 368 ? 17.110 -5.285 -20.921 1.00 89.56 368 LYS A O 1
ATOM 2875 N N . PRO A 1 369 ? 16.700 -6.990 -22.345 1.00 90.88 369 PRO A N 1
ATOM 2876 C CA . PRO A 1 369 ? 15.918 -7.777 -21.396 1.00 90.88 369 PRO A CA 1
ATOM 2877 C C . PRO A 1 369 ? 16.784 -8.289 -20.242 1.00 90.88 369 PRO A C 1
ATOM 2879 O O . PRO A 1 369 ? 17.927 -8.704 -20.452 1.00 90.88 369 PRO A O 1
ATOM 2882 N N . LEU A 1 370 ? 16.224 -8.277 -19.034 1.00 90.19 370 LEU A N 1
ATOM 2883 C CA . LEU A 1 370 ? 16.851 -8.837 -17.842 1.00 90.19 370 LEU A CA 1
ATOM 2884 C C . LEU A 1 370 ? 16.533 -10.343 -17.727 1.00 90.19 370 LEU A C 1
ATOM 2886 O O . LEU A 1 370 ? 15.407 -10.747 -18.025 1.00 90.19 370 LEU A O 1
ATOM 2890 N N . PRO A 1 371 ? 17.486 -11.187 -17.288 1.00 88.88 371 PRO A N 1
ATOM 2891 C CA . PRO A 1 371 ? 17.228 -12.606 -17.052 1.00 88.88 371 PRO A CA 1
ATOM 2892 C C . PRO A 1 371 ? 16.172 -12.846 -15.964 1.00 88.88 371 PRO A C 1
ATOM 2894 O O . PRO A 1 371 ? 16.141 -12.149 -14.948 1.00 88.88 371 PRO A O 1
ATOM 2897 N N . GLU A 1 372 ? 15.364 -13.895 -16.130 1.00 86.00 372 GLU A N 1
ATOM 2898 C CA . GLU A 1 372 ? 14.248 -14.208 -15.224 1.00 86.00 372 GLU A CA 1
ATOM 2899 C C . GLU A 1 372 ? 14.709 -14.543 -13.789 1.00 86.00 372 GLU A C 1
ATOM 2901 O O . GLU A 1 372 ? 14.045 -14.201 -12.807 1.00 86.00 372 GLU A O 1
ATOM 2906 N N . ASN A 1 373 ? 15.881 -15.172 -13.644 1.00 88.31 373 ASN A N 1
ATOM 2907 C CA . ASN A 1 373 ? 16.475 -15.456 -12.333 1.00 88.31 373 ASN A CA 1
ATOM 2908 C C . ASN A 1 373 ? 16.774 -14.157 -11.571 1.00 88.31 373 ASN A C 1
ATOM 2910 O O . ASN A 1 373 ? 16.461 -14.045 -10.387 1.00 88.31 373 ASN A O 1
ATOM 2914 N N . VAL A 1 374 ? 17.303 -13.147 -12.269 1.00 89.12 374 VAL A N 1
ATOM 2915 C CA . VAL A 1 374 ? 17.610 -11.839 -11.684 1.00 89.12 374 VAL A CA 1
ATOM 2916 C C . VAL A 1 374 ? 16.323 -11.110 -11.304 1.00 89.12 374 VAL A C 1
ATOM 2918 O O . VAL A 1 374 ? 16.226 -10.601 -10.190 1.00 89.12 374 VAL A O 1
ATOM 2921 N N . THR A 1 375 ? 15.298 -11.105 -12.165 1.00 88.00 375 THR A N 1
ATOM 2922 C CA . THR A 1 375 ? 14.012 -10.468 -11.829 1.00 88.00 375 THR A CA 1
ATOM 2923 C C . THR A 1 375 ? 13.365 -11.106 -10.598 1.00 88.00 375 THR A C 1
ATOM 2925 O O . THR A 1 375 ? 12.914 -10.385 -9.713 1.00 88.00 375 THR A O 1
ATOM 2928 N N . LYS A 1 376 ? 13.392 -12.442 -10.476 1.00 87.69 376 LYS A N 1
ATOM 2929 C CA . LYS A 1 376 ? 12.865 -13.158 -9.298 1.00 87.69 376 LYS A CA 1
ATOM 2930 C C . LYS A 1 376 ? 13.634 -12.826 -8.017 1.00 87.69 376 LYS A C 1
ATOM 2932 O O . LYS A 1 376 ? 13.030 -12.715 -6.951 1.00 87.69 376 LYS A O 1
ATOM 2937 N N . LEU A 1 377 ? 14.958 -12.679 -8.095 1.00 87.94 377 LEU A N 1
ATOM 2938 C CA . LEU A 1 377 ? 15.784 -12.281 -6.949 1.00 87.94 377 LEU A CA 1
ATOM 2939 C C . LEU A 1 377 ? 15.515 -10.834 -6.521 1.00 87.94 377 LEU A C 1
ATOM 2941 O O . LEU A 1 377 ? 15.424 -10.559 -5.324 1.00 87.94 377 LEU A O 1
ATOM 2945 N N . LEU A 1 378 ? 15.350 -9.922 -7.482 1.00 87.44 378 LEU A N 1
ATOM 2946 C CA . LEU A 1 378 ? 14.993 -8.530 -7.209 1.00 87.44 378 LEU A CA 1
ATOM 2947 C C . LEU A 1 378 ? 13.610 -8.423 -6.562 1.00 87.44 378 LEU A C 1
ATOM 2949 O O . LEU A 1 378 ? 13.465 -7.694 -5.585 1.00 87.44 378 LEU A O 1
ATOM 2953 N N . GLU A 1 379 ? 12.622 -9.184 -7.044 1.00 85.19 379 GLU A N 1
ATOM 2954 C CA . GLU A 1 379 ? 11.258 -9.195 -6.499 1.00 85.19 379 GLU A CA 1
ATOM 2955 C C . GLU A 1 379 ? 11.220 -9.623 -5.027 1.00 85.19 379 GLU A C 1
ATOM 2957 O O . GLU A 1 379 ? 10.574 -8.982 -4.196 1.00 85.19 379 GLU A O 1
ATOM 2962 N N . LYS A 1 380 ? 11.974 -10.669 -4.675 1.00 85.19 380 LYS A N 1
ATOM 2963 C CA . LYS A 1 380 ? 12.068 -11.157 -3.291 1.00 85.19 380 LYS A CA 1
ATOM 2964 C C . LYS A 1 380 ? 12.696 -10.130 -2.346 1.00 85.19 380 LYS A C 1
ATOM 2966 O O . LYS A 1 380 ? 12.317 -10.063 -1.179 1.00 85.19 380 LYS A O 1
ATOM 2971 N N . ASN A 1 381 ? 13.633 -9.324 -2.846 1.00 84.44 381 ASN A N 1
ATOM 2972 C CA . ASN A 1 381 ? 14.476 -8.443 -2.037 1.00 84.44 381 ASN A CA 1
ATOM 2973 C C . ASN A 1 381 ? 14.137 -6.944 -2.166 1.00 84.44 381 ASN A C 1
ATOM 2975 O O . ASN A 1 381 ? 14.929 -6.101 -1.738 1.00 84.44 381 ASN A O 1
ATOM 2979 N N . ILE A 1 382 ? 12.947 -6.583 -2.666 1.00 81.56 382 ILE A N 1
ATOM 2980 C CA . ILE A 1 382 ? 12.500 -5.180 -2.832 1.00 81.56 382 ILE A CA 1
ATOM 2981 C C . ILE A 1 382 ? 12.676 -4.357 -1.544 1.00 81.56 382 ILE A C 1
ATOM 2983 O O . ILE A 1 382 ? 13.167 -3.225 -1.575 1.00 81.56 382 ILE A O 1
ATOM 2987 N N . ASN A 1 383 ? 12.302 -4.926 -0.393 1.00 76.50 383 ASN A N 1
ATOM 2988 C CA . ASN A 1 383 ? 12.385 -4.241 0.900 1.00 76.50 383 ASN A CA 1
ATOM 2989 C C . ASN A 1 383 ? 13.833 -3.928 1.309 1.00 76.50 383 ASN A C 1
ATOM 2991 O O . ASN A 1 383 ? 14.090 -2.870 1.883 1.00 76.50 383 ASN A O 1
ATOM 2995 N N . LEU A 1 384 ? 14.773 -4.825 0.993 1.00 80.06 384 LEU A N 1
ATOM 2996 C CA . LEU A 1 384 ? 16.195 -4.651 1.282 1.00 80.06 384 LEU A CA 1
ATOM 2997 C C . LEU A 1 384 ? 16.803 -3.567 0.386 1.00 80.06 384 LEU A C 1
ATOM 2999 O O . LEU A 1 384 ? 17.520 -2.706 0.886 1.00 80.06 384 LEU A O 1
ATOM 3003 N N . ILE A 1 385 ? 16.452 -3.546 -0.903 1.00 81.38 385 ILE A N 1
ATOM 3004 C CA . ILE A 1 385 ? 16.913 -2.517 -1.852 1.00 81.38 385 ILE A CA 1
ATOM 3005 C C . ILE A 1 385 ? 16.420 -1.133 -1.422 1.00 81.38 385 ILE A C 1
ATOM 3007 O O . ILE A 1 385 ? 17.205 -0.194 -1.316 1.00 81.38 385 ILE A O 1
ATOM 3011 N N . LYS A 1 386 ? 15.130 -1.019 -1.085 1.00 79.69 386 LYS A N 1
ATOM 3012 C CA . LYS A 1 386 ? 14.545 0.228 -0.575 1.00 79.69 386 LYS A CA 1
ATOM 3013 C C . LYS A 1 386 ? 15.261 0.727 0.681 1.00 79.69 386 LYS A C 1
ATOM 3015 O O . LYS A 1 386 ? 15.432 1.930 0.874 1.00 79.69 386 LYS A O 1
ATOM 3020 N N . LEU A 1 387 ? 15.659 -0.198 1.550 1.00 75.25 387 LEU A N 1
ATOM 3021 C CA . LEU A 1 387 ? 16.398 0.135 2.754 1.00 75.25 387 LEU A CA 1
ATOM 3022 C C . LEU A 1 387 ? 17.804 0.650 2.414 1.00 75.25 387 LEU A C 1
ATOM 3024 O O . LEU A 1 387 ? 18.159 1.723 2.898 1.00 75.25 387 LEU A O 1
ATOM 3028 N N . LEU A 1 388 ? 18.562 -0.064 1.574 1.00 75.75 388 LEU A N 1
ATOM 3029 C CA . LEU A 1 388 ? 19.907 0.333 1.132 1.00 75.75 388 LEU A CA 1
ATOM 3030 C C . LEU A 1 388 ? 19.918 1.738 0.527 1.00 75.75 388 LEU A C 1
ATOM 3032 O O . LEU A 1 388 ? 20.735 2.573 0.911 1.00 75.75 388 LEU A O 1
ATOM 3036 N N . ASP A 1 389 ? 18.959 2.022 -0.346 1.00 74.12 389 ASP A N 1
ATOM 3037 C CA . ASP A 1 389 ? 18.824 3.328 -0.980 1.00 74.12 389 ASP A CA 1
ATOM 3038 C C . ASP A 1 389 ? 18.585 4.460 0.042 1.00 74.12 389 ASP A C 1
ATOM 3040 O O . ASP A 1 389 ? 19.271 5.484 0.026 1.00 74.12 389 ASP A O 1
ATOM 3044 N N . SER A 1 390 ? 17.720 4.229 1.040 1.00 69.56 390 SER A N 1
ATOM 3045 C CA . SER A 1 390 ? 17.454 5.200 2.116 1.00 69.56 390 SER A CA 1
ATOM 3046 C C . SER A 1 390 ? 18.668 5.520 3.006 1.00 69.56 390 SER A C 1
ATOM 3048 O O . SER A 1 390 ? 18.669 6.532 3.720 1.00 69.56 390 SER A O 1
ATOM 3050 N N . TYR A 1 391 ? 19.679 4.645 3.019 1.00 65.50 391 TYR A N 1
ATOM 3051 C CA . TYR A 1 391 ? 20.953 4.881 3.699 1.00 65.50 391 TYR A CA 1
ATOM 3052 C C . TYR A 1 391 ? 21.951 5.622 2.806 1.00 65.50 391 TYR A C 1
ATOM 3054 O O . TYR A 1 391 ? 22.734 6.417 3.324 1.00 65.50 391 TYR A O 1
ATOM 3062 N N . CYS A 1 392 ? 21.915 5.404 1.489 1.00 61.44 392 CYS A N 1
ATOM 3063 C CA . CYS A 1 392 ? 22.788 6.104 0.548 1.00 61.44 392 CYS A CA 1
ATOM 3064 C C . CYS A 1 392 ? 22.437 7.596 0.410 1.00 61.44 392 CYS A C 1
ATOM 3066 O O . CYS A 1 392 ? 23.363 8.407 0.332 1.00 61.44 392 CYS A O 1
ATOM 3068 N N . ASP A 1 393 ? 21.150 7.969 0.449 1.00 54.81 393 ASP A N 1
ATOM 3069 C CA . ASP A 1 393 ? 20.709 9.375 0.346 1.00 54.81 393 ASP A CA 1
ATOM 3070 C C . ASP A 1 393 ? 21.059 10.203 1.607 1.00 54.81 393 ASP A C 1
ATOM 3072 O O . ASP A 1 393 ? 21.474 11.357 1.511 1.00 54.81 393 ASP A O 1
ATOM 3076 N N . ARG A 1 394 ? 20.993 9.611 2.812 1.00 48.41 394 ARG A N 1
ATOM 3077 C CA . ARG A 1 394 ? 21.252 10.321 4.088 1.00 48.41 394 ARG A CA 1
ATOM 3078 C C . ARG A 1 394 ? 22.714 10.708 4.337 1.00 48.41 394 ARG A C 1
ATOM 3080 O O . ARG A 1 394 ? 22.986 11.486 5.248 1.00 48.41 394 ARG A O 1
ATOM 3087 N N . GLY A 1 395 ? 23.651 10.193 3.543 1.00 36.94 395 GLY A N 1
ATOM 3088 C CA . GLY A 1 395 ? 25.063 10.580 3.616 1.00 36.94 395 GLY A CA 1
ATOM 3089 C C . GLY A 1 395 ? 25.376 11.952 3.004 1.00 36.94 395 GLY A C 1
ATOM 3090 O O . GLY A 1 395 ? 26.481 12.447 3.198 1.00 36.94 395 GLY A O 1
ATOM 3091 N N . VAL A 1 396 ? 24.441 12.564 2.264 1.00 39.62 396 VAL A N 1
ATOM 3092 C CA . VAL A 1 396 ? 24.709 13.771 1.455 1.00 39.62 396 VAL A CA 1
ATOM 3093 C C . VAL A 1 396 ? 24.262 15.072 2.142 1.00 39.62 396 VAL A C 1
ATOM 3095 O O . VAL A 1 396 ? 24.913 16.100 1.975 1.00 39.62 396 VAL A O 1
ATOM 3098 N N . GLU A 1 397 ? 23.221 15.050 2.981 1.00 30.30 397 GLU A N 1
ATOM 3099 C CA . GLU A 1 397 ? 22.610 16.276 3.536 1.00 30.30 397 GLU A CA 1
ATOM 3100 C C . GLU A 1 397 ? 23.422 16.987 4.642 1.00 30.30 397 GLU A C 1
ATOM 3102 O O . GLU A 1 397 ? 23.085 18.106 5.013 1.00 30.30 397 GLU A O 1
ATOM 3107 N N . LYS A 1 398 ? 24.515 16.409 5.164 1.00 30.28 398 LYS A N 1
ATOM 3108 C CA . LYS A 1 398 ? 25.309 17.041 6.243 1.00 30.28 398 LYS A CA 1
ATOM 3109 C C . LYS A 1 398 ? 26.386 18.036 5.789 1.00 30.28 398 LYS A C 1
ATOM 3111 O O . LYS A 1 398 ? 27.004 18.660 6.646 1.00 30.28 398 LYS A O 1
ATOM 3116 N N . ASN A 1 399 ? 26.606 18.221 4.486 1.00 29.59 399 ASN A N 1
ATOM 3117 C CA . ASN A 1 399 ? 27.695 19.078 3.987 1.00 29.59 399 ASN A CA 1
ATOM 3118 C C . ASN A 1 399 ? 27.243 20.457 3.465 1.00 29.59 399 ASN A C 1
ATOM 3120 O O . ASN A 1 399 ? 28.070 21.206 2.950 1.00 29.59 399 ASN A O 1
ATOM 3124 N N . GLY A 1 400 ? 25.961 20.812 3.606 1.00 26.91 400 GLY A N 1
ATOM 3125 C CA . GLY A 1 400 ? 25.422 22.116 3.215 1.00 26.91 400 GLY A CA 1
ATOM 3126 C C . GLY A 1 400 ? 24.995 22.949 4.422 1.00 26.91 400 GLY A C 1
ATOM 3127 O O . GLY A 1 400 ? 23.946 22.696 4.993 1.00 26.91 400 GLY A O 1
ATOM 3128 N N . GLU A 1 401 ? 25.814 23.946 4.763 1.00 31.34 401 GLU A N 1
ATOM 3129 C CA . GLU A 1 401 ? 25.466 25.149 5.536 1.00 31.34 401 GLU A CA 1
ATOM 3130 C C . GLU A 1 401 ? 24.936 24.977 6.976 1.00 31.34 401 GLU A C 1
ATOM 3132 O O . GLU A 1 401 ? 23.737 25.003 7.208 1.00 31.34 401 GLU A O 1
ATOM 3137 N N . HIS A 1 402 ? 25.832 25.015 7.973 1.00 29.94 402 HIS A N 1
ATOM 3138 C CA . HIS A 1 402 ? 25.625 25.831 9.183 1.00 29.94 402 HIS A CA 1
ATOM 3139 C C . HIS A 1 402 ? 26.964 26.223 9.825 1.00 29.94 402 HIS A C 1
ATOM 3141 O O . HIS A 1 402 ? 27.821 25.389 10.109 1.00 29.94 402 HIS A O 1
ATOM 3147 N N . GLY A 1 403 ? 27.142 27.536 9.995 1.00 24.86 403 GLY A N 1
ATOM 3148 C CA . GLY A 1 403 ? 28.327 28.160 10.565 1.00 24.86 403 GLY A CA 1
ATOM 3149 C C . GLY A 1 403 ? 28.485 27.914 12.067 1.00 24.86 403 GLY A C 1
ATOM 3150 O O . GLY A 1 403 ? 27.516 27.793 12.808 1.00 24.86 403 GLY A O 1
ATOM 3151 N N . ASN A 1 404 ? 29.754 27.872 12.472 1.00 26.17 404 ASN A N 1
ATOM 3152 C CA . ASN A 1 404 ? 30.319 27.939 13.820 1.00 26.17 404 ASN A CA 1
ATOM 3153 C C . ASN A 1 404 ? 29.367 28.355 14.957 1.00 26.17 404 ASN A C 1
ATOM 3155 O O . ASN A 1 404 ? 29.218 29.547 15.216 1.00 26.17 404 ASN A O 1
ATOM 3159 N N . ILE A 1 405 ? 28.893 27.383 15.744 1.00 26.12 405 ILE A N 1
ATOM 3160 C CA . ILE A 1 405 ? 28.758 27.528 17.201 1.00 26.12 405 ILE A CA 1
ATOM 3161 C C . ILE A 1 405 ? 29.252 26.231 17.850 1.00 26.12 405 ILE A C 1
ATOM 3163 O O . ILE A 1 405 ? 28.709 25.149 17.650 1.00 26.12 405 ILE A O 1
ATOM 3167 N N . SER A 1 406 ? 30.333 26.363 18.610 1.00 27.42 406 SER A N 1
ATOM 3168 C CA . SER A 1 406 ? 30.952 25.337 19.441 1.00 27.42 406 SER A CA 1
ATOM 3169 C C . SER A 1 406 ? 30.031 24.907 20.587 1.00 27.42 406 SER A C 1
ATOM 3171 O O . SER A 1 406 ? 29.667 25.731 21.426 1.00 27.42 406 SER A O 1
ATOM 3173 N N . GLY A 1 407 ? 29.728 23.613 20.658 1.00 22.73 407 GLY A N 1
ATOM 3174 C CA . GLY A 1 407 ? 29.076 22.962 21.791 1.00 22.73 407 GLY A CA 1
ATOM 3175 C C . GLY A 1 407 ? 29.079 21.451 21.583 1.00 22.73 407 GLY A C 1
ATOM 3176 O O . GLY A 1 407 ? 28.439 20.947 20.667 1.00 22.73 407 GLY A O 1
ATOM 3177 N N . GLU A 1 408 ? 29.857 20.734 22.390 1.00 29.59 408 GLU A N 1
ATOM 3178 C CA . GLU A 1 408 ? 30.046 19.285 22.316 1.00 29.59 408 GLU A CA 1
ATOM 3179 C C . GLU A 1 408 ? 28.714 18.524 22.390 1.00 29.59 408 GLU A C 1
ATOM 3181 O O . GLU A 1 408 ? 28.054 18.460 23.424 1.00 29.59 408 GLU A O 1
ATOM 3186 N N . SER A 1 409 ? 28.318 17.902 21.285 1.00 23.56 409 SER A N 1
ATOM 3187 C CA . SER A 1 409 ? 27.422 16.745 21.284 1.00 23.56 409 SER A CA 1
ATOM 3188 C C . SER A 1 409 ? 27.699 15.941 20.019 1.00 23.56 409 SER A C 1
ATOM 3190 O O . SER A 1 409 ? 27.376 16.356 18.911 1.00 23.56 409 SER A O 1
ATOM 3192 N N . GLN A 1 410 ? 28.372 14.801 20.184 1.00 25.50 410 GLN A N 1
ATOM 3193 C CA . GLN A 1 410 ? 28.663 13.863 19.101 1.00 25.50 410 GLN A CA 1
ATOM 3194 C C . GLN A 1 410 ? 27.350 13.441 18.411 1.00 25.50 410 GLN A C 1
ATOM 3196 O O . GLN A 1 410 ? 26.487 12.853 19.068 1.00 25.50 410 GLN A O 1
ATOM 3201 N N . PRO A 1 411 ? 27.163 13.699 17.105 1.00 27.25 411 PRO A N 1
ATOM 3202 C CA . PRO A 1 411 ? 26.008 13.197 16.382 1.00 27.25 411 PRO A CA 1
ATOM 3203 C C . PRO A 1 411 ? 26.273 11.738 16.002 1.00 27.25 411 PRO A C 1
ATOM 3205 O O . PRO A 1 411 ? 27.155 11.445 15.200 1.00 27.25 411 PRO A O 1
ATOM 3208 N N . SER A 1 412 ? 25.503 10.813 16.575 1.00 26.20 412 SER A N 1
ATOM 3209 C CA . SER A 1 412 ? 25.610 9.375 16.317 1.00 26.20 412 SER A CA 1
ATOM 3210 C C . SER A 1 412 ? 25.384 9.049 14.834 1.00 26.20 412 SER A C 1
ATOM 3212 O O . SER A 1 412 ? 24.248 9.065 14.351 1.00 26.20 412 SER A O 1
ATOM 3214 N N . GLU A 1 413 ? 26.460 8.740 14.115 1.00 32.41 413 GLU A N 1
ATOM 3215 C CA . GLU A 1 413 ? 26.433 8.122 12.791 1.00 32.41 413 GLU A CA 1
ATOM 3216 C C . GLU A 1 413 ? 25.855 6.708 12.924 1.00 32.41 413 GLU A C 1
ATOM 3218 O O . GLU A 1 413 ? 26.458 5.815 13.518 1.00 32.41 413 GLU A O 1
ATOM 3223 N N . ARG A 1 414 ? 24.630 6.493 12.441 1.00 41.91 414 ARG A N 1
ATOM 3224 C CA . ARG A 1 414 ? 23.984 5.179 12.521 1.00 41.91 414 ARG A CA 1
ATOM 3225 C C . ARG A 1 414 ? 24.509 4.278 11.409 1.00 41.91 414 ARG A C 1
ATOM 3227 O O . ARG A 1 414 ? 24.008 4.321 10.288 1.00 41.91 414 ARG A O 1
ATOM 3234 N N . PHE A 1 415 ? 25.506 3.463 11.735 1.00 48.38 415 PHE A N 1
ATOM 3235 C CA . PHE A 1 415 ? 25.984 2.375 10.885 1.00 48.38 415 PHE A CA 1
ATOM 3236 C C . PHE A 1 415 ? 24.870 1.343 10.622 1.00 48.38 415 PHE A C 1
ATOM 3238 O O . PHE A 1 415 ? 24.052 1.049 11.498 1.00 48.38 415 PHE A O 1
ATOM 3245 N N . MET A 1 416 ? 24.841 0.786 9.404 1.00 57.25 416 MET A N 1
ATOM 3246 C CA . MET A 1 416 ? 24.035 -0.393 9.053 1.00 57.25 416 MET A CA 1
ATOM 3247 C C . MET A 1 416 ? 24.291 -1.519 10.061 1.00 57.25 416 MET A C 1
ATOM 3249 O O . MET A 1 416 ? 25.452 -1.775 10.373 1.00 57.25 416 MET A O 1
ATOM 3253 N N . SER A 1 417 ? 23.254 -2.223 10.528 1.00 63.06 417 SER A N 1
ATOM 3254 C CA . SER A 1 417 ? 23.460 -3.355 11.441 1.00 63.06 417 SER A CA 1
ATOM 3255 C C . SER A 1 417 ? 24.291 -4.461 10.777 1.00 63.06 417 SER A C 1
ATOM 3257 O O . SER A 1 417 ? 24.139 -4.743 9.584 1.00 63.06 417 SER A O 1
ATOM 3259 N N . ASP A 1 418 ? 25.132 -5.142 11.555 1.00 66.44 418 ASP A N 1
ATOM 3260 C CA . ASP A 1 418 ? 25.988 -6.224 11.050 1.00 66.44 418 ASP A CA 1
ATOM 3261 C C . ASP A 1 418 ? 25.194 -7.349 10.373 1.00 66.44 418 ASP A C 1
ATOM 3263 O O . ASP A 1 418 ? 25.686 -8.006 9.454 1.00 66.44 418 ASP A O 1
ATOM 3267 N N . LYS A 1 419 ? 23.948 -7.576 10.807 1.00 70.94 419 LYS A N 1
ATOM 3268 C CA . LYS A 1 419 ? 23.063 -8.592 10.231 1.00 70.94 419 LYS A CA 1
ATOM 3269 C C . LYS A 1 419 ? 22.637 -8.214 8.815 1.00 70.94 419 LYS A C 1
ATOM 3271 O O . LYS A 1 419 ? 22.791 -9.021 7.902 1.00 70.94 419 LYS A O 1
ATOM 3276 N N . LYS A 1 420 ? 22.195 -6.975 8.604 1.00 71.69 420 LYS A N 1
ATOM 3277 C CA . LYS A 1 420 ? 21.787 -6.514 7.273 1.00 71.69 420 LYS A CA 1
ATOM 3278 C C . LYS A 1 420 ? 22.942 -6.291 6.325 1.00 71.69 420 LYS A C 1
ATOM 3280 O O . LYS A 1 420 ? 22.788 -6.501 5.129 1.00 71.69 420 LYS A O 1
ATOM 3285 N N . GLN A 1 421 ? 24.115 -5.926 6.836 1.00 73.88 421 GLN A N 1
ATOM 3286 C CA . GLN A 1 421 ? 25.322 -5.920 6.013 1.00 73.88 421 GLN A CA 1
ATOM 3287 C C . GLN A 1 421 ? 25.663 -7.329 5.508 1.00 73.88 421 GLN A C 1
ATOM 3289 O O . GLN A 1 421 ? 26.081 -7.482 4.363 1.00 73.88 421 GLN A O 1
ATOM 3294 N N . LYS A 1 422 ? 25.467 -8.370 6.331 1.00 79.56 422 LYS A N 1
ATOM 3295 C CA . LYS A 1 422 ? 25.624 -9.767 5.892 1.00 79.56 422 LYS A CA 1
ATOM 3296 C C . LYS A 1 422 ? 24.560 -10.157 4.867 1.00 79.56 422 LYS A C 1
ATOM 3298 O O . LYS A 1 422 ? 24.924 -10.722 3.845 1.00 79.56 422 LYS A O 1
ATOM 3303 N N . GLU A 1 423 ? 23.293 -9.809 5.091 1.00 80.88 423 GLU A N 1
ATOM 3304 C CA . GLU A 1 423 ? 22.208 -10.055 4.125 1.00 80.88 423 GLU A CA 1
ATOM 3305 C C . GLU A 1 423 ? 22.464 -9.351 2.783 1.00 80.88 423 GLU A C 1
ATOM 3307 O O . GLU A 1 423 ? 22.336 -9.972 1.734 1.00 80.88 423 GLU A O 1
ATOM 3312 N N . ALA A 1 424 ? 22.928 -8.098 2.797 1.00 81.31 424 ALA A N 1
ATOM 3313 C CA . ALA A 1 424 ? 23.296 -7.366 1.587 1.00 81.31 424 ALA A CA 1
ATOM 3314 C C . ALA A 1 424 ? 24.494 -7.998 0.855 1.00 81.31 424 ALA A C 1
ATOM 3316 O O . ALA A 1 424 ? 24.509 -8.033 -0.372 1.00 81.31 424 ALA A O 1
ATOM 3317 N N . LYS A 1 425 ? 25.482 -8.537 1.585 1.00 83.56 425 LYS A N 1
ATOM 3318 C CA . LYS A 1 425 ? 26.606 -9.285 0.992 1.00 83.56 425 LYS A CA 1
ATOM 3319 C C . LYS A 1 425 ? 26.151 -10.603 0.365 1.00 83.56 425 LYS A C 1
ATOM 3321 O O . LYS A 1 425 ? 26.596 -10.925 -0.730 1.00 83.56 425 LYS A O 1
ATOM 3326 N N . ILE A 1 426 ? 25.261 -11.341 1.031 1.00 87.56 426 ILE A N 1
ATOM 3327 C CA . ILE A 1 426 ? 24.666 -12.573 0.486 1.00 87.56 426 ILE A CA 1
ATOM 3328 C C . ILE A 1 426 ? 23.906 -12.245 -0.798 1.00 87.56 426 ILE A C 1
ATOM 3330 O O . ILE A 1 426 ? 24.170 -12.850 -1.832 1.00 87.56 426 ILE A O 1
ATOM 3334 N N . PHE A 1 427 ? 23.048 -11.225 -0.754 1.00 86.19 427 PHE A N 1
ATOM 3335 C CA . PHE A 1 427 ? 22.306 -10.758 -1.919 1.00 86.19 427 PHE A CA 1
ATOM 3336 C C . PHE A 1 427 ? 23.229 -10.331 -3.068 1.00 86.19 427 PHE A C 1
ATOM 3338 O O . PHE A 1 427 ? 22.981 -10.693 -4.215 1.00 86.19 427 PHE A O 1
ATOM 3345 N N . LYS A 1 428 ? 24.323 -9.611 -2.775 1.00 85.44 428 LYS A N 1
ATOM 3346 C CA . LYS A 1 428 ? 25.325 -9.228 -3.781 1.00 85.44 428 LYS A CA 1
ATOM 3347 C C . LYS A 1 428 ? 25.915 -10.461 -4.474 1.00 85.44 428 LYS A C 1
ATOM 3349 O O . LYS A 1 428 ? 25.967 -10.486 -5.699 1.00 85.44 428 LYS A O 1
ATOM 3354 N N . ASN A 1 429 ? 26.296 -11.483 -3.709 1.00 86.75 429 ASN A N 1
ATOM 3355 C CA . ASN A 1 429 ? 26.876 -12.715 -4.250 1.00 86.75 429 ASN A CA 1
ATOM 3356 C C . ASN A 1 429 ? 25.861 -13.522 -5.081 1.00 86.75 429 ASN A C 1
ATOM 3358 O O . ASN A 1 429 ? 26.208 -14.048 -6.134 1.00 86.75 429 ASN A O 1
ATOM 3362 N N . GLU A 1 430 ? 24.605 -13.611 -4.632 1.00 88.12 430 GLU A N 1
ATOM 3363 C CA . GLU A 1 430 ? 23.529 -14.272 -5.388 1.00 88.12 430 GLU A CA 1
ATOM 3364 C C . GLU A 1 430 ? 23.249 -13.559 -6.713 1.00 88.12 430 GLU A C 1
ATOM 3366 O O . GLU A 1 430 ? 23.056 -14.199 -7.747 1.00 88.12 430 GLU A O 1
ATOM 3371 N N . LEU A 1 431 ? 23.258 -12.226 -6.691 1.00 85.88 431 LEU A N 1
ATOM 3372 C CA . LEU A 1 431 ? 23.063 -11.410 -7.879 1.00 85.88 431 LEU A CA 1
ATOM 3373 C C . LEU A 1 431 ? 24.230 -11.577 -8.865 1.00 85.88 431 LEU A C 1
ATOM 3375 O O . LEU A 1 431 ? 23.998 -11.688 -10.065 1.00 85.88 431 LEU A O 1
ATOM 3379 N N . GLU A 1 432 ? 25.468 -11.646 -8.367 1.00 85.88 432 GLU A N 1
ATOM 3380 C CA . GLU A 1 432 ? 26.666 -11.909 -9.175 1.00 85.88 432 GLU A CA 1
ATOM 3381 C C . GLU A 1 432 ? 26.573 -13.262 -9.881 1.00 85.88 432 GLU A C 1
ATOM 3383 O O . GLU A 1 432 ? 26.729 -13.336 -11.100 1.00 85.88 432 GLU A O 1
ATOM 3388 N N . ALA A 1 433 ? 26.227 -14.313 -9.134 1.00 86.62 433 ALA A N 1
ATOM 3389 C CA . ALA A 1 433 ? 26.031 -15.650 -9.678 1.00 86.62 433 ALA A CA 1
ATOM 3390 C C . ALA A 1 433 ? 24.938 -15.669 -10.760 1.00 86.62 433 ALA A C 1
ATOM 3392 O O . ALA A 1 433 ? 25.151 -16.219 -11.838 1.00 86.62 433 ALA A O 1
ATOM 3393 N N . ALA A 1 434 ? 23.805 -15.001 -10.523 1.00 86.12 434 ALA A N 1
ATOM 3394 C CA . ALA A 1 434 ? 22.709 -14.937 -11.489 1.00 86.12 434 ALA A CA 1
ATOM 3395 C C . ALA A 1 434 ? 23.088 -14.190 -12.783 1.00 86.12 434 ALA A C 1
ATOM 3397 O O . ALA A 1 434 ? 22.630 -14.556 -13.868 1.00 86.12 434 ALA A O 1
ATOM 3398 N N . PHE A 1 435 ? 23.931 -13.155 -12.698 1.00 86.19 435 PHE A N 1
ATOM 3399 C CA . PHE A 1 435 ? 24.459 -12.472 -13.882 1.00 86.19 435 PHE A CA 1
ATOM 3400 C C . PHE A 1 435 ? 25.488 -13.326 -14.633 1.00 86.19 435 PHE A C 1
ATOM 3402 O O . PHE A 1 435 ? 25.447 -13.378 -15.865 1.00 86.19 435 PHE A O 1
ATOM 3409 N N . LEU A 1 436 ? 26.362 -14.034 -13.915 1.00 85.44 436 LEU A N 1
ATOM 3410 C CA . LEU A 1 436 ? 27.338 -14.955 -14.504 1.00 85.44 436 LEU A CA 1
ATOM 3411 C C . LEU A 1 436 ? 26.654 -16.100 -15.259 1.00 85.44 436 LEU A C 1
ATOM 3413 O O . LEU A 1 436 ? 27.005 -16.377 -16.405 1.00 85.44 436 LEU A O 1
ATOM 3417 N N . GLU A 1 437 ? 25.624 -16.712 -14.667 1.00 84.62 437 GLU A N 1
ATOM 3418 C CA . GLU A 1 437 ? 24.803 -17.744 -15.319 1.00 84.62 437 GLU A CA 1
ATOM 3419 C C . GLU A 1 437 ? 24.160 -17.246 -16.618 1.00 84.62 437 GLU A C 1
ATOM 3421 O O . GLU A 1 437 ? 24.032 -17.992 -17.589 1.00 84.62 437 GLU A O 1
ATOM 3426 N N . ALA A 1 438 ? 23.781 -15.969 -16.662 1.00 79.81 438 ALA A N 1
ATOM 3427 C CA . ALA A 1 438 ? 23.187 -15.349 -17.837 1.00 79.81 438 ALA A CA 1
ATOM 3428 C C . ALA A 1 438 ? 24.211 -14.934 -18.914 1.00 79.81 438 ALA A C 1
ATOM 3430 O O . ALA A 1 438 ? 23.811 -14.409 -19.957 1.00 79.81 438 ALA A O 1
ATOM 3431 N N . GLY A 1 439 ? 25.515 -15.134 -18.684 1.00 77.00 439 GLY A N 1
ATOM 3432 C CA . GLY A 1 439 ? 26.587 -14.765 -19.615 1.00 77.00 439 GLY A CA 1
ATOM 3433 C C . GLY A 1 439 ? 26.934 -13.273 -19.616 1.00 77.00 439 GLY A C 1
ATOM 3434 O O . GLY A 1 439 ? 27.421 -12.743 -20.618 1.00 77.00 439 GLY A O 1
ATOM 3435 N N . TRP A 1 440 ? 26.645 -12.569 -18.522 1.00 79.94 440 TRP A N 1
ATOM 3436 C CA . TRP A 1 440 ? 26.974 -11.156 -18.343 1.00 79.94 440 TRP A CA 1
ATOM 3437 C C . TRP A 1 440 ? 28.392 -11.020 -17.742 1.00 79.94 440 TRP A C 1
ATOM 3439 O O . TRP A 1 440 ? 28.862 -11.908 -17.042 1.00 79.94 440 TRP A O 1
ATOM 3449 N N . LYS A 1 441 ? 29.111 -9.928 -18.048 1.00 74.00 441 LYS A N 1
ATOM 3450 C CA . LYS A 1 441 ? 30.512 -9.709 -17.617 1.00 74.00 441 LYS A CA 1
ATOM 3451 C C . LYS A 1 441 ? 30.650 -9.572 -16.087 1.00 74.00 441 LYS A C 1
ATOM 3453 O O . LYS A 1 441 ? 29.855 -8.871 -15.468 1.00 74.00 441 LYS A O 1
ATOM 3458 N N . ASP A 1 442 ? 31.748 -10.077 -15.527 1.00 60.59 442 ASP A N 1
ATOM 3459 C CA . ASP A 1 442 ? 32.027 -10.159 -14.077 1.00 60.59 442 ASP A CA 1
ATOM 3460 C C . ASP A 1 442 ? 31.934 -8.815 -13.310 1.00 60.59 442 ASP A C 1
ATOM 3462 O O . ASP A 1 442 ? 31.579 -8.782 -12.138 1.00 60.59 442 ASP A O 1
ATOM 3466 N N . ASN A 1 443 ? 32.156 -7.668 -13.966 1.00 69.94 443 ASN A N 1
ATOM 3467 C CA . ASN A 1 443 ? 32.199 -6.346 -13.309 1.00 69.94 443 ASN A CA 1
ATOM 3468 C C . ASN A 1 443 ? 30.882 -5.545 -13.357 1.00 69.94 443 ASN A C 1
ATOM 3470 O O . ASN A 1 443 ? 30.902 -4.317 -13.254 1.00 69.94 443 ASN A O 1
ATOM 3474 N N . ILE A 1 444 ? 29.732 -6.180 -13.581 1.00 77.31 444 ILE A N 1
ATOM 3475 C CA . ILE A 1 444 ? 28.469 -5.447 -13.799 1.00 77.31 444 ILE A CA 1
ATOM 3476 C C . ILE A 1 444 ? 27.865 -4.893 -12.511 1.00 77.31 444 ILE A C 1
ATOM 3478 O O . ILE A 1 444 ? 27.282 -3.811 -12.534 1.00 77.31 444 ILE A O 1
ATOM 3482 N N . LEU A 1 445 ? 28.051 -5.566 -11.375 1.00 75.81 445 LEU A N 1
ATOM 3483 C CA . LEU A 1 445 ? 27.476 -5.118 -10.103 1.00 75.81 445 LEU A CA 1
ATOM 3484 C C . LEU A 1 445 ? 28.008 -3.764 -9.641 1.00 75.81 445 LEU A C 1
ATOM 3486 O O . LEU A 1 445 ? 27.257 -2.954 -9.101 1.00 75.81 445 LEU A O 1
ATOM 3490 N N . ASP A 1 446 ? 29.290 -3.512 -9.887 1.00 74.81 446 ASP A N 1
ATOM 3491 C CA . ASP A 1 446 ? 29.943 -2.251 -9.545 1.00 74.81 446 ASP A CA 1
ATOM 3492 C C . ASP A 1 446 ? 29.553 -1.116 -10.507 1.00 74.81 446 ASP A C 1
ATOM 3494 O O . ASP A 1 446 ? 29.799 0.050 -10.202 1.00 74.81 446 ASP A O 1
ATOM 3498 N N . LYS A 1 447 ? 28.907 -1.451 -11.636 1.00 80.88 447 LYS A N 1
ATOM 3499 C CA . LYS A 1 447 ? 28.362 -0.528 -12.644 1.00 80.88 447 LYS A CA 1
ATOM 3500 C C . LYS A 1 447 ? 26.877 -0.218 -12.457 1.00 80.88 447 LYS A C 1
ATOM 3502 O O . LYS A 1 447 ? 26.333 0.591 -13.204 1.00 80.88 447 LYS A O 1
ATOM 3507 N N . ILE A 1 448 ? 26.206 -0.840 -11.486 1.00 85.44 448 ILE A N 1
ATOM 3508 C CA . ILE A 1 448 ? 24.809 -0.520 -11.176 1.00 85.44 448 ILE A CA 1
ATOM 3509 C C . ILE A 1 448 ? 24.740 0.897 -10.625 1.00 85.44 448 ILE A C 1
ATOM 3511 O O . ILE A 1 448 ? 25.465 1.235 -9.691 1.00 85.44 448 ILE A O 1
ATOM 3515 N N . TRP A 1 449 ? 23.874 1.710 -11.222 1.00 83.12 449 TRP A N 1
ATOM 3516 C CA . TRP A 1 449 ? 23.652 3.090 -10.816 1.00 83.12 449 TRP A CA 1
ATOM 3517 C C . TRP A 1 449 ? 22.372 3.227 -9.993 1.00 83.12 449 TRP A C 1
ATOM 3519 O O . TRP A 1 449 ? 22.384 3.788 -8.901 1.00 83.12 449 TRP A O 1
ATOM 3529 N N . SER A 1 450 ? 21.257 2.685 -10.488 1.00 86.19 450 SER A N 1
ATOM 3530 C CA . SER A 1 450 ? 19.982 2.712 -9.767 1.00 86.19 450 SER A CA 1
ATOM 3531 C C . SER A 1 450 ? 19.052 1.570 -10.173 1.00 86.19 450 SER A C 1
ATOM 3533 O O . SER A 1 450 ? 19.137 1.032 -11.280 1.00 86.19 450 SER A O 1
ATOM 3535 N N . PHE A 1 451 ? 18.142 1.227 -9.261 1.00 89.50 451 PHE A N 1
ATOM 3536 C CA . PHE A 1 451 ? 17.017 0.327 -9.507 1.00 89.50 451 PHE A CA 1
ATOM 3537 C C . PHE A 1 451 ? 15.748 1.149 -9.773 1.00 89.50 451 PHE A C 1
ATOM 3539 O O . PHE A 1 451 ? 15.550 2.198 -9.170 1.00 89.50 451 PHE A O 1
ATOM 3546 N N . GLY A 1 452 ? 14.856 0.706 -10.653 1.00 84.06 452 GLY A N 1
ATOM 3547 C CA . GLY A 1 452 ? 13.637 1.447 -11.004 1.00 84.06 452 GLY A CA 1
ATOM 3548 C C . GLY A 1 452 ? 12.433 0.530 -11.209 1.00 84.06 452 GLY A C 1
ATOM 3549 O O . GLY A 1 452 ? 12.626 -0.634 -11.557 1.00 84.06 452 GLY A O 1
ATOM 3550 N N . PRO A 1 453 ? 11.185 1.000 -11.024 1.00 82.69 453 PRO A N 1
ATOM 3551 C CA . PRO A 1 453 ? 10.771 2.342 -10.584 1.00 82.69 453 PRO A CA 1
ATOM 3552 C C . PRO A 1 453 ? 10.913 2.583 -9.062 1.00 82.69 453 PRO A C 1
ATOM 3554 O O . PRO A 1 453 ? 11.049 1.643 -8.281 1.00 82.69 453 PRO A O 1
ATOM 3557 N N . ARG A 1 454 ? 10.866 3.859 -8.634 1.00 82.81 454 ARG A N 1
ATOM 3558 C CA . ARG A 1 454 ? 10.925 4.315 -7.219 1.00 82.81 454 ARG A CA 1
ATOM 3559 C C . ARG A 1 454 ? 12.142 3.823 -6.416 1.00 82.81 454 ARG A C 1
ATOM 3561 O O . ARG A 1 454 ? 12.014 3.534 -5.229 1.00 82.81 454 ARG A O 1
ATOM 3568 N N . LYS A 1 455 ? 13.305 3.698 -7.062 1.00 82.44 455 LYS A N 1
ATOM 3569 C CA . LYS A 1 455 ? 14.564 3.233 -6.446 1.00 82.44 455 LYS A CA 1
ATOM 3570 C C . LYS A 1 455 ? 14.542 1.798 -5.881 1.00 82.44 455 LYS A C 1
ATOM 3572 O O . LYS A 1 455 ? 15.498 1.376 -5.244 1.00 82.44 455 LYS A O 1
ATOM 3577 N N . CYS A 1 456 ? 13.478 1.024 -6.121 1.00 80.75 456 CYS A N 1
ATOM 3578 C CA . CYS A 1 456 ? 13.291 -0.313 -5.542 1.00 80.75 456 CYS A CA 1
ATOM 3579 C C . CYS A 1 456 ? 12.610 -1.311 -6.495 1.00 80.75 456 CYS A C 1
ATOM 3581 O O . CYS A 1 456 ? 11.953 -2.246 -6.042 1.00 80.75 456 CYS A O 1
ATOM 3583 N N . GLY A 1 457 ? 12.688 -1.082 -7.806 1.00 83.56 457 GLY A N 1
ATOM 3584 C CA . GLY A 1 457 ? 11.992 -1.904 -8.793 1.00 83.56 457 GLY A CA 1
ATOM 3585 C C . GLY A 1 457 ? 12.885 -2.892 -9.545 1.00 83.56 457 GLY A C 1
ATOM 3586 O O . GLY A 1 457 ? 14.065 -3.059 -9.252 1.00 83.56 457 GLY A O 1
ATOM 3587 N N . LEU A 1 458 ? 12.277 -3.552 -10.530 1.00 88.00 458 LEU A N 1
ATOM 3588 C CA . LEU A 1 458 ? 12.837 -4.681 -11.281 1.00 88.00 458 LEU A CA 1
ATOM 3589 C C . LEU A 1 458 ? 13.666 -4.267 -12.506 1.00 88.00 458 LEU A C 1
ATOM 3591 O O . LEU A 1 458 ? 14.119 -5.126 -13.260 1.00 88.00 458 LEU A O 1
ATOM 3595 N N . ASN A 1 459 ? 13.831 -2.964 -12.730 1.00 91.75 459 ASN A N 1
ATOM 3596 C CA . ASN A 1 459 ? 14.638 -2.415 -13.812 1.00 91.75 459 ASN A CA 1
ATOM 3597 C C . ASN A 1 459 ? 15.970 -1.916 -13.264 1.00 91.75 459 ASN A C 1
ATOM 3599 O O . ASN A 1 459 ? 16.029 -1.400 -12.148 1.00 91.75 459 ASN A O 1
ATOM 3603 N N . ILE A 1 460 ? 17.024 -2.025 -14.065 1.00 91.44 460 ILE A N 1
ATOM 3604 C CA . ILE A 1 460 ? 18.383 -1.656 -13.660 1.00 91.44 460 ILE A CA 1
ATOM 3605 C C . ILE A 1 460 ? 18.933 -0.626 -14.636 1.00 91.44 460 ILE A C 1
ATOM 3607 O O . ILE A 1 460 ? 18.866 -0.831 -15.848 1.00 91.44 460 ILE A O 1
ATOM 3611 N N . LEU A 1 461 ? 19.521 0.443 -14.106 1.00 90.50 461 LEU A N 1
ATOM 3612 C CA . LEU A 1 461 ? 20.372 1.356 -14.859 1.00 90.50 461 LEU A CA 1
ATOM 3613 C C . LEU A 1 461 ? 21.840 1.001 -14.610 1.00 90.50 461 LEU A C 1
ATOM 3615 O O . LEU A 1 461 ? 22.295 1.013 -13.465 1.00 90.50 461 LEU A O 1
ATOM 3619 N N . LEU A 1 462 ? 22.571 0.700 -15.679 1.00 89.31 462 LEU A N 1
ATOM 3620 C CA . LEU A 1 462 ? 24.003 0.427 -15.672 1.00 89.31 462 LEU A CA 1
ATOM 3621 C C . LEU A 1 462 ? 24.772 1.584 -16.304 1.00 89.31 462 LEU A C 1
ATOM 3623 O O . LEU A 1 462 ? 24.410 2.074 -17.376 1.00 89.31 462 LEU A O 1
ATOM 3627 N N . ASN A 1 463 ? 25.869 1.970 -15.666 1.00 86.56 463 ASN A N 1
ATOM 3628 C CA . ASN A 1 463 ? 26.808 2.946 -16.190 1.00 86.56 463 ASN A CA 1
ATOM 3629 C C . ASN A 1 463 ? 28.021 2.234 -16.818 1.00 86.56 463 ASN A C 1
ATOM 3631 O O . ASN A 1 463 ? 28.833 1.621 -16.124 1.00 86.56 463 ASN A O 1
ATOM 3635 N N . GLU A 1 464 ? 28.147 2.308 -18.144 1.00 82.50 464 GLU A N 1
ATOM 3636 C CA . GLU A 1 464 ? 29.319 1.838 -18.896 1.00 82.50 464 GLU A CA 1
ATOM 3637 C C . GLU A 1 464 ? 30.202 2.987 -19.406 1.00 82.50 464 GLU A C 1
ATOM 3639 O O . GLU A 1 464 ? 31.119 2.741 -20.187 1.00 82.50 464 GLU A O 1
ATOM 3644 N N . THR A 1 465 ? 29.939 4.222 -18.973 1.00 76.69 465 THR A N 1
ATOM 3645 C CA . THR A 1 465 ? 30.689 5.408 -19.404 1.00 76.69 465 THR A CA 1
ATOM 3646 C C . THR A 1 465 ? 32.050 5.526 -18.713 1.00 76.69 465 THR A C 1
ATOM 3648 O O . THR A 1 465 ? 32.341 4.838 -17.732 1.00 76.69 465 THR A O 1
ATOM 3651 N N . ASP A 1 466 ? 32.866 6.473 -19.183 1.00 65.69 466 ASP A N 1
ATOM 3652 C CA . ASP A 1 466 ? 34.147 6.841 -18.562 1.00 65.69 466 ASP A CA 1
ATOM 3653 C C . ASP A 1 466 ? 33.986 7.497 -17.173 1.00 65.69 466 ASP A C 1
ATOM 3655 O O . ASP A 1 466 ? 34.961 7.650 -16.431 1.00 65.69 466 ASP A O 1
ATOM 3659 N N . TYR A 1 467 ? 32.757 7.876 -16.798 1.00 67.19 467 TYR A N 1
ATOM 3660 C CA . TYR A 1 467 ? 32.444 8.455 -15.495 1.00 67.19 467 TYR A CA 1
ATOM 3661 C C . TYR A 1 467 ? 32.521 7.388 -14.395 1.00 67.19 467 TYR A C 1
ATOM 3663 O O . TYR A 1 467 ? 31.681 6.485 -14.314 1.00 67.19 467 TYR A O 1
ATOM 3671 N N . LYS A 1 468 ? 33.513 7.516 -13.504 1.00 61.94 468 LYS A N 1
ATOM 3672 C CA . LYS A 1 468 ? 33.679 6.642 -12.332 1.00 61.94 468 LYS A CA 1
ATOM 3673 C C . LYS A 1 468 ? 32.642 6.971 -11.264 1.00 61.94 468 LYS A C 1
ATOM 3675 O O . LYS A 1 468 ? 32.884 7.775 -10.374 1.00 61.94 468 LYS A O 1
ATOM 3680 N N . GLN A 1 469 ? 31.487 6.333 -11.363 1.00 62.19 469 GLN A N 1
ATOM 3681 C CA . GLN A 1 469 ? 30.385 6.513 -10.424 1.00 62.19 469 GLN A CA 1
ATOM 3682 C C . GLN A 1 469 ? 30.741 6.195 -8.964 1.00 62.19 469 GLN A C 1
ATOM 3684 O O . GLN A 1 469 ? 31.634 5.392 -8.675 1.00 62.19 469 GLN A O 1
ATOM 3689 N N . LYS A 1 470 ? 29.945 6.751 -8.042 1.00 61.72 470 LYS A N 1
ATOM 3690 C CA . LYS A 1 470 ? 29.802 6.195 -6.694 1.00 61.72 470 LYS A CA 1
ATOM 3691 C C . LYS A 1 470 ? 29.317 4.754 -6.845 1.00 61.72 470 LYS A C 1
ATOM 3693 O O . LYS A 1 470 ? 28.272 4.517 -7.451 1.00 61.72 470 LYS A O 1
ATOM 3698 N N . LYS A 1 471 ? 30.068 3.773 -6.340 1.00 61.94 471 LYS A N 1
ATOM 3699 C CA . LYS A 1 471 ? 29.586 2.389 -6.393 1.00 61.94 471 LYS A CA 1
ATOM 3700 C C . LYS A 1 471 ? 28.327 2.302 -5.540 1.00 61.94 471 LYS A C 1
ATOM 3702 O O . LYS A 1 471 ? 28.364 2.691 -4.377 1.00 61.94 471 LYS A O 1
ATOM 3707 N N . TYR A 1 472 ? 27.245 1.744 -6.084 1.00 58.44 472 TYR A N 1
ATOM 3708 C CA . TYR A 1 472 ? 25.972 1.592 -5.364 1.00 58.44 472 TYR A CA 1
ATOM 3709 C C . TYR A 1 472 ? 26.140 0.912 -3.989 1.00 58.44 472 TYR A C 1
ATOM 3711 O O . TYR A 1 472 ? 25.418 1.200 -3.039 1.00 58.44 472 TYR A O 1
ATOM 3719 N N . TRP A 1 473 ? 27.144 0.038 -3.879 1.00 57.31 473 TRP A N 1
ATOM 3720 C CA . TRP A 1 473 ? 27.461 -0.752 -2.691 1.00 57.31 473 TRP A CA 1
ATOM 3721 C C . TRP A 1 473 ? 28.454 -0.097 -1.715 1.00 57.31 473 TRP A C 1
ATOM 3723 O O . TRP A 1 473 ? 28.637 -0.622 -0.618 1.00 57.31 473 TRP A O 1
ATOM 3733 N N . GLU A 1 474 ? 29.121 1.002 -2.085 1.00 59.16 474 GLU A N 1
ATOM 3734 C CA . GLU A 1 474 ? 30.147 1.652 -1.255 1.00 59.16 474 GLU A CA 1
ATOM 3735 C C . GLU A 1 474 ? 29.699 3.061 -0.827 1.00 59.16 474 GLU A C 1
ATOM 3737 O O . GLU A 1 474 ? 29.236 3.874 -1.624 1.00 59.16 474 GLU A O 1
ATOM 3742 N N . GLN A 1 475 ? 29.850 3.370 0.466 1.00 48.75 475 GLN A N 1
ATOM 3743 C CA . GLN A 1 475 ? 29.432 4.651 1.057 1.00 48.75 475 GLN A CA 1
ATOM 3744 C C . GLN A 1 475 ? 30.424 5.803 0.827 1.00 48.75 475 GLN A C 1
ATOM 3746 O O . GLN A 1 475 ? 30.065 6.956 1.064 1.00 48.75 475 GLN A O 1
ATOM 3751 N N . GLN A 1 476 ? 31.654 5.528 0.384 1.00 43.53 476 GLN A N 1
ATOM 3752 C CA . GLN A 1 476 ? 32.692 6.554 0.272 1.00 43.53 476 GLN A CA 1
ATOM 3753 C C . GLN A 1 476 ? 32.648 7.282 -1.076 1.00 43.53 476 GLN A C 1
ATOM 3755 O O . GLN A 1 476 ? 32.731 6.671 -2.140 1.00 43.53 476 GLN A O 1
ATOM 3760 N N . ASN A 1 477 ? 32.563 8.612 -1.009 1.00 46.91 477 ASN A N 1
ATOM 3761 C CA . ASN A 1 477 ? 32.739 9.499 -2.153 1.00 46.91 477 ASN A CA 1
ATOM 3762 C C . ASN A 1 477 ? 34.227 9.604 -2.490 1.00 46.91 477 ASN A C 1
ATOM 3764 O O . ASN A 1 477 ? 35.001 10.157 -1.714 1.00 46.91 477 ASN A O 1
ATOM 3768 N N . THR A 1 478 ? 34.621 9.126 -3.666 1.00 45.81 478 THR A N 1
ATOM 3769 C CA . THR A 1 478 ? 35.960 9.379 -4.225 1.00 45.81 478 THR A CA 1
ATOM 3770 C C . THR A 1 478 ? 35.917 10.186 -5.518 1.00 45.81 478 THR A C 1
ATOM 3772 O O . THR A 1 478 ? 36.959 10.376 -6.141 1.00 45.81 478 THR A O 1
ATOM 3775 N N . ASN A 1 479 ? 34.742 10.676 -5.932 1.00 53.62 479 ASN A N 1
ATOM 3776 C CA . ASN A 1 479 ? 34.606 11.300 -7.240 1.00 53.62 479 ASN A CA 1
ATOM 3777 C C . ASN A 1 479 ? 34.639 12.835 -7.177 1.00 53.62 479 ASN A C 1
ATOM 3779 O O . ASN A 1 479 ? 33.883 13.456 -6.434 1.00 53.62 479 ASN A O 1
ATOM 3783 N N . VAL A 1 480 ? 35.535 13.422 -7.974 1.00 54.69 480 VAL A N 1
ATOM 3784 C CA . VAL A 1 480 ? 35.842 14.867 -8.053 1.00 54.69 480 VAL A CA 1
ATOM 3785 C C . VAL A 1 480 ? 35.386 15.440 -9.410 1.00 54.69 480 VAL A C 1
ATOM 3787 O O . VAL A 1 480 ? 35.812 16.507 -9.834 1.00 54.69 480 VAL A O 1
ATOM 3790 N N . ASP A 1 481 ? 34.541 14.711 -10.141 1.00 64.38 481 ASP A N 1
ATOM 3791 C CA . ASP A 1 481 ? 34.117 15.081 -11.492 1.00 64.38 481 ASP A CA 1
ATOM 3792 C C . ASP A 1 481 ? 32.938 16.080 -11.461 1.00 64.38 481 ASP A C 1
ATOM 3794 O O . ASP A 1 481 ? 31.985 15.927 -10.687 1.00 64.38 481 ASP A O 1
ATOM 3798 N N . SER A 1 482 ? 32.990 17.096 -12.329 1.00 64.62 482 SER A N 1
ATOM 3799 C CA . SER A 1 482 ? 31.986 18.159 -12.481 1.00 64.62 482 SER A CA 1
ATOM 3800 C C . SER A 1 482 ? 30.604 17.627 -12.882 1.00 64.62 482 SER A C 1
ATOM 3802 O O . SER A 1 482 ? 29.586 18.264 -12.610 1.00 64.62 482 SER A O 1
ATOM 3804 N N . ARG A 1 483 ? 30.547 16.424 -13.466 1.00 71.00 483 ARG A N 1
ATOM 3805 C CA . ARG A 1 483 ? 29.307 15.750 -13.892 1.00 71.00 483 ARG A CA 1
ATOM 3806 C C . ARG A 1 483 ? 28.439 15.247 -12.735 1.00 71.00 483 ARG A C 1
ATOM 3808 O O . ARG A 1 483 ? 27.244 15.036 -12.924 1.00 71.00 483 ARG A O 1
ATOM 3815 N N . THR A 1 484 ? 29.002 15.111 -11.534 1.00 72.50 484 THR A N 1
ATOM 3816 C CA . THR A 1 484 ? 28.311 14.590 -10.334 1.00 72.50 484 THR A CA 1
ATOM 3817 C C . THR A 1 484 ? 27.055 15.391 -9.974 1.00 72.50 484 THR A C 1
ATOM 3819 O O . THR A 1 484 ? 26.083 14.846 -9.465 1.00 72.50 484 THR A O 1
ATOM 3822 N N . ILE A 1 485 ? 27.018 16.683 -10.309 1.00 73.50 485 ILE A N 1
ATOM 3823 C CA . ILE A 1 485 ? 25.857 17.554 -10.065 1.00 73.50 485 ILE A CA 1
ATOM 3824 C C . ILE A 1 485 ? 24.614 17.062 -10.836 1.00 73.50 485 ILE A C 1
ATOM 3826 O O . ILE A 1 485 ? 23.486 17.168 -10.356 1.00 73.50 485 ILE A O 1
ATOM 3830 N N . TYR A 1 486 ? 24.818 16.471 -12.014 1.00 79.75 486 TYR A N 1
ATOM 3831 C CA . TYR A 1 486 ? 23.761 16.056 -12.937 1.00 79.75 486 TYR A CA 1
ATOM 3832 C C . TYR A 1 486 ? 23.374 14.571 -12.813 1.00 79.75 486 TYR A C 1
ATOM 3834 O O . TYR A 1 486 ? 22.402 14.136 -13.432 1.00 79.75 486 TYR A O 1
ATOM 3842 N N . GLU A 1 487 ? 24.081 13.798 -11.985 1.00 82.12 487 GLU A N 1
ATOM 3843 C CA . GLU A 1 487 ? 23.795 12.383 -11.695 1.00 82.12 487 GLU A CA 1
ATOM 3844 C C . GLU A 1 487 ? 22.350 12.177 -11.224 1.00 82.12 487 GLU A C 1
ATOM 3846 O O . GLU A 1 487 ? 21.614 11.347 -11.766 1.00 82.12 487 GLU A O 1
ATOM 3851 N N . SER A 1 488 ? 21.906 13.006 -10.277 1.00 84.25 488 SER A N 1
ATOM 3852 C CA . SER A 1 488 ? 20.539 12.974 -9.751 1.00 84.25 488 SER A CA 1
ATOM 3853 C C . SER A 1 488 ? 19.487 13.174 -10.848 1.00 84.25 488 SER A C 1
ATOM 3855 O O . SER A 1 488 ? 18.416 12.571 -10.804 1.00 84.25 488 SER A O 1
ATOM 3857 N N . SER A 1 489 ? 19.804 13.968 -11.875 1.00 87.38 489 SER A N 1
ATOM 3858 C CA . SER A 1 489 ? 18.891 14.279 -12.977 1.00 87.38 489 SER A CA 1
ATOM 3859 C C . SER A 1 489 ? 18.703 13.091 -13.920 1.00 87.38 489 SER A C 1
ATOM 3861 O O . SER A 1 489 ? 17.574 12.815 -14.328 1.00 87.38 489 SER A O 1
ATOM 3863 N N . ILE A 1 490 ? 19.775 12.349 -14.222 1.00 87.81 490 ILE A N 1
ATOM 3864 C CA . ILE A 1 490 ? 19.706 11.118 -15.030 1.00 87.81 490 ILE A CA 1
ATOM 3865 C C . ILE A 1 490 ? 18.946 10.032 -14.267 1.00 87.81 490 ILE A C 1
ATOM 3867 O O . ILE A 1 490 ? 18.026 9.423 -14.811 1.00 87.81 490 ILE A O 1
ATOM 3871 N N . VAL A 1 491 ? 19.272 9.830 -12.987 1.00 88.88 491 VAL A N 1
ATOM 3872 C CA . VAL A 1 491 ? 18.602 8.830 -12.141 1.00 88.88 491 VAL A CA 1
ATOM 3873 C C . VAL A 1 491 ? 17.105 9.134 -11.996 1.00 88.88 491 VAL A C 1
ATOM 3875 O O . VAL A 1 491 ? 16.280 8.226 -12.105 1.00 88.88 491 VAL A O 1
ATOM 3878 N N . ASN A 1 492 ? 16.724 10.401 -11.814 1.00 89.94 492 ASN A N 1
ATOM 3879 C CA . ASN A 1 492 ? 15.316 10.805 -11.765 1.00 89.94 492 ASN A CA 1
ATOM 3880 C C . ASN A 1 492 ? 14.619 10.642 -13.126 1.00 89.94 492 ASN A C 1
ATOM 3882 O O . ASN A 1 492 ? 13.485 10.166 -13.177 1.00 89.94 492 ASN A O 1
ATOM 3886 N N . GLY A 1 493 ? 15.299 10.958 -14.234 1.00 91.06 493 GLY A N 1
ATOM 3887 C CA . GLY A 1 493 ? 14.778 10.743 -15.589 1.00 91.06 493 GLY A CA 1
ATOM 3888 C C . GLY A 1 493 ? 14.488 9.266 -15.868 1.00 91.06 493 GLY A C 1
ATOM 3889 O O . GLY A 1 493 ? 13.401 8.921 -16.336 1.00 91.06 493 GLY A O 1
ATOM 3890 N N . PHE A 1 494 ? 15.412 8.385 -15.479 1.00 92.31 494 PHE A N 1
ATOM 3891 C CA . PHE A 1 494 ? 15.250 6.933 -15.538 1.00 92.31 494 PHE A CA 1
ATOM 3892 C C . PHE A 1 494 ? 14.087 6.430 -14.664 1.00 92.31 494 PHE A C 1
ATOM 3894 O O . PHE A 1 494 ? 13.283 5.601 -15.101 1.00 92.31 494 PHE A O 1
ATOM 3901 N N . GLN A 1 495 ? 13.943 6.947 -13.441 1.00 91.81 495 GLN A N 1
ATOM 3902 C CA . GLN A 1 495 ? 12.824 6.581 -12.569 1.00 91.81 495 GLN A CA 1
ATOM 3903 C C . GLN A 1 495 ? 11.467 6.981 -13.157 1.00 91.81 495 GLN A C 1
ATOM 3905 O O . GLN A 1 495 ? 10.519 6.204 -13.071 1.00 91.81 495 GLN A O 1
ATOM 3910 N N . LEU A 1 496 ? 11.372 8.157 -13.782 1.00 90.75 496 LEU A N 1
ATOM 3911 C CA . LEU A 1 496 ? 10.148 8.606 -14.449 1.00 90.75 496 LEU A CA 1
ATOM 3912 C C . LEU A 1 496 ? 9.838 7.776 -15.700 1.00 90.75 496 LEU A C 1
ATOM 3914 O O . LEU A 1 496 ? 8.675 7.465 -15.945 1.00 90.75 496 LEU A O 1
ATOM 3918 N N . ALA A 1 497 ? 10.858 7.397 -16.476 1.00 91.88 497 ALA A N 1
ATOM 3919 C CA . ALA A 1 497 ? 10.676 6.533 -17.641 1.00 91.88 497 ALA A CA 1
ATOM 3920 C C . ALA A 1 497 ? 10.189 5.134 -17.253 1.00 91.88 497 ALA A C 1
ATOM 3922 O O . ALA A 1 497 ? 9.269 4.612 -17.869 1.00 91.88 497 ALA A O 1
ATOM 3923 N N . THR A 1 498 ? 10.777 4.544 -16.210 1.00 92.25 498 THR A N 1
ATOM 3924 C CA . THR A 1 498 ? 10.399 3.202 -15.740 1.00 92.25 498 THR A CA 1
ATOM 3925 C C . THR A 1 498 ? 9.057 3.160 -15.021 1.00 92.25 498 THR A C 1
ATOM 3927 O O . THR A 1 498 ? 8.439 2.097 -14.964 1.00 92.25 498 THR A O 1
ATOM 3930 N N . LEU A 1 499 ? 8.603 4.287 -14.465 1.00 90.06 499 LEU A N 1
ATOM 3931 C CA . LEU A 1 499 ? 7.293 4.395 -13.827 1.00 90.06 499 LEU A CA 1
ATOM 3932 C C . LEU A 1 499 ? 6.150 4.420 -14.848 1.00 90.06 499 LEU A C 1
ATOM 3934 O O . LEU A 1 499 ? 5.127 3.802 -14.586 1.00 90.06 499 LEU A O 1
ATOM 3938 N N . ALA A 1 500 ? 6.337 5.109 -15.975 1.00 87.94 500 ALA A N 1
ATOM 3939 C CA . ALA A 1 500 ? 5.343 5.233 -17.037 1.00 87.94 500 ALA A CA 1
ATOM 3940 C C . ALA A 1 500 ? 5.967 4.838 -18.382 1.00 87.94 500 ALA A C 1
ATOM 3942 O O . ALA A 1 500 ? 6.610 5.667 -19.050 1.00 87.94 500 ALA A O 1
ATOM 3943 N N . GLY A 1 501 ? 5.778 3.569 -18.746 1.00 87.38 501 GLY A N 1
ATOM 3944 C CA . GLY A 1 501 ? 6.271 2.967 -19.978 1.00 87.38 501 GLY A CA 1
ATOM 3945 C C . GLY A 1 501 ? 5.662 3.590 -21.242 1.00 87.38 501 GLY A C 1
ATOM 3946 O O . GLY A 1 501 ? 4.685 4.340 -21.169 1.00 87.38 501 GLY A O 1
ATOM 3947 N N . PRO A 1 502 ? 6.287 3.384 -22.412 1.00 89.19 502 PRO A N 1
ATOM 3948 C CA . PRO A 1 502 ? 5.860 4.017 -23.658 1.00 89.19 502 PRO A CA 1
ATOM 3949 C C . PRO A 1 502 ? 4.625 3.398 -24.332 1.00 89.19 502 PRO A C 1
ATOM 3951 O O . PRO A 1 502 ? 4.108 4.036 -25.245 1.00 89.19 502 PRO A O 1
ATOM 3954 N N . LEU A 1 503 ? 4.168 2.190 -23.967 1.00 88.62 503 LEU A N 1
ATOM 3955 C CA . LEU A 1 503 ? 3.024 1.556 -24.643 1.00 88.62 503 LEU A CA 1
ATOM 3956 C C . LEU A 1 503 ? 1.675 1.977 -24.055 1.00 88.62 503 LEU A C 1
ATOM 3958 O O . LEU A 1 503 ? 0.784 2.393 -24.793 1.00 88.62 503 LEU A O 1
ATOM 3962 N N . CYS A 1 504 ? 1.516 1.820 -22.743 1.00 85.69 504 CYS A N 1
ATOM 3963 C CA . CYS A 1 504 ? 0.246 1.981 -22.033 1.00 85.69 504 CYS A CA 1
ATOM 3964 C C . CYS A 1 504 ? 0.381 2.857 -20.780 1.00 85.69 504 CYS A C 1
ATOM 3966 O O . CYS A 1 504 ? -0.511 2.845 -19.940 1.00 85.69 504 CYS A O 1
ATOM 3968 N N . GLU A 1 505 ? 1.500 3.574 -20.629 1.00 86.31 505 GLU A N 1
ATOM 3969 C CA . GLU A 1 505 ? 1.820 4.393 -19.449 1.00 86.31 505 GLU A CA 1
ATOM 3970 C C . GLU A 1 505 ? 1.855 3.615 -18.122 1.00 86.31 505 GLU A C 1
ATOM 3972 O O . GLU A 1 505 ? 1.840 4.201 -17.041 1.00 86.31 505 GLU A O 1
ATOM 3977 N N . GLU A 1 506 ? 1.997 2.292 -18.188 1.00 86.69 506 GLU A N 1
ATOM 3978 C CA . GLU A 1 506 ? 2.148 1.434 -17.016 1.00 86.69 506 GLU A CA 1
ATOM 3979 C C . GLU A 1 506 ? 3.634 1.163 -16.721 1.00 86.69 506 GLU A C 1
ATOM 3981 O O . GLU A 1 506 ? 4.496 1.311 -17.596 1.00 86.69 506 GLU A O 1
ATOM 3986 N N . PRO A 1 507 ? 3.999 0.764 -15.489 1.00 89.56 507 PRO A N 1
ATOM 3987 C CA . PRO A 1 507 ? 5.403 0.628 -15.146 1.00 89.56 507 PRO A CA 1
ATOM 3988 C C . PRO A 1 507 ? 6.078 -0.547 -15.856 1.00 89.56 507 PRO A C 1
ATOM 3990 O O . PRO A 1 507 ? 5.535 -1.650 -15.979 1.00 89.56 507 PRO A O 1
ATOM 3993 N N . MET A 1 508 ? 7.327 -0.313 -16.244 1.00 91.50 508 MET A N 1
ATOM 3994 C CA . MET A 1 508 ? 8.171 -1.271 -16.953 1.00 91.50 508 MET A CA 1
ATOM 3995 C C . MET A 1 508 ? 8.690 -2.352 -15.993 1.00 91.50 508 MET A C 1
ATOM 3997 O O . MET A 1 508 ? 8.901 -2.085 -14.805 1.00 91.50 508 MET A O 1
ATOM 4001 N N . MET A 1 509 ? 8.949 -3.558 -16.496 1.00 90.00 509 MET A N 1
ATOM 4002 C CA . MET A 1 509 ? 9.471 -4.683 -15.718 1.00 90.00 509 MET A CA 1
ATOM 4003 C C . MET A 1 509 ? 10.498 -5.500 -16.509 1.00 90.00 509 MET A C 1
ATOM 4005 O O . MET A 1 509 ? 10.280 -5.864 -17.667 1.00 90.00 509 MET A O 1
ATOM 4009 N N . GLY A 1 510 ? 11.606 -5.847 -15.845 1.00 90.06 510 GLY A N 1
ATOM 4010 C CA . GLY A 1 510 ? 12.619 -6.749 -16.392 1.00 90.06 510 GLY A CA 1
ATOM 4011 C C . GLY A 1 510 ? 13.449 -6.126 -17.512 1.00 90.06 510 GLY A C 1
ATOM 4012 O O . GLY A 1 510 ? 13.846 -6.824 -18.442 1.00 90.06 510 GLY A O 1
ATOM 4013 N N . VAL A 1 511 ? 13.707 -4.819 -17.444 1.00 91.50 511 VAL A N 1
ATOM 4014 C CA . VAL A 1 511 ? 14.509 -4.102 -18.443 1.00 91.50 511 VAL A CA 1
ATOM 4015 C C . VAL A 1 511 ? 15.790 -3.570 -17.816 1.00 91.50 511 VAL A C 1
ATOM 4017 O O . VAL A 1 511 ? 15.777 -2.942 -16.757 1.00 91.50 511 VAL A O 1
ATOM 4020 N N . CYS A 1 512 ? 16.909 -3.787 -18.499 1.00 91.44 512 CYS A N 1
ATOM 4021 C CA . CYS A 1 512 ? 18.197 -3.222 -18.140 1.00 91.44 512 CYS A CA 1
ATOM 4022 C C . CYS A 1 512 ? 18.613 -2.161 -19.160 1.00 91.44 512 CYS A C 1
ATOM 4024 O O . CYS A 1 512 ? 18.723 -2.451 -20.353 1.00 91.44 512 CYS A O 1
ATOM 4026 N N . PHE A 1 513 ? 18.849 -0.941 -18.684 1.00 91.69 513 PHE A N 1
ATOM 4027 C CA . PHE A 1 513 ? 19.327 0.179 -19.484 1.00 91.69 513 PHE A CA 1
ATOM 4028 C C . PHE A 1 513 ? 20.827 0.365 -19.277 1.00 91.69 513 PHE A C 1
ATOM 4030 O O . PHE A 1 513 ? 21.307 0.336 -18.147 1.00 91.69 513 PHE A O 1
ATOM 4037 N N . PHE A 1 514 ? 21.558 0.590 -20.362 1.00 90.06 514 PHE A N 1
ATOM 4038 C CA . PHE A 1 514 ? 22.999 0.813 -20.367 1.00 90.06 514 PHE A CA 1
ATOM 4039 C C . PHE A 1 514 ? 23.278 2.221 -20.863 1.00 90.06 514 PHE A C 1
ATOM 4041 O O . PHE A 1 514 ? 22.929 2.556 -21.995 1.00 90.06 514 PHE A O 1
ATOM 4048 N N . LEU A 1 515 ? 23.943 3.025 -20.043 1.00 89.56 515 LEU A N 1
ATOM 4049 C CA . LEU A 1 515 ? 24.498 4.301 -20.465 1.00 89.56 515 LEU A CA 1
ATOM 4050 C C . LEU A 1 515 ? 25.917 4.061 -20.993 1.00 89.56 515 LEU A C 1
ATOM 4052 O O . LEU A 1 515 ? 26.817 3.760 -20.213 1.00 89.56 515 LEU A O 1
ATOM 4056 N N . LYS A 1 516 ? 26.108 4.147 -22.314 1.00 87.06 516 LYS A N 1
ATOM 4057 C CA . LYS A 1 516 ? 27.391 3.844 -22.977 1.00 87.06 516 LYS A CA 1
ATOM 4058 C C . LYS A 1 516 ? 28.316 5.050 -23.045 1.00 87.06 516 LYS A C 1
ATOM 4060 O O . LYS A 1 516 ? 29.510 4.919 -22.804 1.00 87.06 516 LYS A O 1
ATOM 4065 N N . LYS A 1 517 ? 27.766 6.224 -23.354 1.00 86.44 517 LYS A N 1
ATOM 4066 C CA . LYS A 1 517 ? 28.508 7.490 -23.378 1.00 86.44 517 LYS A CA 1
ATOM 4067 C C . LYS A 1 517 ? 27.713 8.587 -22.702 1.00 86.44 517 LYS A C 1
ATOM 4069 O O . LYS A 1 517 ? 26.487 8.598 -22.786 1.00 86.44 517 LYS A O 1
ATOM 4074 N N . TRP A 1 518 ? 28.427 9.505 -22.064 1.00 87.25 518 TRP A N 1
ATOM 4075 C CA . TRP A 1 518 ? 27.871 10.710 -21.469 1.00 87.25 518 TRP A CA 1
ATOM 4076 C C . TRP A 1 518 ? 28.913 11.825 -21.535 1.00 87.25 518 TRP A C 1
ATOM 4078 O O . TRP A 1 518 ? 30.017 11.672 -21.013 1.00 87.25 518 TRP A O 1
ATOM 4088 N N . GLU A 1 519 ? 28.575 12.928 -22.192 1.00 85.25 519 GLU A N 1
ATOM 4089 C CA . GLU A 1 519 ? 29.433 14.094 -22.387 1.00 85.25 519 GLU A CA 1
ATOM 4090 C C . GLU A 1 519 ? 28.636 15.371 -22.110 1.00 85.25 519 GLU A C 1
ATOM 4092 O O . GLU A 1 519 ? 27.490 15.512 -22.539 1.00 85.25 519 GLU A O 1
ATOM 4097 N N . ILE A 1 520 ? 29.248 16.303 -21.378 1.00 82.06 520 ILE A N 1
ATOM 4098 C CA . ILE A 1 520 ? 28.677 17.619 -21.081 1.00 82.06 520 ILE A CA 1
ATOM 4099 C C . ILE A 1 520 ? 29.596 18.669 -21.699 1.00 82.06 520 ILE A C 1
ATOM 4101 O O . ILE A 1 520 ? 30.774 18.753 -21.354 1.00 82.06 520 ILE A O 1
ATOM 4105 N N . PHE A 1 521 ? 29.045 19.459 -22.609 1.00 79.62 521 PHE A N 1
ATOM 4106 C CA . PHE A 1 521 ? 29.675 20.598 -23.256 1.00 79.62 521 PHE A CA 1
ATOM 4107 C C . PHE A 1 521 ? 29.263 21.865 -22.508 1.00 79.62 521 PHE A C 1
ATOM 4109 O O . PHE A 1 521 ? 28.232 22.477 -22.798 1.00 79.62 521 PHE A O 1
ATOM 4116 N N . ASP A 1 522 ? 30.057 22.238 -21.507 1.00 66.19 522 ASP A N 1
ATOM 4117 C CA . ASP A 1 522 ? 29.832 23.474 -20.766 1.00 66.19 522 ASP A CA 1
ATOM 4118 C C . ASP A 1 522 ? 30.208 24.666 -21.660 1.00 66.19 522 ASP A C 1
ATOM 4120 O O . ASP A 1 522 ? 31.350 24.796 -22.109 1.00 66.19 522 ASP A O 1
ATOM 4124 N N . THR A 1 523 ? 29.233 25.513 -21.995 1.00 55.81 523 THR A N 1
ATOM 4125 C CA . THR A 1 523 ? 29.509 26.734 -22.760 1.00 55.81 523 THR A CA 1
ATOM 4126 C C . THR A 1 523 ? 29.998 27.774 -21.768 1.00 55.81 523 THR A C 1
ATOM 4128 O O . THR A 1 523 ? 29.230 28.253 -20.942 1.00 55.81 523 THR A O 1
ATOM 4131 N N . SER A 1 524 ? 31.277 28.129 -21.848 1.00 47.97 524 SER A N 1
ATOM 4132 C CA . SER A 1 524 ? 31.972 29.030 -20.925 1.00 47.97 524 SER A CA 1
ATOM 4133 C C . SER A 1 524 ? 31.537 30.504 -21.015 1.00 47.97 524 SER A C 1
ATOM 4135 O O . SER A 1 524 ? 32.391 31.383 -20.931 1.00 47.97 524 SER A O 1
ATOM 4137 N N . GLN A 1 525 ? 30.244 30.792 -21.215 1.00 47.47 525 GLN A N 1
ATOM 4138 C CA . GLN A 1 525 ? 29.642 32.125 -21.133 1.00 47.47 525 GLN A CA 1
ATOM 4139 C C . GLN A 1 525 ? 28.164 32.051 -20.712 1.00 47.47 525 GLN A C 1
ATOM 4141 O O . GLN A 1 525 ? 27.281 32.059 -21.562 1.00 47.47 525 GLN A O 1
ATOM 4146 N N . SER A 1 526 ? 27.909 32.003 -19.402 1.00 42.88 526 SER A N 1
ATOM 4147 C CA . SER A 1 526 ? 26.813 32.735 -18.740 1.00 42.88 526 SER A CA 1
ATOM 4148 C C . SER A 1 526 ? 26.808 32.430 -17.238 1.00 42.88 526 SER A C 1
ATOM 4150 O O . SER A 1 526 ? 26.407 31.347 -16.820 1.00 42.88 526 SER A O 1
ATOM 4152 N N . ASP A 1 527 ? 27.284 33.409 -16.474 1.00 40.16 527 ASP A N 1
ATOM 4153 C CA . ASP A 1 527 ? 26.930 33.790 -15.106 1.00 40.16 527 ASP A CA 1
ATOM 4154 C C . ASP A 1 527 ? 26.675 32.722 -14.031 1.00 40.16 527 ASP A C 1
ATOM 4156 O O . ASP A 1 527 ? 25.748 31.912 -14.056 1.00 40.16 527 ASP A O 1
ATOM 4160 N N . SER A 1 528 ? 27.469 32.879 -12.973 1.00 47.56 528 SER A N 1
ATOM 4161 C CA . SER A 1 528 ? 27.292 32.395 -11.610 1.00 47.56 528 SER A CA 1
ATOM 4162 C C . SER A 1 528 ? 25.879 32.643 -11.066 1.00 47.56 528 SER A C 1
ATOM 4164 O O . SER A 1 528 ? 25.621 33.610 -10.350 1.00 47.56 528 SER A O 1
ATOM 4166 N N . SER A 1 529 ? 24.957 31.741 -11.369 1.00 47.69 529 SER A N 1
ATOM 4167 C CA . SER A 1 529 ? 23.703 31.598 -10.643 1.00 47.69 529 SER A CA 1
ATOM 4168 C C . SER A 1 529 ? 23.289 30.129 -10.684 1.00 47.69 529 SER A C 1
ATOM 4170 O O . SER A 1 529 ? 23.275 29.503 -11.743 1.00 47.69 529 SER A O 1
ATOM 4172 N N . GLY A 1 530 ? 22.931 29.549 -9.535 1.00 54.81 530 GLY A N 1
ATOM 4173 C CA . GLY A 1 530 ? 22.429 28.166 -9.454 1.00 54.81 530 GLY A CA 1
ATOM 4174 C C . GLY A 1 530 ? 21.170 27.903 -10.301 1.00 54.81 530 GLY A C 1
ATOM 4175 O O . GLY A 1 530 ? 20.744 26.761 -10.443 1.00 54.81 530 GLY A O 1
ATOM 4176 N N . GLN A 1 531 ? 20.590 28.944 -10.909 1.00 53.81 531 GLN A N 1
ATOM 4177 C CA . GLN A 1 531 ? 19.448 28.859 -11.814 1.00 53.81 531 GLN A CA 1
ATOM 4178 C C . GLN A 1 531 ? 19.814 28.200 -13.154 1.00 53.81 531 GLN A C 1
ATOM 4180 O O . GLN A 1 531 ? 19.094 27.305 -13.596 1.00 53.81 531 GLN A O 1
ATOM 4185 N N . SER A 1 532 ? 20.956 28.541 -13.764 1.00 58.34 532 SER A N 1
ATOM 4186 C CA . SER A 1 532 ? 21.411 27.937 -15.033 1.00 58.34 532 SER A CA 1
ATOM 4187 C C . SER A 1 532 ? 21.641 26.424 -14.899 1.00 58.34 532 SER A C 1
ATOM 4189 O O . SER A 1 532 ? 21.267 25.645 -15.778 1.00 58.34 532 SER A O 1
ATOM 4191 N N . GLN A 1 533 ? 22.178 25.998 -13.749 1.00 61.47 533 GLN A N 1
ATOM 4192 C CA . GLN A 1 533 ? 22.388 24.586 -13.412 1.00 61.47 533 GLN A CA 1
ATOM 4193 C C . GLN A 1 533 ? 21.061 23.833 -13.243 1.00 61.47 533 GLN A C 1
ATOM 4195 O O . GLN A 1 533 ? 20.917 22.717 -13.746 1.00 61.47 533 GLN A O 1
ATOM 4200 N N . GLY A 1 534 ? 20.061 24.458 -12.609 1.00 65.44 534 GLY A N 1
ATOM 4201 C CA . GLY A 1 534 ? 18.716 23.891 -12.475 1.00 65.44 534 GLY A CA 1
ATOM 4202 C C . GLY A 1 534 ? 18.005 23.692 -13.820 1.00 65.44 534 GLY A C 1
ATOM 4203 O O . GLY A 1 534 ? 17.342 22.674 -14.029 1.00 65.44 534 GLY A O 1
ATOM 4204 N N . HIS A 1 535 ? 18.187 24.618 -14.767 1.00 78.12 535 HIS A N 1
ATOM 4205 C CA . HIS A 1 535 ? 17.608 24.498 -16.108 1.00 78.12 535 HIS A CA 1
ATOM 4206 C C . HIS A 1 535 ? 18.210 23.338 -16.911 1.00 78.12 535 HIS A C 1
ATOM 4208 O O . HIS A 1 535 ? 17.457 22.574 -17.523 1.00 78.12 535 HIS A O 1
ATOM 4214 N N . LEU A 1 536 ? 19.537 23.158 -16.882 1.00 81.69 536 LEU A N 1
ATOM 4215 C CA . LEU A 1 536 ? 20.183 22.021 -17.546 1.00 81.69 536 LEU A CA 1
ATOM 4216 C C . LEU A 1 536 ? 19.794 20.688 -16.887 1.00 81.69 536 LEU A C 1
ATOM 4218 O O . LEU A 1 536 ? 19.485 19.732 -17.595 1.00 81.69 536 LEU A O 1
ATOM 4222 N N . ALA A 1 537 ? 19.726 20.636 -15.554 1.00 82.62 537 ALA A N 1
ATOM 4223 C CA . ALA A 1 537 ? 19.278 19.462 -14.803 1.00 82.62 537 ALA A CA 1
ATOM 4224 C C . ALA A 1 537 ? 17.861 19.008 -15.211 1.00 82.62 537 ALA A C 1
ATOM 4226 O O . ALA A 1 537 ? 17.641 17.837 -15.533 1.00 82.62 537 ALA A O 1
ATOM 4227 N N . GLY A 1 538 ? 16.906 19.942 -15.292 1.00 85.94 538 GLY A N 1
ATOM 4228 C CA . GLY A 1 538 ? 15.541 19.645 -15.740 1.00 85.94 538 GLY A CA 1
ATOM 4229 C C . GLY A 1 538 ? 15.471 19.163 -17.195 1.00 85.94 538 GLY A C 1
ATOM 4230 O O . GLY A 1 538 ? 14.766 18.198 -17.500 1.00 85.94 538 GLY A O 1
ATOM 4231 N N . GLN A 1 539 ? 16.242 19.783 -18.095 1.00 87.31 539 GLN A N 1
ATOM 4232 C CA . GLN A 1 539 ? 16.318 19.356 -19.497 1.00 87.31 539 GLN A CA 1
ATOM 4233 C C . GLN A 1 539 ? 16.952 17.972 -19.646 1.00 87.31 539 GLN A C 1
ATOM 4235 O O . GLN A 1 539 ? 16.461 17.162 -20.430 1.00 87.31 539 GLN A O 1
ATOM 4240 N N . LEU A 1 540 ? 18.002 17.677 -18.877 1.00 88.62 540 LEU A N 1
ATOM 4241 C CA . LEU A 1 540 ? 18.653 16.371 -18.870 1.00 88.62 540 LEU A CA 1
ATOM 4242 C C . LEU A 1 540 ? 17.707 15.279 -18.367 1.00 88.62 540 LEU A C 1
ATOM 4244 O O . LEU A 1 540 ? 17.634 14.213 -18.971 1.00 88.62 540 LEU A O 1
ATOM 4248 N N . MET A 1 541 ? 16.934 15.559 -17.316 1.00 89.56 541 MET A N 1
ATOM 4249 C CA . MET A 1 541 ? 15.914 14.641 -16.807 1.00 89.56 541 MET A CA 1
ATOM 4250 C C . MET A 1 541 ? 14.867 14.314 -17.882 1.00 89.56 541 MET A C 1
ATOM 4252 O O . MET A 1 541 ? 14.561 13.143 -18.116 1.00 89.56 541 MET A O 1
ATOM 4256 N N . SER A 1 542 ? 14.352 15.333 -18.580 1.00 90.56 542 SER A N 1
ATOM 4257 C CA . SER A 1 542 ? 13.386 15.141 -19.669 1.00 90.56 542 SER A CA 1
ATOM 4258 C C . SER A 1 542 ? 13.995 14.397 -20.861 1.00 90.56 542 SER A C 1
ATOM 4260 O O . SER A 1 542 ? 13.350 13.512 -21.421 1.00 90.56 542 SER A O 1
ATOM 4262 N N . ALA A 1 543 ? 15.231 14.729 -21.242 1.00 91.75 543 ALA A N 1
ATOM 4263 C CA . ALA A 1 543 ? 15.937 14.064 -22.332 1.00 91.75 543 ALA A CA 1
ATOM 4264 C C . ALA A 1 543 ? 16.199 12.589 -22.004 1.00 91.75 543 ALA A C 1
ATOM 4266 O O . ALA A 1 543 ? 15.989 11.728 -22.851 1.00 91.75 543 ALA A O 1
ATOM 4267 N N . CYS A 1 544 ? 16.605 12.282 -20.768 1.00 91.44 544 CYS A N 1
ATOM 4268 C CA . CYS A 1 544 ? 16.817 10.916 -20.297 1.00 91.44 544 CYS A CA 1
ATOM 4269 C C . CYS A 1 544 ? 15.506 10.115 -20.288 1.00 91.44 544 CYS A C 1
ATOM 4271 O O . CYS A 1 544 ? 15.474 8.982 -20.770 1.00 91.44 544 CYS A O 1
ATOM 4273 N N . LYS A 1 545 ? 14.401 10.723 -19.834 1.00 92.06 545 LYS A N 1
ATOM 4274 C CA . LYS A 1 545 ? 13.075 10.092 -19.878 1.00 92.06 545 LYS A CA 1
ATOM 4275 C C . LYS A 1 545 ? 12.686 9.702 -21.307 1.00 92.06 545 LYS A C 1
ATOM 4277 O O . LYS A 1 545 ? 12.290 8.564 -21.560 1.00 92.06 545 LYS A O 1
ATOM 4282 N N . GLU A 1 546 ? 12.821 10.643 -22.236 1.00 91.38 546 GLU A N 1
ATOM 4283 C CA . GLU A 1 546 ? 12.514 10.430 -23.651 1.00 91.38 546 GLU A CA 1
ATOM 4284 C C . GLU A 1 546 ? 13.455 9.397 -24.288 1.00 91.38 546 GLU A C 1
ATOM 4286 O O . GLU A 1 546 ? 13.020 8.561 -25.079 1.00 91.38 546 GLU A O 1
ATOM 4291 N N . ALA A 1 547 ? 14.728 9.389 -23.892 1.00 91.62 547 ALA A N 1
ATOM 4292 C CA . ALA A 1 547 ? 15.708 8.417 -24.352 1.00 91.62 547 ALA A CA 1
ATOM 4293 C C . ALA A 1 547 ? 15.332 6.985 -24.005 1.00 91.62 547 ALA A C 1
ATOM 4295 O O . ALA A 1 547 ? 15.304 6.129 -24.889 1.00 91.62 547 ALA A O 1
ATOM 4296 N N . CYS A 1 548 ? 14.989 6.741 -22.740 1.00 91.62 548 CYS A N 1
ATOM 4297 C CA . CYS A 1 548 ? 14.541 5.437 -22.270 1.00 91.62 548 CYS A CA 1
ATOM 4298 C C . CYS A 1 548 ? 13.263 4.972 -22.989 1.00 91.62 548 CYS A C 1
ATOM 4300 O O . CYS A 1 548 ? 13.153 3.798 -23.341 1.00 91.62 548 CYS A O 1
ATOM 4302 N N . ARG A 1 549 ? 12.319 5.882 -23.263 1.00 91.81 549 ARG A N 1
ATOM 4303 C CA . ARG A 1 549 ? 11.091 5.562 -24.011 1.00 91.81 549 ARG A CA 1
ATOM 4304 C C . ARG A 1 549 ? 11.381 5.211 -25.467 1.00 91.81 549 ARG A C 1
ATOM 4306 O O . ARG A 1 549 ? 10.922 4.180 -25.951 1.00 91.81 549 ARG A O 1
ATOM 4313 N N . ARG A 1 550 ? 12.192 6.019 -26.153 1.00 91.00 550 ARG A N 1
ATOM 4314 C CA . ARG A 1 550 ? 12.557 5.782 -27.556 1.00 91.00 550 ARG A CA 1
ATOM 4315 C C . ARG A 1 550 ? 13.333 4.489 -27.741 1.00 91.00 550 ARG A C 1
ATOM 4317 O O . ARG A 1 550 ? 12.991 3.719 -28.631 1.00 91.00 550 ARG A O 1
ATOM 4324 N N . ILE A 1 551 ? 14.343 4.223 -26.907 1.00 90.56 551 ILE A N 1
ATOM 4325 C CA . ILE A 1 551 ? 15.113 2.977 -27.021 1.00 90.56 551 ILE A CA 1
ATOM 4326 C C . ILE A 1 551 ? 14.226 1.759 -26.762 1.00 90.56 551 ILE A C 1
ATOM 4328 O O . ILE A 1 551 ? 14.355 0.760 -27.460 1.00 90.56 551 ILE A O 1
ATOM 4332 N N . PHE A 1 552 ? 13.280 1.846 -25.824 1.00 90.75 552 PHE A N 1
ATOM 4333 C CA . PHE A 1 552 ? 12.340 0.760 -25.566 1.00 90.75 552 PHE A CA 1
ATOM 4334 C C . PHE A 1 552 ? 11.432 0.490 -26.774 1.00 90.75 552 PHE A C 1
ATOM 4336 O O . PHE A 1 552 ? 11.280 -0.666 -27.166 1.00 90.75 552 PHE A O 1
ATOM 4343 N N . SER A 1 553 ? 10.905 1.538 -27.416 1.00 88.88 553 SER A N 1
ATOM 4344 C CA . SER A 1 553 ? 10.094 1.412 -28.637 1.00 88.88 553 SER A CA 1
ATOM 4345 C C . SER A 1 553 ? 10.891 0.944 -29.859 1.00 88.88 553 SER A C 1
ATOM 4347 O O . SER A 1 553 ? 10.323 0.310 -30.743 1.00 88.88 553 SER A O 1
ATOM 4349 N N . LEU A 1 554 ? 12.196 1.240 -29.922 1.00 87.56 554 LEU A N 1
ATOM 4350 C CA . LEU A 1 554 ? 13.099 0.732 -30.965 1.00 87.56 554 LEU A CA 1
ATOM 4351 C C . LEU A 1 554 ? 13.416 -0.760 -30.800 1.00 87.56 554 LEU A C 1
ATOM 4353 O O . LEU A 1 554 ? 13.803 -1.420 -31.764 1.00 87.56 554 LEU A O 1
ATOM 4357 N N . ARG A 1 555 ? 13.301 -1.294 -29.580 1.00 87.56 555 ARG A N 1
ATOM 4358 C CA . ARG A 1 555 ? 13.422 -2.732 -29.314 1.00 87.56 555 ARG A CA 1
ATOM 4359 C C . ARG A 1 555 ? 12.097 -3.441 -29.624 1.00 87.56 555 ARG A C 1
ATOM 4361 O O . ARG A 1 555 ? 11.229 -2.892 -30.289 1.00 87.56 555 ARG A O 1
ATOM 4368 N N . HIS A 1 556 ? 11.956 -4.697 -29.202 1.00 87.31 556 HIS A N 1
ATOM 4369 C CA . HIS A 1 556 ? 10.706 -5.448 -29.332 1.00 87.31 556 HIS A CA 1
ATOM 4370 C C . HIS A 1 556 ? 9.921 -5.378 -28.015 1.00 87.31 556 HIS A C 1
ATOM 4372 O O . HIS A 1 556 ? 10.122 -6.238 -27.148 1.00 87.31 556 HIS A O 1
ATOM 4378 N N . PRO A 1 557 ? 9.058 -4.362 -27.829 1.00 90.44 557 PRO A N 1
ATOM 4379 C CA . PRO A 1 557 ? 8.272 -4.236 -26.618 1.00 90.44 557 PRO A CA 1
ATOM 4380 C C . PRO A 1 557 ? 7.109 -5.238 -26.616 1.00 90.44 557 PRO A C 1
ATOM 4382 O O . PRO A 1 557 ? 6.500 -5.536 -27.651 1.00 90.44 557 PRO A O 1
ATOM 4385 N N . ARG A 1 558 ? 6.800 -5.776 -25.437 1.00 90.69 558 ARG A N 1
ATOM 4386 C CA . ARG A 1 558 ? 5.678 -6.684 -25.184 1.00 90.69 558 ARG A CA 1
ATOM 4387 C C . ARG A 1 558 ? 4.974 -6.299 -23.889 1.00 90.69 558 ARG A C 1
ATOM 4389 O O . ARG A 1 558 ? 5.607 -5.837 -22.940 1.00 90.69 558 ARG A O 1
ATOM 4396 N N . LEU A 1 559 ? 3.666 -6.533 -23.857 1.00 91.25 559 LEU A N 1
ATOM 4397 C CA . LEU A 1 559 ? 2.876 -6.436 -22.637 1.00 91.25 559 LEU A CA 1
ATOM 4398 C C . LEU A 1 559 ? 2.997 -7.744 -21.857 1.00 91.25 559 LEU A C 1
ATOM 4400 O O . LEU A 1 559 ? 2.853 -8.833 -22.409 1.00 91.25 559 LEU A O 1
ATOM 4404 N N . MET A 1 560 ? 3.261 -7.616 -20.567 1.00 88.06 560 MET A N 1
ATOM 4405 C CA . MET A 1 560 ? 3.247 -8.689 -19.592 1.00 88.06 560 MET A CA 1
ATOM 4406 C C . MET A 1 560 ? 1.918 -8.619 -18.841 1.00 88.06 560 MET A C 1
ATOM 4408 O O . MET A 1 560 ? 1.623 -7.651 -18.136 1.00 88.06 560 MET A O 1
ATOM 4412 N N . THR A 1 561 ? 1.108 -9.655 -19.024 1.00 85.81 561 THR A N 1
ATOM 4413 C CA . THR A 1 561 ? -0.175 -9.830 -18.347 1.00 85.81 561 THR A CA 1
ATOM 4414 C C . THR A 1 561 ? 0.037 -10.492 -16.992 1.00 85.81 561 THR A C 1
ATOM 4416 O O . THR A 1 561 ? 0.790 -11.463 -16.894 1.00 85.81 561 THR A O 1
ATOM 4419 N N . ALA A 1 562 ? -0.648 -10.016 -15.953 1.00 82.50 562 ALA A N 1
ATOM 4420 C CA . ALA A 1 562 ? -0.688 -10.729 -14.681 1.00 82.50 562 ALA A CA 1
ATOM 4421 C C . ALA A 1 562 ? -1.532 -12.005 -14.830 1.00 82.50 562 ALA A C 1
ATOM 4423 O O . ALA A 1 562 ? -2.629 -11.962 -15.384 1.00 82.50 562 ALA A O 1
ATOM 4424 N N . VAL A 1 563 ? -1.018 -13.135 -14.343 1.00 83.19 563 VAL A N 1
ATOM 4425 C CA . VAL A 1 563 ? -1.694 -14.438 -14.406 1.00 83.19 563 VAL A CA 1
ATOM 4426 C C . VAL A 1 563 ? -1.763 -15.028 -13.003 1.00 83.19 563 VAL A C 1
ATOM 4428 O O . VAL A 1 563 ? -0.776 -15.003 -12.267 1.00 83.19 563 VAL A O 1
ATOM 4431 N N . TYR A 1 564 ? -2.917 -15.588 -12.644 1.00 80.75 564 TYR A N 1
ATOM 4432 C CA . TYR A 1 564 ? -3.065 -16.388 -11.434 1.00 80.75 564 TYR A CA 1
ATOM 4433 C C . TYR A 1 564 ? -2.850 -17.866 -11.747 1.00 80.75 564 TYR A C 1
ATOM 4435 O O . TYR A 1 564 ? -3.405 -18.400 -12.705 1.00 80.75 564 TYR A O 1
ATOM 4443 N N . SER A 1 565 ? -2.066 -18.542 -10.908 1.00 83.50 565 SER A N 1
ATOM 4444 C CA . SER A 1 565 ? -2.032 -20.002 -10.910 1.00 83.50 565 SER A CA 1
ATOM 4445 C C . SER A 1 565 ? -3.271 -20.515 -10.178 1.00 83.50 565 SER A C 1
ATOM 4447 O O . SER A 1 565 ? -3.371 -20.391 -8.956 1.00 83.50 565 SER A O 1
ATOM 4449 N N . CYS A 1 566 ? -4.240 -21.045 -10.921 1.00 83.44 566 CYS A N 1
ATOM 4450 C CA . CYS A 1 566 ? -5.477 -21.575 -10.359 1.00 83.44 566 CYS A CA 1
ATOM 4451 C C . CYS A 1 566 ? -5.293 -23.049 -9.972 1.00 83.44 566 CYS A C 1
ATOM 4453 O O . CYS A 1 566 ? -5.346 -23.931 -10.827 1.00 83.44 566 CYS A O 1
ATOM 4455 N N . SER A 1 567 ? -5.102 -23.338 -8.681 1.00 88.81 567 SER A N 1
ATOM 4456 C CA . SER A 1 567 ? -5.118 -24.716 -8.175 1.00 88.81 567 SER A CA 1
ATOM 4457 C C . SER A 1 567 ? -6.561 -25.168 -7.946 1.00 88.81 567 SER A C 1
ATOM 4459 O O . SER A 1 567 ? -7.117 -24.983 -6.861 1.00 88.81 567 SER A O 1
ATOM 4461 N N . VAL A 1 568 ? -7.179 -25.720 -8.987 1.00 89.62 568 VAL A N 1
ATOM 4462 C CA . VAL A 1 568 ? -8.565 -26.198 -8.945 1.00 89.62 568 VAL A CA 1
ATOM 4463 C C . VAL A 1 568 ? -8.595 -27.648 -8.459 1.00 89.62 568 VAL A C 1
ATOM 4465 O O . VAL A 1 568 ? -8.030 -28.539 -9.087 1.00 89.62 568 VAL A O 1
ATOM 4468 N N . LEU A 1 569 ? -9.257 -27.882 -7.325 1.00 92.12 569 LEU A N 1
ATOM 4469 C CA . LEU A 1 569 ? -9.499 -29.218 -6.785 1.00 92.12 569 LEU A CA 1
ATOM 4470 C C . LEU A 1 569 ? -10.834 -29.729 -7.320 1.00 92.12 569 LEU A C 1
ATOM 4472 O O . LEU A 1 569 ? -11.895 -29.270 -6.901 1.00 92.12 569 LEU A O 1
ATOM 4476 N N . VAL A 1 570 ? -10.766 -30.671 -8.250 1.00 93.50 570 VAL A N 1
ATOM 4477 C CA . VAL A 1 570 ? -11.929 -31.323 -8.855 1.00 93.50 570 VAL A CA 1
ATOM 4478 C C . VAL A 1 570 ? -11.792 -32.832 -8.755 1.00 93.50 570 VAL A C 1
ATOM 4480 O O . VAL A 1 570 ? -10.685 -33.369 -8.680 1.00 93.50 570 VAL A O 1
ATOM 4483 N N . ASN A 1 571 ? -12.935 -33.514 -8.753 1.00 93.31 571 ASN A N 1
ATOM 4484 C CA . ASN A 1 571 ? -12.968 -34.958 -8.944 1.00 93.31 571 ASN A CA 1
ATOM 4485 C C . ASN A 1 571 ? -12.522 -35.303 -10.373 1.00 93.31 571 ASN A C 1
ATOM 4487 O O . ASN A 1 571 ? -12.624 -34.475 -11.280 1.00 93.31 571 ASN A O 1
ATOM 4491 N N . SER A 1 572 ? -12.072 -36.541 -10.575 1.00 90.38 572 SER A N 1
ATOM 4492 C CA . SER A 1 572 ? -11.629 -37.049 -11.880 1.00 90.38 572 SER A CA 1
ATOM 4493 C C . SER A 1 572 ? -12.667 -36.852 -12.984 1.00 90.38 572 SER A C 1
ATOM 4495 O O . SER A 1 572 ? -12.310 -36.512 -14.103 1.00 90.38 572 SER A O 1
ATOM 4497 N N . ASP A 1 573 ? -13.946 -36.995 -12.648 1.00 92.25 573 ASP A N 1
ATOM 4498 C CA . ASP A 1 573 ? -15.050 -37.045 -13.612 1.00 92.25 573 ASP A CA 1
ATOM 4499 C C . ASP A 1 573 ? -15.378 -35.674 -14.235 1.00 92.25 573 ASP A C 1
ATOM 4501 O O . ASP A 1 573 ? -16.148 -35.593 -15.187 1.00 92.25 573 ASP A O 1
ATOM 4505 N N . VAL A 1 574 ? -14.831 -34.590 -13.671 1.00 92.12 574 VAL A N 1
ATOM 4506 C CA . VAL A 1 574 ? -15.075 -33.199 -14.097 1.00 92.12 574 VAL A CA 1
ATOM 4507 C C . VAL A 1 574 ? -13.864 -32.574 -14.794 1.00 92.12 574 VAL A C 1
ATOM 4509 O O . VAL A 1 574 ? -13.942 -31.433 -15.248 1.00 92.12 574 VAL A O 1
ATOM 4512 N N . LEU A 1 575 ? -12.740 -33.293 -14.864 1.00 89.56 575 LEU A N 1
ATOM 4513 C CA . LEU A 1 575 ? -11.596 -32.882 -15.671 1.00 89.56 575 LEU A CA 1
ATOM 4514 C C . LEU A 1 575 ? -11.951 -33.102 -17.145 1.00 89.56 575 LEU A C 1
ATOM 4516 O O . LEU A 1 575 ? -12.401 -34.183 -17.514 1.00 89.56 575 LEU A O 1
ATOM 4520 N N . GLY A 1 576 ? -11.780 -32.068 -17.973 1.00 84.44 576 GLY A N 1
ATOM 4521 C CA . GLY A 1 576 ? -11.929 -32.215 -19.421 1.00 84.44 576 GLY A CA 1
ATOM 4522 C C . GLY A 1 576 ? -10.922 -33.239 -19.949 1.00 84.44 576 GLY A C 1
ATOM 4523 O O . GLY A 1 576 ? -9.760 -33.189 -19.541 1.00 84.44 576 GLY A O 1
ATOM 4524 N N . GLU A 1 577 ? -11.392 -34.163 -20.794 1.00 66.94 577 GLU A N 1
ATOM 4525 C CA . GLU A 1 577 ? -10.558 -35.178 -21.462 1.00 66.94 577 GLU A CA 1
ATOM 4526 C C . GLU A 1 577 ? -9.462 -34.574 -22.347 1.00 66.94 577 GLU A C 1
ATOM 4528 O O . GLU A 1 577 ? -9.727 -33.548 -23.023 1.00 66.94 577 GLU A O 1
#

Sequence (577 aa):
MVCEKVPAPSKLTDEKIERLISGNNDFSTLPLETQRLKTAFLLCDPSPDVPVIVFVSKMFLVERDMLPENRPKSLTSEELAQRREIVRQKHAEQLERKTVSENHEESTYNSVASKNEEVSMKEENVTDDKSDGALVAFARVYSGSIKIGDEVFVLGPKHNPSVALEREKAGEQVDSSLVLKDLKPGRHITKVTVSKLYILMGRELEAVSKIPAGNVFGIGGLEEHVLKTATLSTTIACPSFTELTSLAVPILRVALEPKHPNDLPKLINGLKLLNQADACAIVHMQETGEIVLSTAGEVHLERCLEDLKLRYAKVDINVSDPIVPFRETIVPPPKLDMVNEAIEKKMEEGRLEIWTSNRQCYFEIDAKPLPENVTKLLEKNINLIKLLDSYCDRGVEKNGEHGNISGESQPSERFMSDKKQKEAKIFKNELEAAFLEAGWKDNILDKIWSFGPRKCGLNILLNETDYKQKKYWEQQNTNVDSRTIYESSIVNGFQLATLAGPLCEEPMMGVCFFLKKWEIFDTSQSDSSGQSQGHLAGQLMSACKEACRRIFSLRHPRLMTAVYSCSVLVNSDVLGE

Radius of gyration: 32.76 Å; chains: 1; bounding box: 104×71×93 Å

pLDDT: mean 76.86, std 17.93, range [22.73, 94.31]

Organism: Camponotus floridanus (NCBI:txid104421)

InterPro domains:
  IPR009000 Translation protein, beta-barrel domain superfamily [SSF50447] (42-235)
  IPR014721 Small ribosomal subunit protein uS5 domain 2-type fold, subgroup [G3DSA:3.30.230.10] (348-554)
  IPR020568 Ribosomal protein uS5 domain 2-type superfamily [SSF54211] (324-560)
  IPR035647 EF-G domain III/V-like [SSF54980] (249-322)
  IPR041095 Elongation Factor G, domain II [PF14492] (249-319)
  IPR056752 Elongation factor-like GTPase 1 domain [PF25118] (367-464)

Foldseek 3Di:
DCPVPPDAQLPDDLVVLQCQQQVLHGSVLADPVQVVVSVQLNRLDQDQVRKWKKKFQFKDWDFPCQAPVNDDDPDDPVSVVVVVVVVVVVVVVVVVVVVVVVVPDDDDDDDDDDDPPPPDPPDPPPPPPPQRTFMWTKMAISGYKDFQFDKKKKFAQPQGLVVVVVVVVVVDDADQPDFPVNDDPPDGIHIDGQHWKWDCPPSHTDTDGMDGHRDIIITTDCLRNYQAMIMIIPDSSGHTGHHPPPPAAFFKKKWKDFPDNVLVVLLVQLLSNLRRHDVFWDWDQDPVRTIMITGRDDVRVVVSQCCSCPRRSVTHMDMDDIDGFWAKFFDAPDQADPVRDGPPDDPPQPWDWFAFPVRQKIWTKAKDFFDPQLLVLLVVCLSLQVVLVVLLVVLPPPPDDDDDDDDDDDDDDSDRDPVSLVVVVVSLVSNQVSCVVVVHDNCFQQQWLAEEQVRRAQETEGEQEPQNDDRSSDNDDPDPDPCPLLSVLLRLLVNCLQCQAQPGGHGHHRMYMYTNYMDGRDDPDDDDDCVVVVVVSPSSSPRSSVNSRVNCVVGHMDIHGDDDDDPDDDDPVPDDD